Protein AF-A0A2N2IIW0-F1 (afdb_monomer)

Nearest PDB structures (foldseek):
  8rtc-assembly1_A  TM=4.513E-01  e=9.073E-01  Bacillus phage phi3T
  7t8n-assembly1_BBB-2  TM=3.272E-01  e=7.848E-01  Escherichia coli K-12
  3txn-assembly1_A  TM=3.832E-01  e=2.630E+00  Drosophila melanogaster

Sequence (415 aa):
MTRWTNDIGQTGRCDLARSVRMTRFRRRHAARTAALVLFAGVLAVVPATTAHSQSTTASATAAATPAVERPIDDTLADLFNPDGSLSMGGDDARGPTAARQSAPPPPPPSPEQLRALEQLQREADTYQADAKDYRDAITGIVRQHYEQQRRRVLSSLDNQITAERTALDKARAEAIQKLEAFIENYAGERADPEATPNAMFRLAALYDERARAKNMTDISTDDLKPAIALYKRIIREFPAYNELAAVYYYLGHALYDSERLEEAQQVWRALVCINHYPYPVATDPKDPDKDVVGNVPQDHDADYWVGWRHRFPSPESLAGDPKPRRGRPAPAPEDAEISYANPFPDTCTHLKQDLKEGEDPRYVAEVWWKIGD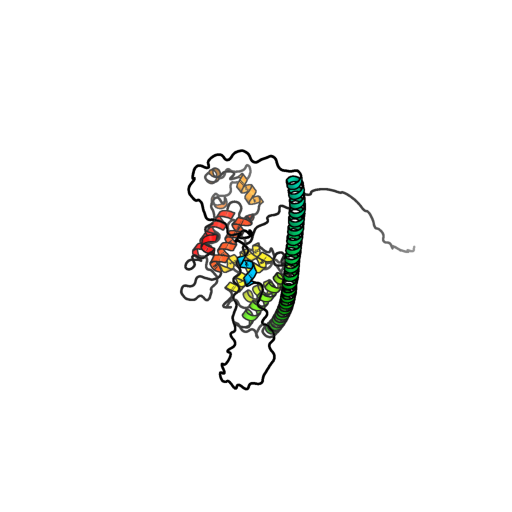WYFDEADPKAGPYAFNRAVTAYQKSMSAAQNEKGVLYGVSMY

Secondary structure (DSSP, 8-state):
--------------------------PPP----------------PPPPPP-------------PPP----GGGGTGGGB-TTS-B----------------PPPPPPPPHHHHHHHHHHHHHHHHHHHHHHHHHHHHHHHHHHHHHHHHHHHHHHHHHHHHHHHHHHHHHHHHHHHHHHHHHHHT-GGG--TTHHHHHHHHHHHHHHHHHHHH-SSS--TTTTHHHHHHHHHHHHH-TT-TTHHHHHHHHHHHHHHTT-HHHHHHHHHHHH-TTTS-SS-PEETTEEEEE-PPPPTT---HHHHHHHHHH--SGGGGSSPPPPBTTBPPPPGGGS--S---SS-TT--PPP----TTPPPTTHHHHHHHHHHHHHHS--TTTGGGHHHHHHHHHHHHHHH-SS--SHHHHHHH-

Mean predicted aligned error: 16.0 Å

Foldseek 3Di:
DDDDDDDDDDDDDDDDYDDDDDDDDDDDDDPDDDPDDDDDDDPDDDDDDDDDDDDDDDDDDDDDDDDDDDDPVVVPVVQADPVRDGDDDDDDDDDDDDPDDDDDDDDDDDPVRVVVVVVVVVVVVVVVVVVVVVVVVVVVVVVVVVVVVVVVVVVVVVVVVVVVLVVVVVVLVVLLVVLVVVLVVQDDPNPDLAPNLVSLQVNLVSLVVVQCSVPVPQRALVSNLSSLVSLLVCCVVRVPYQCNLVSLLVNLVSCVSSVVNLVSLLSLCCQFFVVLRPPDAQADPVDNSHHDHDDFPQFDDLVVLVVLCVQDVDLVSLVDDRDDDPPDGDDDNVVSCSDDDASQDPPGHGDDHDDDPLDFDPCNLVSLQVQLCCLVPVVPSRNRPCSNVNSLVSLVRSLVRCPSPPDPSNVVSVD

Solvent-accessible surface area (backbone atoms only — not comparable to full-atom values): 25741 Å² total; per-residue (Å²): 134,83,89,87,88,86,89,86,82,87,88,81,88,88,88,87,89,89,86,84,90,86,83,89,84,82,89,75,88,78,88,72,88,77,87,76,86,79,85,80,85,77,82,81,84,80,81,87,78,82,86,82,84,87,79,90,84,89,86,89,81,85,90,82,90,75,83,83,82,72,79,71,74,78,70,56,61,82,50,42,45,101,85,72,47,72,74,74,89,81,87,87,84,92,72,84,90,70,85,73,76,85,71,77,81,76,78,81,79,49,78,64,55,53,52,51,48,55,50,51,50,53,53,51,54,50,51,54,51,53,52,48,55,50,51,53,49,50,52,50,51,53,51,51,51,51,54,52,51,51,51,52,52,52,54,52,49,52,53,49,54,52,51,51,51,53,52,49,54,50,52,50,52,54,51,45,53,51,38,52,54,47,49,71,72,27,46,76,94,59,39,46,80,59,63,37,50,50,44,44,52,52,42,20,50,53,33,42,52,57,32,39,70,79,33,82,87,66,47,58,50,74,49,36,47,67,18,45,53,36,37,58,44,36,57,71,77,40,76,82,34,72,62,46,51,56,43,37,52,54,35,19,50,52,28,40,65,43,73,36,50,67,49,15,50,46,39,39,42,16,43,46,19,35,83,82,30,71,71,87,64,59,55,31,94,90,42,75,92,40,65,53,67,78,82,56,67,71,55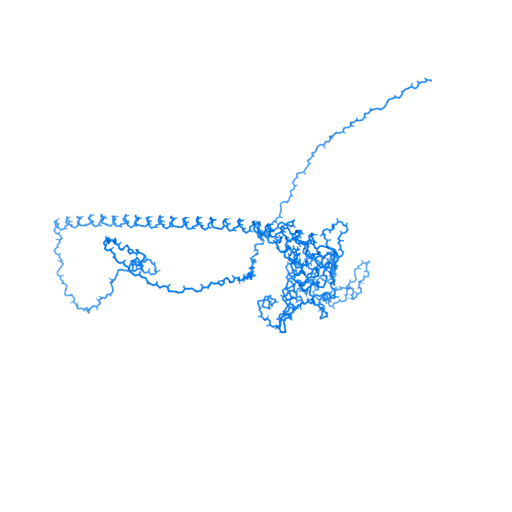,44,56,64,67,57,47,53,53,46,42,72,71,41,76,45,80,72,45,64,79,46,82,77,76,62,54,94,93,46,81,56,70,56,80,86,73,58,71,77,64,89,65,75,77,76,52,93,82,51,41,52,55,72,70,91,65,61,93,86,57,58,63,89,58,48,22,59,44,26,34,53,55,10,48,46,25,57,74,69,48,44,66,36,36,51,94,46,18,58,60,51,12,53,51,26,18,53,51,11,40,67,44,30,70,75,50,77,42,71,66,35,57,62,51,72,109

Radius of gyration: 40.04 Å; Cα contacts (8 Å, |Δi|>4): 311; chains: 1; bounding box: 146×100×104 Å

pLDDT: mean 77.32, std 24.12, range [27.91, 98.56]

Structure (mmCIF, N/CA/C/O backbone):
data_AF-A0A2N2IIW0-F1
#
_entry.id   AF-A0A2N2IIW0-F1
#
loop_
_atom_site.group_PDB
_atom_site.id
_atom_site.type_symbol
_atom_site.label_atom_id
_atom_site.label_alt_id
_atom_site.label_comp_id
_atom_site.label_asym_id
_atom_site.label_entity_id
_atom_site.label_seq_id
_atom_site.pdbx_PDB_ins_code
_atom_site.Cartn_x
_atom_site.Cartn_y
_atom_site.Cartn_z
_atom_site.occupancy
_atom_site.B_iso_or_equiv
_atom_site.auth_seq_id
_atom_site.auth_comp_id
_atom_site.auth_asym_id
_atom_site.auth_atom_id
_atom_site.pdbx_PDB_model_num
ATOM 1 N N . MET A 1 1 ? 54.699 65.769 -2.618 1.00 32.84 1 MET A N 1
ATOM 2 C CA . MET A 1 1 ? 55.306 65.028 -1.491 1.00 32.84 1 MET A CA 1
ATOM 3 C C . MET A 1 1 ? 54.208 64.718 -0.483 1.00 32.84 1 MET A C 1
ATOM 5 O O . MET A 1 1 ? 53.454 65.629 -0.178 1.00 32.84 1 MET A O 1
ATOM 9 N N . THR A 1 2 ? 54.129 63.445 -0.056 1.00 36.03 2 THR A N 1
ATOM 10 C CA . THR A 1 2 ? 53.293 62.855 1.030 1.00 36.03 2 THR A CA 1
ATOM 11 C C . THR A 1 2 ? 51.766 62.990 0.891 1.00 36.03 2 THR A C 1
ATOM 13 O O . THR A 1 2 ? 51.219 64.059 1.106 1.00 36.03 2 THR A O 1
ATOM 16 N N . ARG A 1 3 ? 51.059 61.982 0.338 1.00 35.84 3 ARG A N 1
ATOM 17 C CA . ARG A 1 3 ? 50.468 60.779 1.000 1.00 35.84 3 ARG A CA 1
ATOM 18 C C . ARG A 1 3 ? 49.670 61.120 2.261 1.00 35.84 3 ARG A C 1
ATOM 20 O O . ARG A 1 3 ? 50.243 61.713 3.157 1.00 35.84 3 ARG A O 1
ATOM 27 N N . TRP A 1 4 ? 48.418 60.666 2.332 1.00 34.91 4 TRP A N 1
ATOM 28 C CA . TRP A 1 4 ? 47.899 59.696 3.310 1.00 34.91 4 TRP A CA 1
ATOM 29 C C . TRP A 1 4 ? 46.465 59.303 2.895 1.00 34.91 4 TRP A C 1
ATOM 31 O O . TRP A 1 4 ? 45.649 60.147 2.539 1.00 34.91 4 TRP A O 1
ATOM 41 N N . THR A 1 5 ? 46.225 57.997 2.849 1.00 43.47 5 THR A N 1
ATOM 42 C CA . THR A 1 5 ? 45.000 57.287 2.454 1.00 43.47 5 THR A CA 1
ATOM 43 C C . THR A 1 5 ? 44.086 57.062 3.657 1.00 43.47 5 THR A C 1
ATOM 45 O O . THR A 1 5 ? 44.599 56.794 4.738 1.00 43.47 5 THR A O 1
ATOM 48 N N . ASN A 1 6 ? 42.768 57.067 3.449 1.00 39.97 6 ASN A N 1
ATOM 49 C CA . ASN A 1 6 ? 41.780 56.376 4.285 1.00 39.97 6 ASN A CA 1
ATOM 50 C C . ASN A 1 6 ? 40.530 56.114 3.439 1.00 39.97 6 ASN A C 1
ATOM 52 O O . ASN A 1 6 ? 40.004 57.050 2.844 1.00 39.97 6 ASN A O 1
ATOM 56 N N . ASP A 1 7 ? 40.072 54.864 3.405 1.00 35.38 7 ASP A N 1
ATOM 57 C CA . ASP A 1 7 ? 38.793 54.478 2.810 1.00 35.38 7 ASP A CA 1
ATOM 58 C C . ASP A 1 7 ? 38.101 53.480 3.756 1.00 35.38 7 ASP A C 1
ATOM 60 O O . ASP A 1 7 ? 38.660 52.432 4.089 1.00 35.38 7 ASP A O 1
ATOM 64 N N . ILE A 1 8 ? 36.929 53.871 4.266 1.00 38.44 8 ILE A N 1
ATOM 65 C CA . ILE A 1 8 ? 36.024 53.110 5.142 1.00 38.44 8 ILE A CA 1
ATOM 66 C C . ILE A 1 8 ? 34.588 53.501 4.760 1.00 38.44 8 ILE A C 1
ATOM 68 O O . ILE A 1 8 ? 34.280 54.689 4.703 1.00 38.44 8 ILE A O 1
ATOM 72 N N . GLY A 1 9 ? 33.694 52.509 4.660 1.00 31.12 9 GLY A N 1
ATOM 73 C CA . GLY A 1 9 ? 32.240 52.666 4.871 1.00 31.12 9 GLY A CA 1
ATOM 74 C C . GLY A 1 9 ? 31.401 52.149 3.698 1.00 31.12 9 GLY A C 1
ATOM 75 O O . GLY A 1 9 ? 31.480 52.690 2.608 1.00 31.12 9 GLY A O 1
ATOM 76 N N . GLN A 1 10 ? 30.718 51.000 3.784 1.00 39.91 10 GLN A N 1
ATOM 77 C CA . GLN A 1 10 ? 29.412 50.737 4.430 1.00 39.91 10 GLN A CA 1
ATOM 78 C C . GLN A 1 10 ? 28.234 51.645 4.018 1.00 39.91 10 GLN A C 1
ATOM 80 O O . GLN A 1 10 ? 28.376 52.858 3.924 1.00 39.91 10 GLN A O 1
ATOM 85 N N . THR A 1 11 ? 27.047 51.005 3.975 1.00 34.22 11 THR A N 1
ATOM 86 C CA . THR A 1 11 ? 25.641 51.498 3.878 1.00 34.22 11 THR A CA 1
ATOM 87 C C . THR A 1 11 ? 25.018 51.405 2.474 1.00 34.22 11 THR A C 1
ATOM 89 O O . THR A 1 11 ? 25.723 51.561 1.491 1.00 34.22 11 THR A O 1
ATOM 92 N N . GLY A 1 12 ? 23.734 51.080 2.251 1.00 32.12 12 GLY A N 1
ATOM 93 C CA . GLY A 1 12 ? 22.536 50.810 3.073 1.00 32.12 12 GLY A CA 1
ATOM 94 C C . GLY A 1 12 ? 21.473 50.108 2.182 1.00 32.12 12 GLY A C 1
ATOM 95 O O . GLY A 1 12 ? 21.598 50.127 0.964 1.00 32.12 12 GLY A O 1
ATOM 96 N N . ARG A 1 13 ? 20.629 49.195 2.685 1.00 33.72 13 ARG A N 1
ATOM 97 C CA . ARG A 1 13 ? 19.257 49.339 3.244 1.00 33.72 13 ARG A CA 1
ATOM 98 C C . ARG A 1 13 ? 18.177 50.041 2.382 1.00 33.72 13 ARG A C 1
ATOM 100 O O . ARG A 1 13 ? 18.342 51.193 2.014 1.00 33.72 13 ARG A O 1
ATOM 107 N N . CYS A 1 14 ? 17.030 49.336 2.314 1.00 33.12 14 CYS A N 1
ATOM 108 C CA . CYS A 1 14 ? 15.630 49.749 2.070 1.00 33.12 14 CYS A CA 1
ATOM 109 C C . CYS A 1 14 ? 15.173 49.987 0.615 1.00 33.12 14 CYS A C 1
ATOM 111 O O . CYS A 1 14 ? 15.657 50.895 -0.038 1.00 33.12 14 CYS A O 1
ATOM 113 N N . ASP A 1 15 ? 14.170 49.234 0.131 1.00 31.69 15 ASP A N 1
ATOM 114 C CA . ASP A 1 15 ? 12.779 49.709 0.208 1.00 31.69 15 ASP A CA 1
ATOM 115 C C . ASP A 1 15 ? 11.705 48.674 -0.180 1.00 31.69 15 ASP A C 1
ATOM 117 O O . ASP A 1 15 ? 11.928 47.696 -0.891 1.00 31.69 15 ASP A O 1
ATOM 121 N N . LEU A 1 16 ? 10.530 48.915 0.398 1.00 35.22 16 LEU A N 1
ATOM 122 C CA . LEU A 1 16 ? 9.309 48.117 0.453 1.00 35.22 16 LEU A CA 1
ATOM 123 C C . LEU A 1 16 ? 8.328 48.396 -0.709 1.00 35.22 16 LEU A C 1
ATOM 125 O O . LEU A 1 16 ? 8.174 49.531 -1.141 1.00 35.22 16 LEU A O 1
ATOM 129 N N . ALA A 1 17 ? 7.514 47.370 -1.002 1.00 33.69 17 ALA A N 1
ATOM 130 C CA . ALA A 1 17 ? 6.046 47.407 -1.176 1.00 33.69 17 ALA A CA 1
ATOM 131 C C . ALA A 1 17 ? 5.382 47.247 -2.572 1.00 33.69 17 ALA A C 1
ATOM 133 O O . ALA A 1 17 ? 5.510 48.073 -3.465 1.00 33.69 17 ALA A O 1
ATOM 134 N N . ARG A 1 18 ? 4.434 46.281 -2.555 1.00 34.06 18 ARG A N 1
ATOM 135 C CA . ARG A 1 18 ? 3.039 46.266 -3.079 1.00 34.06 18 ARG A CA 1
ATOM 136 C C . ARG A 1 18 ? 2.730 45.849 -4.529 1.00 34.06 18 ARG A C 1
ATOM 138 O O . ARG A 1 18 ? 2.936 46.614 -5.455 1.00 34.06 18 ARG A O 1
ATOM 145 N N . SER A 1 19 ? 1.987 44.733 -4.649 1.00 30.45 19 SER A N 1
ATOM 146 C CA . SER A 1 19 ? 0.667 44.578 -5.329 1.00 30.45 19 SER A CA 1
ATOM 147 C C . SER A 1 19 ? 0.220 43.097 -5.190 1.00 30.45 19 SER A C 1
ATOM 149 O O . SER A 1 19 ? 0.982 42.222 -5.571 1.00 30.45 19 SER A O 1
ATOM 151 N N . VAL A 1 20 ? -0.768 42.653 -4.392 1.00 35.59 20 VAL A N 1
ATOM 152 C CA . VAL A 1 20 ? -2.255 42.736 -4.391 1.00 35.59 20 VAL A CA 1
ATOM 153 C C . VAL A 1 20 ? -2.991 42.045 -5.568 1.00 35.59 20 VAL A C 1
ATOM 155 O O . VAL A 1 20 ? -3.125 42.634 -6.629 1.00 35.59 20 VAL A O 1
ATOM 158 N N . ARG A 1 21 ? -3.633 40.895 -5.232 1.00 34.06 21 ARG A N 1
ATOM 159 C CA . ARG A 1 21 ? -4.841 40.220 -5.813 1.00 34.06 21 ARG A CA 1
ATOM 160 C C . ARG A 1 21 ? -4.702 39.634 -7.234 1.00 34.06 21 ARG A C 1
ATOM 162 O O . ARG A 1 21 ? -4.043 40.213 -8.069 1.00 34.06 21 ARG A O 1
ATOM 169 N N . MET A 1 22 ? -5.330 38.526 -7.639 1.00 32.03 22 MET A N 1
ATOM 170 C CA . MET A 1 22 ? -6.406 37.658 -7.131 1.00 32.03 22 MET A CA 1
ATOM 171 C C . MET A 1 22 ? -6.437 36.432 -8.069 1.00 32.03 22 MET A C 1
ATOM 173 O O . MET A 1 22 ? -6.486 36.660 -9.270 1.00 32.03 22 MET A O 1
ATOM 177 N N . THR A 1 23 ? -6.562 35.197 -7.567 1.00 31.86 23 THR A N 1
ATOM 178 C CA . THR A 1 23 ? -7.373 34.149 -8.234 1.00 31.86 23 THR A CA 1
ATOM 179 C C . THR A 1 23 ? -7.635 32.980 -7.284 1.00 31.86 23 THR A C 1
ATOM 181 O O . THR A 1 23 ? -6.819 32.087 -7.088 1.00 31.86 23 THR A O 1
ATOM 184 N N . ARG A 1 24 ? -8.826 32.987 -6.679 1.00 40.56 24 ARG A N 1
ATOM 185 C CA . ARG A 1 24 ? -9.499 31.768 -6.220 1.00 40.56 24 ARG A CA 1
ATOM 186 C C . ARG A 1 24 ? -10.048 31.081 -7.468 1.00 40.56 24 ARG A C 1
ATOM 188 O O . ARG A 1 24 ? -10.767 31.759 -8.191 1.00 40.56 24 ARG A O 1
ATOM 195 N N . PHE A 1 25 ? -9.817 29.781 -7.669 1.00 32.53 25 PHE A N 1
ATOM 196 C CA . PHE A 1 25 ? -10.817 28.894 -8.279 1.00 32.53 25 PHE A CA 1
ATOM 197 C C . PHE A 1 25 ? -10.488 27.401 -8.080 1.00 32.53 25 PHE A C 1
ATOM 199 O O . PHE A 1 25 ? -9.433 26.927 -8.475 1.00 32.53 25 PHE A O 1
ATOM 206 N N . ARG A 1 26 ? -11.483 26.698 -7.516 1.00 36.12 26 ARG A N 1
ATOM 207 C CA . ARG A 1 26 ? -11.786 25.254 -7.582 1.00 36.12 26 ARG A CA 1
ATOM 208 C C . ARG A 1 26 ? -10.829 24.252 -6.917 1.00 36.12 26 ARG A C 1
ATOM 210 O O . ARG A 1 26 ? -10.103 23.529 -7.581 1.00 36.12 26 ARG A O 1
ATOM 217 N N . ARG A 1 27 ? -11.043 24.046 -5.611 1.00 38.62 27 ARG A N 1
ATOM 218 C CA . ARG A 1 27 ? -11.062 22.690 -5.032 1.00 38.62 27 ARG A CA 1
ATOM 219 C C . ARG A 1 27 ? -12.426 22.070 -5.338 1.00 38.62 27 ARG A C 1
ATOM 221 O O . ARG A 1 27 ? -13.446 22.609 -4.912 1.00 38.62 27 ARG A O 1
ATOM 228 N N . ARG A 1 28 ? -12.459 20.988 -6.114 1.00 40.09 28 ARG A N 1
ATOM 229 C CA . ARG A 1 28 ? -13.622 20.098 -6.193 1.00 40.09 28 ARG A CA 1
ATOM 230 C C . ARG A 1 28 ? -13.305 18.884 -5.335 1.00 40.09 28 ARG A C 1
ATOM 232 O O . ARG A 1 28 ? -12.294 18.232 -5.549 1.00 40.09 28 ARG A O 1
ATOM 239 N N . HIS A 1 29 ? -14.163 18.646 -4.351 1.00 34.94 29 HIS A N 1
ATOM 240 C CA . HIS A 1 29 ? -14.198 17.416 -3.581 1.00 34.94 29 HIS A CA 1
ATOM 241 C C . HIS A 1 29 ? -14.557 16.262 -4.519 1.00 34.94 29 HIS A C 1
ATOM 243 O O . HIS A 1 29 ? -15.636 16.275 -5.109 1.00 34.94 29 HIS A O 1
ATOM 249 N N . ALA A 1 30 ? -13.674 15.277 -4.633 1.00 34.03 30 ALA A N 1
ATOM 250 C CA . ALA A 1 30 ? -14.055 13.924 -4.995 1.00 34.03 30 ALA A CA 1
ATOM 251 C C . ALA A 1 30 ? -14.052 13.120 -3.692 1.00 34.03 30 ALA A C 1
ATOM 253 O O . ALA A 1 30 ? -13.010 12.698 -3.207 1.00 34.03 30 ALA A O 1
ATOM 254 N N . ALA A 1 31 ? -15.225 12.988 -3.075 1.00 39.16 31 ALA A N 1
ATOM 255 C CA . ALA A 1 31 ? -15.446 11.934 -2.103 1.00 39.16 31 ALA A CA 1
ATOM 256 C C . ALA A 1 31 ? -15.569 10.638 -2.910 1.00 39.16 31 ALA A C 1
ATOM 258 O O . ALA A 1 31 ? -16.578 10.431 -3.583 1.00 39.16 31 ALA A O 1
ATOM 259 N N . ARG A 1 32 ? -14.523 9.809 -2.908 1.00 36.09 32 ARG A N 1
ATOM 260 C CA . ARG A 1 32 ? -14.595 8.439 -3.416 1.00 36.09 32 ARG A CA 1
ATOM 261 C C . ARG A 1 32 ? -14.550 7.487 -2.229 1.00 36.09 32 ARG A C 1
ATOM 263 O O . ARG A 1 32 ? -13.619 7.480 -1.432 1.00 36.09 32 ARG A O 1
ATOM 270 N N . THR A 1 33 ? -15.633 6.734 -2.106 1.00 34.97 33 THR A N 1
ATOM 271 C CA . THR A 1 33 ? -15.814 5.579 -1.236 1.00 34.97 33 THR A CA 1
ATOM 272 C C . THR A 1 33 ? -14.823 4.489 -1.631 1.00 34.97 33 THR A C 1
ATOM 274 O O . THR A 1 33 ? -15.068 3.753 -2.583 1.00 34.97 33 THR A O 1
ATOM 277 N N . ALA A 1 34 ? -13.712 4.382 -0.906 1.00 33.25 34 ALA A N 1
ATOM 278 C CA . ALA A 1 34 ? -12.859 3.203 -0.943 1.00 33.25 34 ALA A CA 1
ATOM 279 C C . ALA A 1 34 ? -13.465 2.142 -0.011 1.00 33.25 34 ALA A C 1
ATOM 281 O O . ALA A 1 34 ? -13.397 2.257 1.213 1.00 33.25 34 ALA A O 1
ATOM 282 N N . ALA A 1 35 ? -14.104 1.125 -0.589 1.00 32.84 35 ALA A N 1
ATOM 283 C CA . ALA A 1 35 ? -14.434 -0.099 0.129 1.00 32.84 35 ALA A CA 1
ATOM 284 C C . ALA A 1 35 ? -13.150 -0.931 0.239 1.00 32.84 35 ALA A C 1
ATOM 286 O O . ALA A 1 35 ? -12.794 -1.669 -0.675 1.00 32.84 35 ALA A O 1
ATOM 287 N N . LEU A 1 36 ? -12.418 -0.749 1.338 1.00 31.50 36 LEU A N 1
ATOM 288 C CA . LEU A 1 36 ? -11.186 -1.478 1.618 1.00 31.50 36 LEU A CA 1
ATOM 289 C C . LEU A 1 36 ? -11.542 -2.741 2.412 1.00 31.50 36 LEU A C 1
ATOM 291 O O . LEU A 1 36 ? -11.943 -2.673 3.574 1.00 31.50 36 LEU A O 1
ATOM 295 N N . VAL A 1 37 ? -11.455 -3.895 1.749 1.00 35.88 37 VAL A N 1
ATOM 296 C CA . VAL A 1 37 ? -11.609 -5.216 2.367 1.00 35.88 37 VAL A CA 1
ATOM 297 C C . VAL A 1 37 ? -10.293 -5.560 3.062 1.00 35.88 37 VAL A C 1
ATOM 299 O O . VAL A 1 37 ? -9.289 -5.812 2.405 1.00 35.88 37 VAL A O 1
ATOM 302 N N . LEU A 1 38 ? -10.291 -5.558 4.396 1.00 37.88 38 LEU A N 1
ATOM 303 C CA . LEU A 1 38 ? -9.179 -6.045 5.214 1.00 37.88 38 LEU A CA 1
ATOM 304 C C . LEU A 1 38 ? -9.479 -7.472 5.686 1.00 37.88 38 LEU A C 1
ATOM 306 O O . LEU A 1 38 ? -10.386 -7.683 6.490 1.00 37.88 38 LEU A O 1
ATOM 310 N N . PHE A 1 39 ? -8.681 -8.440 5.234 1.00 31.91 39 PHE A N 1
ATOM 311 C CA . PHE A 1 39 ? -8.543 -9.731 5.906 1.00 31.91 39 PHE A CA 1
ATOM 312 C C . PHE A 1 39 ? -7.452 -9.613 6.975 1.00 31.91 39 PHE A C 1
ATOM 314 O O . PHE A 1 39 ? -6.262 -9.591 6.674 1.00 31.91 39 PHE A O 1
ATOM 321 N N . ALA A 1 40 ? -7.865 -9.537 8.239 1.00 36.84 40 ALA A N 1
ATOM 322 C CA . ALA A 1 40 ? -6.973 -9.714 9.377 1.00 36.84 40 ALA A CA 1
ATOM 323 C C . ALA A 1 40 ? -6.761 -11.219 9.612 1.00 36.84 40 ALA A C 1
ATOM 325 O O . ALA A 1 40 ? -7.659 -11.920 10.080 1.00 36.84 40 ALA A O 1
ATOM 326 N N . GLY A 1 41 ? -5.573 -11.723 9.278 1.00 29.41 41 GLY A N 1
ATOM 327 C CA . GLY A 1 41 ? -5.137 -13.063 9.662 1.00 29.41 41 GLY A CA 1
ATOM 328 C C . GLY A 1 41 ? -4.833 -13.118 11.158 1.00 29.41 41 GLY A C 1
ATOM 329 O O . GLY A 1 41 ? -3.746 -12.740 11.586 1.00 29.41 41 GLY A O 1
ATOM 330 N N . VAL A 1 42 ? -5.788 -13.586 11.963 1.00 34.41 42 VAL A N 1
ATOM 331 C CA . VAL A 1 42 ? -5.575 -13.883 13.386 1.00 34.41 42 VAL A CA 1
ATOM 332 C C . VAL A 1 42 ? -4.880 -15.240 13.511 1.00 34.41 42 VAL A C 1
ATOM 334 O O . VAL A 1 42 ? -5.490 -16.289 13.311 1.00 34.41 42 VAL A O 1
ATOM 337 N N . LEU A 1 43 ? -3.596 -15.229 13.869 1.00 34.47 43 LEU A N 1
ATOM 338 C CA . LEU A 1 43 ? -2.880 -16.404 14.367 1.00 34.47 43 LEU A CA 1
ATOM 339 C C . LEU A 1 43 ? -3.341 -16.680 15.807 1.00 34.47 43 LEU A C 1
ATOM 341 O O . LEU A 1 43 ? -2.910 -16.021 16.751 1.00 34.47 43 LEU A O 1
ATOM 345 N N . ALA A 1 44 ? -4.250 -17.642 15.973 1.00 32.22 44 ALA A N 1
ATOM 346 C CA . ALA A 1 44 ? -4.702 -18.099 17.282 1.00 32.22 44 ALA A CA 1
ATOM 347 C C . ALA A 1 44 ? -3.650 -19.021 17.922 1.00 32.22 44 ALA A C 1
ATOM 349 O O . ALA A 1 44 ? -3.431 -20.147 17.477 1.00 32.22 44 ALA A O 1
ATOM 350 N N . VAL A 1 45 ? -3.018 -18.551 18.998 1.00 34.62 45 VAL A N 1
ATOM 351 C CA . VAL A 1 45 ? -2.268 -19.395 19.937 1.00 34.62 45 VAL A CA 1
ATOM 352 C C . VAL A 1 45 ? -3.270 -19.962 20.943 1.00 34.62 45 VAL A C 1
ATOM 354 O O . VAL A 1 45 ? -3.850 -19.218 21.730 1.00 34.62 45 VAL A O 1
ATOM 357 N N . VAL A 1 46 ? -3.492 -21.276 20.911 1.00 32.91 46 VAL A N 1
ATOM 358 C CA . VAL A 1 46 ? -4.328 -21.998 21.883 1.00 32.91 46 VAL A CA 1
ATOM 359 C C . VAL A 1 46 ? -3.449 -22.430 23.062 1.00 32.91 46 VAL A C 1
ATOM 361 O O . VAL A 1 46 ? -2.537 -23.232 22.852 1.00 32.91 46 VAL A O 1
ATOM 364 N N . PRO A 1 47 ? -3.691 -21.975 24.305 1.00 37.47 47 PRO A N 1
ATOM 365 C CA . PRO A 1 47 ? -3.102 -22.616 25.468 1.00 37.47 47 PRO A CA 1
ATOM 366 C C . PRO A 1 47 ? -3.943 -23.837 25.861 1.00 37.47 47 PRO A C 1
ATOM 368 O O . PRO A 1 47 ? -5.158 -23.757 26.044 1.00 37.47 47 PRO A O 1
ATOM 371 N N . ALA A 1 48 ? -3.276 -24.981 25.994 1.00 33.69 48 ALA A N 1
ATOM 372 C CA . ALA A 1 48 ? -3.851 -26.209 26.522 1.00 33.69 48 ALA A CA 1
ATOM 373 C C . ALA A 1 48 ? -4.201 -26.036 28.009 1.00 33.69 48 ALA A C 1
ATOM 375 O O . ALA A 1 48 ? -3.320 -25.790 28.833 1.00 33.69 48 ALA A O 1
ATOM 376 N N . THR A 1 49 ? -5.475 -26.199 28.368 1.00 37.28 49 THR A N 1
ATOM 377 C CA . THR A 1 49 ? -5.906 -26.355 29.760 1.00 37.28 49 THR A CA 1
ATOM 378 C C . THR A 1 49 ? -6.144 -27.829 30.060 1.00 37.28 49 THR A C 1
ATOM 380 O O . THR A 1 49 ? -6.976 -28.509 29.463 1.00 37.28 49 THR A O 1
ATOM 383 N N . THR A 1 50 ? -5.358 -28.337 31.002 1.00 35.62 50 THR A N 1
ATOM 384 C CA . THR A 1 50 ? -5.506 -29.653 31.614 1.00 35.62 50 THR A CA 1
ATOM 385 C C . THR A 1 50 ? -6.803 -29.729 32.411 1.00 35.62 50 THR A C 1
ATOM 387 O O . THR A 1 50 ? -7.034 -28.929 33.318 1.00 35.62 50 THR A O 1
ATOM 390 N N . ALA A 1 51 ? -7.618 -30.733 32.101 1.00 33.00 51 ALA A N 1
ATOM 391 C CA . ALA A 1 51 ? -8.770 -31.135 32.890 1.00 33.00 51 ALA A CA 1
ATOM 392 C C . ALA A 1 51 ? -8.321 -31.747 34.228 1.00 33.00 51 ALA A C 1
ATOM 394 O O . ALA A 1 51 ? -7.434 -32.600 34.242 1.00 33.00 51 ALA A O 1
ATOM 395 N N . HIS A 1 52 ? -8.962 -31.361 35.332 1.00 32.66 52 HIS A N 1
ATOM 396 C CA . HIS A 1 52 ? -9.074 -32.179 36.541 1.00 32.66 52 HIS A CA 1
ATOM 397 C C . HIS A 1 52 ? -10.521 -32.118 37.035 1.00 32.66 52 HIS A C 1
ATOM 399 O O . HIS A 1 52 ? -11.057 -31.053 37.336 1.00 32.66 52 HIS A O 1
ATOM 405 N N . SER A 1 53 ? -11.153 -33.288 37.056 1.00 29.52 53 SER A N 1
ATOM 406 C CA . SER A 1 53 ? -12.468 -33.551 37.633 1.00 29.52 53 SER A CA 1
ATOM 407 C C . SER A 1 53 ? -12.341 -34.040 39.081 1.00 29.52 53 SER A C 1
ATOM 409 O O . SER A 1 53 ? -11.287 -34.541 39.463 1.00 29.52 53 SER A O 1
ATOM 411 N N . GLN A 1 54 ? -13.488 -34.025 39.779 1.00 32.47 54 GLN A N 1
ATOM 412 C CA . GLN A 1 54 ? -13.818 -34.653 41.076 1.00 32.47 54 GLN A CA 1
ATOM 413 C C . GLN A 1 54 ? -13.527 -33.807 42.327 1.00 32.47 54 GLN A C 1
ATOM 415 O O . GLN A 1 54 ? -12.497 -33.160 42.415 1.00 32.47 54 GLN A O 1
ATOM 420 N N . SER A 1 55 ? -14.354 -33.780 43.374 1.00 29.09 55 SER A N 1
ATOM 421 C CA . SER A 1 55 ? -15.700 -34.311 43.629 1.00 29.09 55 SER A CA 1
ATOM 422 C C . SER A 1 55 ? -16.244 -33.651 44.906 1.00 29.09 55 SER A C 1
ATOM 424 O O . SER A 1 55 ? -15.498 -33.162 45.747 1.00 29.09 55 SER A O 1
ATOM 426 N N . THR A 1 56 ? -17.566 -33.688 45.016 1.00 29.69 56 THR A N 1
ATOM 427 C CA . THR A 1 56 ? -18.472 -33.335 46.120 1.00 29.69 56 THR A CA 1
ATOM 428 C C . THR A 1 56 ? -18.022 -33.646 47.557 1.00 29.69 56 THR A C 1
ATOM 430 O O . THR A 1 56 ? -17.657 -34.783 47.848 1.00 29.69 56 THR A O 1
ATOM 433 N N . THR A 1 57 ? -18.313 -32.728 48.487 1.00 30.75 57 THR A N 1
ATOM 434 C CA . THR A 1 57 ? -18.811 -33.044 49.842 1.00 30.75 57 THR A CA 1
ATOM 435 C C . THR A 1 57 ? -19.813 -31.982 50.302 1.00 30.75 57 THR A C 1
ATOM 437 O O . THR A 1 57 ? -19.571 -30.781 50.214 1.00 30.75 57 THR A O 1
ATOM 440 N N . ALA A 1 58 ? -20.969 -32.450 50.774 1.00 30.28 58 ALA A N 1
ATOM 441 C CA . ALA A 1 58 ? -22.035 -31.653 51.362 1.00 30.28 58 ALA A CA 1
ATOM 442 C C . ALA A 1 58 ? -21.868 -31.573 52.886 1.00 30.28 58 ALA A C 1
ATOM 444 O O . ALA A 1 58 ? -21.496 -32.562 53.519 1.00 30.28 58 ALA A O 1
ATOM 445 N N . SER A 1 59 ? -22.225 -30.438 53.487 1.00 31.06 59 SER A N 1
ATOM 446 C CA . SER A 1 59 ? -22.731 -30.380 54.863 1.00 31.06 59 SER A CA 1
ATOM 447 C C . SER A 1 59 ? -23.553 -29.115 55.076 1.00 31.06 59 SER A C 1
ATOM 449 O O . SER A 1 59 ? -23.183 -28.021 54.660 1.00 31.06 59 SER A O 1
ATOM 451 N N . ALA A 1 60 ? -24.719 -29.336 55.671 1.00 28.64 60 ALA A N 1
ATOM 452 C CA . ALA A 1 60 ? -25.816 -28.408 55.838 1.00 28.64 60 ALA A CA 1
ATOM 453 C C . ALA A 1 60 ? -25.774 -27.744 57.216 1.00 28.64 60 ALA A C 1
ATOM 455 O O . ALA A 1 60 ? -25.583 -28.437 58.214 1.00 28.64 60 ALA A O 1
ATOM 456 N N . THR A 1 61 ? -26.110 -26.452 57.270 1.00 29.16 61 THR A N 1
ATOM 457 C CA . THR A 1 61 ? -26.756 -25.846 58.442 1.00 29.16 61 THR A CA 1
ATOM 458 C C . THR A 1 61 ? -27.592 -24.621 58.050 1.00 29.16 61 THR A C 1
ATOM 460 O O . THR A 1 61 ? -27.087 -23.625 57.551 1.00 29.16 61 THR A O 1
ATOM 463 N N . ALA A 1 62 ? -28.898 -24.790 58.259 1.00 27.91 62 ALA A N 1
ATOM 464 C CA . ALA A 1 62 ? -29.989 -23.858 58.548 1.00 27.91 62 ALA A CA 1
ATOM 465 C C . ALA A 1 62 ? -29.875 -22.330 58.300 1.00 27.91 62 ALA A C 1
ATOM 467 O O . ALA A 1 62 ? -29.095 -21.624 58.928 1.00 27.91 62 ALA A O 1
ATOM 468 N N . ALA A 1 63 ? -30.900 -21.862 57.570 1.00 28.00 63 ALA A N 1
ATOM 469 C CA . ALA A 1 63 ? -31.749 -20.693 57.843 1.00 28.00 63 ALA A CA 1
ATOM 470 C C . ALA A 1 63 ? -31.212 -19.272 57.576 1.00 28.00 63 ALA A C 1
ATOM 472 O O . ALA A 1 63 ? -30.713 -18.601 58.469 1.00 28.00 63 ALA A O 1
ATOM 473 N N . ALA A 1 64 ? -31.514 -18.764 56.376 1.00 29.14 64 ALA A N 1
ATOM 474 C CA . ALA A 1 64 ? -32.202 -17.485 56.159 1.00 29.14 64 ALA A CA 1
ATOM 475 C C . ALA A 1 64 ? -32.578 -17.381 54.670 1.00 29.14 64 ALA A C 1
ATOM 477 O O . ALA A 1 64 ? -31.711 -17.436 53.805 1.00 29.14 64 ALA A O 1
ATOM 478 N N . THR A 1 65 ? -33.865 -17.268 54.355 1.00 33.16 65 THR A N 1
ATOM 479 C CA . THR A 1 65 ? -34.369 -16.940 53.012 1.00 33.16 65 THR A CA 1
ATOM 480 C C . THR A 1 65 ? -34.186 -15.448 52.722 1.00 33.16 65 THR A C 1
ATOM 482 O O . THR A 1 65 ? -34.787 -14.648 53.441 1.00 33.16 65 THR A O 1
ATOM 485 N N . PRO A 1 66 ? -33.491 -15.047 51.642 1.00 34.91 66 PRO A N 1
ATOM 486 C CA . PRO A 1 66 ? -33.805 -13.823 50.928 1.00 34.91 66 PRO A CA 1
ATOM 487 C C . PRO A 1 66 ? -34.643 -14.155 49.687 1.00 34.91 66 PRO A C 1
ATOM 489 O O . PRO A 1 66 ? -34.414 -15.143 48.988 1.00 34.91 66 PRO A O 1
ATOM 492 N N . ALA A 1 67 ? -35.663 -13.333 49.459 1.00 31.19 67 ALA A N 1
ATOM 493 C CA . ALA A 1 67 ? -36.541 -13.404 48.306 1.00 31.19 67 ALA A CA 1
ATOM 494 C C . ALA A 1 67 ? -35.737 -13.300 47.000 1.00 31.19 67 ALA A C 1
ATOM 496 O O . ALA A 1 67 ? -34.881 -12.433 46.847 1.00 31.19 67 ALA A O 1
ATOM 497 N N . VAL A 1 68 ? -36.033 -14.201 46.067 1.00 35.38 68 VAL A N 1
ATOM 498 C CA . VAL A 1 68 ? -35.530 -14.173 44.694 1.00 35.38 68 VAL A CA 1
ATOM 499 C C . VAL A 1 68 ? -36.190 -12.994 43.977 1.00 35.38 68 VAL A C 1
ATOM 501 O O . VAL A 1 68 ? -37.375 -13.054 43.648 1.00 35.38 68 VAL A O 1
ATOM 504 N N . GLU A 1 69 ? -35.433 -11.923 43.742 1.00 36.78 69 GLU A N 1
ATOM 505 C CA . GLU A 1 69 ? -35.771 -10.912 42.739 1.00 36.78 69 GLU A CA 1
ATOM 506 C C . GLU A 1 69 ? -35.734 -11.576 41.358 1.00 36.78 69 GLU A C 1
ATOM 508 O O . GLU A 1 69 ? -34.700 -12.064 40.900 1.00 36.78 69 GLU A O 1
ATOM 513 N N . ARG A 1 70 ? -36.895 -11.640 40.704 1.00 38.91 70 ARG A N 1
ATOM 514 C CA . ARG A 1 70 ? -36.993 -12.006 39.291 1.00 38.91 70 ARG A CA 1
ATOM 515 C C . ARG A 1 70 ? -36.580 -10.803 38.428 1.00 38.91 70 ARG A C 1
ATOM 517 O O . ARG A 1 70 ? -36.969 -9.685 38.769 1.00 38.91 70 ARG A O 1
ATOM 524 N N . PRO A 1 71 ? -35.860 -11.002 37.309 1.00 39.97 71 PRO A N 1
ATOM 525 C CA . PRO A 1 71 ? -35.615 -9.940 36.337 1.00 39.97 71 PRO A CA 1
ATOM 526 C C . PRO A 1 71 ? -36.949 -9.435 35.769 1.00 39.97 71 PRO A C 1
ATOM 528 O O . PRO A 1 71 ? -37.794 -10.231 35.367 1.00 39.97 71 PRO A O 1
ATOM 531 N N . ILE A 1 72 ? -37.134 -8.115 35.754 1.00 47.94 72 ILE A N 1
ATOM 532 C CA . ILE A 1 72 ? -38.360 -7.430 35.298 1.00 47.94 72 ILE A CA 1
ATOM 533 C C . ILE A 1 72 ? -38.474 -7.439 33.753 1.00 47.94 72 ILE A C 1
ATOM 535 O O . ILE A 1 72 ? -39.536 -7.143 33.203 1.00 47.94 72 ILE A O 1
ATOM 539 N N . ASP A 1 73 ? -37.408 -7.837 33.050 1.00 48.62 73 ASP A N 1
ATOM 540 C CA . ASP A 1 73 ? -37.298 -7.734 31.589 1.00 48.62 73 ASP A CA 1
ATOM 541 C C . ASP A 1 73 ? -38.261 -8.649 30.810 1.00 48.62 73 ASP A C 1
ATOM 543 O O . ASP A 1 73 ? -38.740 -8.245 29.752 1.00 48.62 73 ASP A O 1
ATOM 547 N N . ASP A 1 74 ? -38.651 -9.814 31.341 1.00 43.38 74 ASP A N 1
ATOM 548 C CA . ASP A 1 74 ? -39.525 -10.747 30.602 1.00 43.38 74 ASP A CA 1
ATOM 549 C C . ASP A 1 74 ? -41.025 -10.408 30.691 1.00 43.38 74 ASP A C 1
ATOM 551 O O . ASP A 1 74 ? -41.828 -10.960 29.948 1.00 43.38 74 ASP A O 1
ATOM 555 N N . THR A 1 75 ? -41.438 -9.481 31.563 1.00 51.75 75 THR A N 1
ATOM 556 C CA . THR A 1 75 ? -42.869 -9.147 31.750 1.00 51.75 75 THR A CA 1
ATOM 557 C C . THR A 1 75 ? -43.359 -7.927 30.967 1.00 51.75 75 THR A C 1
ATOM 559 O O . THR A 1 75 ? -44.564 -7.697 30.895 1.00 51.75 75 THR A O 1
ATOM 562 N N . LEU A 1 76 ? -42.458 -7.137 30.372 1.00 53.75 76 LEU A N 1
ATOM 563 C CA . LEU A 1 76 ? -42.825 -5.931 29.613 1.00 53.75 76 LEU A CA 1
ATOM 564 C C . LEU A 1 76 ? -42.978 -6.182 28.108 1.00 53.75 76 LEU A C 1
ATOM 566 O O . LEU A 1 76 ? -43.726 -5.453 27.462 1.00 53.75 76 LEU A O 1
ATOM 570 N N . ALA A 1 77 ? -42.326 -7.211 27.558 1.00 56.16 77 ALA A N 1
ATOM 571 C CA . ALA A 1 77 ? -42.427 -7.554 26.137 1.00 56.16 77 ALA A CA 1
ATOM 572 C C . ALA A 1 77 ? -43.835 -8.038 25.736 1.00 56.16 77 ALA A C 1
ATOM 574 O O . ALA A 1 77 ? -44.267 -7.784 24.617 1.00 56.16 77 ALA A O 1
ATOM 575 N N . ASP A 1 78 ? -44.585 -8.638 26.664 1.00 53.09 78 ASP A N 1
ATOM 576 C CA . ASP A 1 78 ? -45.939 -9.154 26.409 1.00 53.09 78 ASP A CA 1
ATOM 577 C C . ASP A 1 78 ? -47.035 -8.068 26.372 1.00 53.09 78 ASP A C 1
ATOM 579 O O . ASP A 1 78 ? -48.177 -8.349 26.010 1.00 53.09 78 ASP A O 1
ATOM 583 N N . LEU A 1 79 ? -46.720 -6.816 26.731 1.00 54.50 79 LEU A N 1
ATOM 584 C CA . LEU A 1 79 ? -47.694 -5.713 26.748 1.00 54.50 79 LEU A CA 1
ATOM 585 C C . LEU A 1 79 ? -47.734 -4.899 25.445 1.00 54.50 79 LEU A C 1
ATOM 587 O O . LEU A 1 79 ? -48.668 -4.116 25.250 1.00 54.50 79 LEU A O 1
ATOM 591 N N . PHE A 1 80 ? -46.756 -5.081 24.554 1.00 54.88 80 PHE A N 1
ATOM 592 C CA . PHE A 1 80 ? -46.601 -4.268 23.350 1.00 54.88 80 PHE A CA 1
ATOM 593 C C . PHE A 1 80 ? -46.544 -5.136 22.093 1.00 54.88 80 PHE A C 1
ATOM 595 O O . PHE A 1 80 ? -45.745 -6.062 21.985 1.00 54.88 80 PHE A O 1
ATOM 602 N N . ASN A 1 81 ? -47.365 -4.794 21.103 1.00 59.03 81 ASN A N 1
ATOM 603 C CA . ASN A 1 81 ? -47.224 -5.321 19.751 1.00 59.03 81 ASN A CA 1
ATOM 604 C C . ASN A 1 81 ? -45.878 -4.860 19.140 1.00 59.03 81 ASN A C 1
ATOM 606 O O . ASN A 1 81 ? -45.329 -3.840 19.569 1.00 59.03 81 ASN A O 1
ATOM 610 N N . PRO A 1 82 ? -45.346 -5.536 18.102 1.00 58.78 82 PRO A N 1
ATOM 611 C CA . PRO A 1 82 ? -44.081 -5.161 17.447 1.00 58.78 82 PRO A CA 1
ATOM 612 C C . PRO A 1 82 ? -44.065 -3.754 16.813 1.00 58.78 82 PRO A C 1
ATOM 614 O O . PRO A 1 82 ? -43.011 -3.294 16.381 1.00 58.78 82 PRO A O 1
ATOM 617 N N . ASP A 1 83 ? -45.203 -3.057 16.770 1.00 55.03 83 ASP A N 1
ATOM 618 C CA . ASP A 1 83 ? -45.339 -1.659 16.349 1.00 55.03 83 ASP A CA 1
ATOM 619 C C . ASP A 1 83 ? -45.384 -0.644 17.516 1.00 55.03 83 ASP A C 1
ATOM 621 O O . ASP A 1 83 ? -45.508 0.559 17.285 1.00 55.03 83 ASP A O 1
ATOM 625 N N . GLY A 1 84 ? -45.261 -1.104 18.768 1.00 54.12 84 GLY A N 1
ATOM 626 C CA . GLY A 1 84 ? -45.277 -0.275 19.976 1.00 54.12 84 GLY A CA 1
ATOM 627 C C . GLY A 1 84 ? -46.672 0.067 20.518 1.00 54.12 84 GLY A C 1
ATOM 628 O O . GLY A 1 84 ? -46.773 0.859 21.457 1.00 54.12 84 GLY A O 1
ATOM 629 N N . SER A 1 85 ? -47.749 -0.503 19.965 1.00 57.44 85 SER A N 1
ATOM 630 C CA . SER A 1 85 ? -49.115 -0.321 20.479 1.00 57.44 85 SER A CA 1
ATOM 631 C C . SER A 1 85 ? -49.457 -1.290 21.625 1.00 57.44 85 SER A C 1
ATOM 633 O O . SER A 1 85 ? -48.975 -2.422 21.662 1.00 57.44 85 SER A O 1
ATOM 635 N N . LEU A 1 86 ? -50.293 -0.844 22.576 1.00 54.03 86 LEU A N 1
ATOM 636 C CA . LEU A 1 86 ? -50.779 -1.668 23.693 1.00 54.03 86 LEU A CA 1
ATOM 637 C C . LEU A 1 86 ? -51.846 -2.663 23.206 1.00 54.03 86 LEU A C 1
ATOM 639 O O . LEU A 1 86 ? -52.860 -2.253 22.637 1.00 54.03 86 LEU A O 1
ATOM 643 N N . SER A 1 87 ? -51.640 -3.957 23.467 1.00 48.75 87 SER A N 1
ATOM 644 C CA . SER A 1 87 ? -52.580 -5.026 23.104 1.00 48.75 87 SER A CA 1
ATOM 645 C C . SER A 1 87 ? -53.772 -5.063 24.070 1.00 48.75 87 SER A C 1
ATOM 647 O O . SER A 1 87 ? -53.732 -5.693 25.125 1.00 48.75 87 SER A O 1
ATOM 649 N N . MET A 1 88 ? -54.847 -4.349 23.731 1.00 46.69 88 MET A N 1
ATOM 650 C CA . MET A 1 88 ? -56.140 -4.465 24.411 1.00 46.69 88 MET A CA 1
ATOM 651 C C . MET A 1 88 ? -56.989 -5.478 23.639 1.00 46.69 88 MET A C 1
ATOM 653 O O . MET A 1 88 ? -57.614 -5.134 22.638 1.00 46.69 88 MET A O 1
ATOM 657 N N . GLY A 1 89 ? -56.965 -6.741 24.074 1.00 51.44 89 GLY A N 1
ATOM 658 C CA . GLY A 1 89 ? -57.751 -7.821 23.476 1.00 51.44 89 GLY A CA 1
ATOM 659 C C . GLY A 1 89 ? -59.242 -7.477 23.419 1.00 51.44 89 GLY A C 1
ATOM 660 O O . GLY A 1 89 ? -59.856 -7.176 24.443 1.00 51.44 89 GLY A O 1
ATOM 661 N N . GLY A 1 90 ? -59.820 -7.516 22.218 1.00 43.66 90 GLY A N 1
ATOM 662 C CA . GLY A 1 90 ? -61.210 -7.127 22.011 1.00 43.66 90 GLY A CA 1
ATOM 663 C C . GLY A 1 90 ? -61.726 -7.340 20.593 1.00 43.66 90 GLY A C 1
ATOM 664 O O . GLY A 1 90 ? -62.380 -6.449 20.067 1.00 43.66 90 GLY A O 1
ATOM 665 N N . ASP A 1 91 ? -61.470 -8.502 19.995 1.00 49.44 91 ASP A N 1
ATOM 666 C CA . ASP A 1 91 ? -62.209 -8.974 18.821 1.00 49.44 91 ASP A CA 1
ATOM 667 C C . ASP A 1 91 ? -62.881 -10.303 19.177 1.00 49.44 91 ASP A C 1
ATOM 669 O O . ASP A 1 91 ? -62.202 -11.314 19.304 1.00 49.44 91 ASP A O 1
ATOM 673 N N . ASP A 1 92 ? -64.195 -10.270 19.430 1.00 46.00 92 ASP A N 1
ATOM 674 C CA . ASP A 1 92 ? -65.165 -11.276 18.963 1.00 46.00 92 ASP A CA 1
ATOM 675 C C . ASP A 1 92 ? -66.559 -11.056 19.576 1.00 46.00 92 ASP A C 1
ATOM 677 O O . ASP A 1 92 ? -66.759 -11.204 20.779 1.00 46.00 92 ASP A O 1
ATOM 681 N N . ALA A 1 93 ? -67.534 -10.720 18.716 1.00 43.41 93 ALA A N 1
ATOM 682 C CA . ALA A 1 93 ? -68.894 -11.291 18.682 1.00 43.41 93 ALA A CA 1
ATOM 683 C C . ALA A 1 93 ? -69.832 -10.443 17.794 1.00 43.41 93 ALA A C 1
ATOM 685 O O . ALA A 1 93 ? -70.576 -9.580 18.264 1.00 43.41 93 ALA A O 1
ATOM 686 N N . ARG A 1 94 ? -69.870 -10.735 16.486 1.00 46.06 94 ARG A N 1
ATOM 687 C CA . ARG A 1 94 ? -71.006 -10.372 15.617 1.00 46.06 94 ARG A CA 1
ATOM 688 C C . ARG A 1 94 ? -72.071 -11.468 15.699 1.00 46.06 94 ARG A C 1
ATOM 690 O O . ARG A 1 94 ? -71.964 -12.489 15.028 1.00 46.06 94 ARG A O 1
ATOM 697 N N . GLY A 1 95 ? -73.097 -11.244 16.519 1.00 47.78 95 GLY A N 1
ATOM 698 C CA . GLY A 1 95 ? -74.352 -12.006 16.502 1.00 47.78 95 GLY A CA 1
ATOM 699 C C . GLY A 1 95 ? -75.376 -11.436 15.500 1.00 47.78 95 GLY A C 1
ATOM 700 O O . GLY A 1 95 ? -75.238 -10.287 15.072 1.00 47.78 95 GLY A O 1
ATOM 701 N N . PRO A 1 96 ? -76.400 -12.217 15.109 1.00 49.31 96 PRO A N 1
ATOM 702 C CA . PRO A 1 96 ? -77.314 -11.887 14.017 1.00 49.31 96 PRO A CA 1
ATOM 703 C C . PRO A 1 96 ? -78.258 -10.725 14.357 1.00 49.31 96 PRO A C 1
ATOM 705 O O . PRO A 1 96 ? -78.789 -10.610 15.462 1.00 49.31 96 PRO A O 1
ATOM 708 N N . THR A 1 97 ? -78.492 -9.874 13.360 1.00 51.88 97 THR A N 1
ATOM 709 C CA . THR A 1 97 ? -79.377 -8.706 13.378 1.00 51.88 97 THR A CA 1
ATOM 710 C C . THR A 1 97 ? -80.850 -9.112 13.488 1.00 51.88 97 THR A C 1
ATOM 712 O O . THR A 1 97 ? -81.561 -9.243 12.495 1.00 51.88 97 THR A O 1
ATOM 715 N N . ALA A 1 98 ? -81.337 -9.270 14.719 1.00 52.97 98 ALA A N 1
ATOM 716 C CA . ALA A 1 98 ? -82.766 -9.226 15.006 1.00 52.97 98 ALA A CA 1
ATOM 717 C C . ALA A 1 98 ? -83.255 -7.769 14.927 1.00 52.97 98 ALA A C 1
ATOM 719 O O . ALA A 1 98 ? -82.689 -6.873 15.559 1.00 52.97 98 ALA A O 1
ATOM 720 N N . ALA A 1 99 ? -84.302 -7.529 14.135 1.00 56.56 99 ALA A N 1
ATOM 721 C CA . ALA A 1 99 ? -84.946 -6.229 13.993 1.00 56.56 99 ALA A CA 1
ATOM 722 C C . ALA A 1 99 ? -85.400 -5.700 15.366 1.00 56.56 99 ALA A C 1
ATOM 724 O O . ALA A 1 99 ? -86.339 -6.221 15.970 1.00 56.56 99 ALA A O 1
ATOM 725 N N . ARG A 1 100 ? -84.720 -4.662 15.871 1.00 52.47 100 ARG A N 1
ATOM 726 C CA . ARG A 1 100 ? -85.145 -3.940 17.075 1.00 52.47 100 ARG A CA 1
ATOM 727 C C . ARG A 1 100 ? -86.452 -3.213 16.770 1.00 52.47 100 ARG A C 1
ATOM 729 O O . ARG A 1 100 ? -86.482 -2.306 15.944 1.00 52.47 100 ARG A O 1
ATOM 736 N N . GLN A 1 101 ? -87.514 -3.597 17.471 1.00 54.94 101 GLN A N 1
ATOM 737 C CA . GLN A 1 101 ? -88.707 -2.771 17.629 1.00 54.94 101 GLN A CA 1
ATOM 738 C C . GLN A 1 101 ? -88.267 -1.388 18.135 1.00 54.94 101 GLN A C 1
ATOM 740 O O . GLN A 1 101 ? -87.501 -1.295 19.096 1.00 54.94 101 GLN A O 1
ATOM 745 N N . SER A 1 102 ? -88.696 -0.319 17.460 1.00 51.97 102 SER A N 1
ATOM 746 C CA . SER A 1 102 ? -88.391 1.057 17.850 1.00 51.97 102 SER A CA 1
ATOM 747 C C . SER A 1 102 ? -89.055 1.357 19.193 1.00 51.97 102 SER A C 1
ATOM 749 O O . SER A 1 102 ? -90.260 1.607 19.253 1.00 51.97 102 SER A O 1
ATOM 751 N N . ALA A 1 103 ? -88.280 1.291 20.275 1.00 55.09 103 ALA A N 1
ATOM 752 C CA . ALA A 1 103 ? -88.722 1.763 21.578 1.00 55.09 103 ALA A CA 1
ATOM 753 C C . ALA A 1 103 ? -89.122 3.254 21.481 1.00 55.09 103 ALA A C 1
ATOM 755 O O . ALA A 1 103 ? -88.496 3.994 20.713 1.00 55.09 103 ALA A O 1
ATOM 756 N N . PRO A 1 104 ? -90.151 3.708 22.222 1.00 64.38 104 PRO A N 1
ATOM 757 C CA . PRO A 1 104 ? -90.504 5.124 22.283 1.00 64.38 104 PRO A CA 1
ATOM 758 C C . PRO A 1 104 ? -89.298 5.955 22.752 1.00 64.38 104 PRO A C 1
ATOM 760 O O . PRO A 1 104 ? -88.486 5.450 23.536 1.00 64.38 104 PRO A O 1
ATOM 763 N N . PRO A 1 105 ? -89.153 7.207 22.271 1.00 68.19 105 PRO A N 1
ATOM 764 C CA . PRO A 1 105 ? -88.024 8.047 22.640 1.00 68.19 105 PRO A CA 1
ATOM 765 C C . PRO A 1 105 ? -87.982 8.183 24.167 1.00 68.19 105 PRO A C 1
ATOM 767 O O . PRO A 1 105 ? -89.032 8.392 24.784 1.00 68.19 105 PRO A O 1
ATOM 770 N N . PRO A 1 106 ? -86.803 8.019 24.791 1.00 71.00 106 PRO A N 1
ATOM 771 C CA . PRO A 1 106 ? -86.690 8.109 26.236 1.00 71.00 106 PRO A CA 1
ATOM 772 C C . PRO A 1 106 ? -87.198 9.475 26.721 1.00 71.00 106 PRO A C 1
ATOM 774 O O . PRO A 1 106 ? -87.066 10.470 25.999 1.00 71.00 106 PRO A O 1
ATOM 777 N N . PRO A 1 107 ? -87.789 9.539 27.929 1.00 77.81 107 PRO A N 1
ATOM 778 C CA . PRO A 1 107 ? -88.197 10.809 28.512 1.00 77.81 107 PRO A CA 1
ATOM 779 C C . PRO A 1 107 ? -86.988 11.756 28.599 1.00 77.81 107 PRO A C 1
ATOM 781 O O . PRO A 1 107 ? -85.862 11.288 28.797 1.00 77.81 107 PRO A O 1
ATOM 784 N N . PRO A 1 108 ? -87.197 13.077 28.435 1.00 78.94 108 PRO A N 1
ATOM 785 C CA . PRO A 1 108 ? -86.113 14.045 28.506 1.00 78.94 108 PRO A CA 1
ATOM 786 C C . PRO A 1 108 ? -85.402 13.929 29.862 1.00 78.94 108 PRO A C 1
ATOM 788 O O . PRO A 1 108 ? -86.067 13.703 30.879 1.00 78.94 108 PRO A O 1
ATOM 791 N N . PRO A 1 109 ? -84.066 14.055 29.884 1.00 81.25 109 PRO A N 1
ATOM 792 C CA . PRO A 1 109 ? -83.284 13.815 31.085 1.00 81.25 109 PRO A CA 1
ATOM 793 C C . PRO A 1 109 ? -83.731 14.737 32.219 1.00 81.25 109 PRO A C 1
ATOM 795 O O . PRO A 1 109 ? -83.952 15.935 32.021 1.00 81.25 109 PRO A O 1
ATOM 798 N N . SER A 1 110 ? -83.863 14.171 33.418 1.00 88.81 110 SER A N 1
ATOM 799 C CA . SER A 1 110 ? -84.200 14.953 34.601 1.00 88.81 110 SER A CA 1
ATOM 800 C C . SER A 1 110 ? -83.044 15.903 34.957 1.00 88.81 110 SER A C 1
ATOM 802 O O . SER A 1 110 ? -81.878 15.612 34.669 1.00 88.81 110 SER A O 1
ATOM 804 N N . PRO A 1 111 ? -83.313 17.028 35.642 1.00 89.81 111 PRO A N 1
ATOM 805 C CA . PRO A 1 111 ? -82.259 17.929 36.114 1.00 89.81 111 PRO A CA 1
ATOM 806 C C . PRO A 1 111 ? -81.216 17.249 37.019 1.00 89.81 111 PRO A C 1
ATOM 808 O O . PRO A 1 111 ? -80.086 17.716 37.138 1.00 89.81 111 PRO A O 1
ATOM 811 N N . GLU A 1 112 ? -81.576 16.147 37.678 1.00 89.50 112 GLU A N 1
ATOM 812 C CA . GLU A 1 112 ? -80.642 15.330 38.460 1.00 89.50 112 GLU A CA 1
ATOM 813 C C . GLU A 1 112 ? -79.716 14.501 37.570 1.00 89.50 112 GLU A C 1
ATOM 815 O O . GLU A 1 112 ? -78.517 14.453 37.829 1.00 89.50 112 GLU A O 1
ATOM 820 N N . GLN A 1 113 ? -80.236 13.922 36.484 1.00 89.12 113 GLN A N 1
ATOM 821 C CA . GLN A 1 113 ? -79.435 13.165 35.519 1.00 89.12 113 GLN A CA 1
ATOM 822 C C . GLN A 1 113 ? -78.409 14.050 34.806 1.00 89.12 113 GLN A C 1
ATOM 824 O O . GLN A 1 113 ? -77.278 13.621 34.601 1.00 89.12 113 GLN A O 1
ATOM 829 N N . LEU A 1 114 ? -78.769 15.295 34.476 1.00 92.44 114 LEU A N 1
ATOM 830 C CA . LEU A 1 114 ? -77.835 16.249 33.869 1.00 92.44 114 LEU A CA 1
ATOM 831 C C . LEU A 1 114 ? -76.708 16.645 34.832 1.00 92.44 114 LEU A C 1
ATOM 833 O O . LEU A 1 114 ? -75.550 16.678 34.427 1.00 92.44 114 LEU A O 1
ATOM 837 N N . ARG A 1 115 ? -77.023 16.872 36.116 1.00 91.81 115 ARG A N 1
ATOM 838 C CA . ARG A 1 115 ? -76.007 17.153 37.147 1.00 91.81 115 ARG A CA 1
ATOM 839 C C . ARG A 1 115 ? -75.082 15.959 37.389 1.00 91.81 115 ARG A C 1
ATOM 841 O O . ARG A 1 115 ? -73.875 16.147 37.515 1.00 91.81 115 ARG A O 1
ATOM 848 N N . ALA A 1 116 ? -75.633 14.745 37.426 1.00 91.56 116 ALA A N 1
ATOM 849 C CA . ALA A 1 116 ? -74.849 13.520 37.565 1.00 91.56 116 ALA A CA 1
ATOM 850 C C . ALA A 1 116 ? -73.929 13.291 36.353 1.00 91.56 116 ALA A C 1
ATOM 852 O O . ALA A 1 116 ? -72.765 12.946 36.528 1.00 91.56 116 ALA A O 1
ATOM 853 N N . LEU A 1 117 ? -74.417 13.540 35.132 1.00 92.62 117 LEU A N 1
ATOM 854 C CA . LEU A 1 117 ? -73.604 13.464 33.917 1.00 92.62 117 LEU A CA 1
ATOM 855 C C . LEU A 1 117 ? -72.461 14.484 33.933 1.00 92.62 117 LEU A C 1
ATOM 857 O O . LEU A 1 117 ? -71.332 14.123 33.631 1.00 92.62 117 LEU A O 1
ATOM 861 N N . GLU A 1 118 ? -72.736 15.733 34.312 1.00 94.56 118 GLU A N 1
ATOM 862 C CA . GLU A 1 118 ? -71.714 16.782 34.400 1.00 94.56 118 GLU A CA 1
ATOM 863 C C . GLU A 1 118 ? -70.633 16.436 35.440 1.00 94.56 118 GLU A C 1
ATOM 865 O O . GLU A 1 118 ? -69.449 16.708 35.245 1.00 94.56 118 GLU A O 1
ATOM 870 N N . GLN A 1 119 ? -71.022 15.802 36.549 1.00 94.31 119 GLN A N 1
ATOM 871 C CA . GLN A 1 119 ? -70.074 15.291 37.534 1.00 94.31 119 GLN A CA 1
ATOM 872 C C . GLN A 1 119 ? -69.220 14.146 36.972 1.00 94.31 119 GLN A C 1
ATOM 874 O O . GLN A 1 119 ? -67.998 14.203 37.086 1.00 94.31 119 GLN A O 1
ATOM 879 N N . LEU A 1 120 ? -69.835 13.162 36.311 1.00 94.94 120 LEU A N 1
ATOM 880 C CA . LEU A 1 120 ? -69.108 12.059 35.673 1.00 94.94 120 LEU A CA 1
ATOM 881 C C . LEU A 1 120 ? -68.161 12.549 34.571 1.00 94.94 120 LEU A C 1
ATOM 883 O O . LEU A 1 120 ? -67.064 12.021 34.436 1.00 94.94 120 LEU A O 1
ATOM 887 N N . GLN A 1 121 ? -68.558 13.568 33.805 1.00 95.94 121 GLN A N 1
ATOM 888 C CA . GLN A 1 121 ? -67.701 14.194 32.796 1.00 95.94 121 GLN A CA 1
ATOM 889 C C . GLN A 1 121 ? -66.461 14.824 33.436 1.00 95.94 121 GLN A C 1
ATOM 891 O O . GLN A 1 121 ? -65.352 14.550 32.993 1.00 95.94 121 GLN A O 1
ATOM 896 N N . ARG A 1 122 ? -66.623 15.578 34.531 1.00 96.75 122 ARG A N 1
ATOM 897 C CA . ARG A 1 122 ? -65.486 16.149 35.276 1.00 96.75 122 ARG A CA 1
ATOM 898 C C . ARG A 1 122 ? -64.536 15.083 35.820 1.00 96.75 122 ARG A C 1
ATOM 900 O O . ARG A 1 122 ? -63.319 15.249 35.752 1.00 96.75 122 ARG A O 1
ATOM 907 N N . GLU A 1 123 ? -65.079 14.006 36.376 1.00 96.25 123 GLU A N 1
ATOM 908 C CA . GLU A 1 123 ? -64.280 12.888 36.886 1.00 96.25 123 GLU A CA 1
ATOM 909 C C . GLU A 1 123 ? -63.538 12.164 35.749 1.00 96.25 123 GLU A C 1
ATOM 911 O O . GLU A 1 123 ? -62.353 11.863 35.890 1.00 96.25 123 GLU A O 1
ATOM 916 N N . ALA A 1 124 ? -64.190 11.959 34.598 1.00 96.19 124 ALA A N 1
ATOM 917 C CA . ALA A 1 124 ? -63.570 11.364 33.415 1.00 96.19 124 ALA A CA 1
ATOM 918 C C . ALA A 1 124 ? -62.443 12.239 32.840 1.00 96.19 124 ALA A C 1
ATOM 920 O O . ALA A 1 124 ? -61.368 11.719 32.535 1.00 96.19 124 ALA A O 1
ATOM 921 N N . ASP A 1 125 ? -62.653 13.556 32.750 1.00 96.19 125 ASP A N 1
ATOM 922 C CA . ASP A 1 125 ? -61.639 14.509 32.284 1.00 96.19 125 ASP A CA 1
ATOM 923 C C . ASP A 1 125 ? -60.416 14.520 33.213 1.00 96.19 125 ASP A C 1
ATOM 925 O O . ASP A 1 125 ? -59.274 14.514 32.748 1.00 96.19 125 ASP A O 1
ATOM 929 N N . THR A 1 126 ? -60.652 14.473 34.530 1.00 96.62 126 THR A N 1
ATOM 930 C CA . THR A 1 126 ? -59.588 14.398 35.545 1.00 96.62 126 THR A CA 1
ATOM 931 C C . THR A 1 126 ? -58.796 13.101 35.395 1.00 96.62 126 THR A C 1
ATOM 933 O O . THR A 1 126 ? -57.575 13.135 35.290 1.00 96.62 126 THR A O 1
ATOM 936 N N . TYR A 1 127 ? -59.482 11.961 35.278 1.00 96.06 127 TYR A N 1
ATOM 937 C CA . TYR A 1 127 ? -58.828 10.670 35.072 1.00 96.06 127 TYR A CA 1
ATOM 938 C C . TYR A 1 127 ? -58.001 10.631 33.780 1.00 96.06 127 TYR A C 1
ATOM 940 O O . TYR A 1 127 ? -56.896 10.090 33.762 1.00 96.06 127 TYR A O 1
ATOM 948 N N . GLN A 1 128 ? -58.505 11.213 32.689 1.00 95.81 128 GLN A N 1
ATOM 949 C CA . GLN A 1 128 ? -57.776 11.273 31.424 1.00 95.81 128 GLN A CA 1
ATOM 950 C C . GLN A 1 128 ? -56.516 12.144 31.530 1.00 95.81 128 GLN A C 1
ATOM 952 O O . GLN A 1 128 ? -55.479 11.777 30.969 1.00 95.81 128 GLN A O 1
ATOM 957 N N . ALA A 1 129 ? -56.596 13.276 32.234 1.00 96.25 129 ALA A N 1
ATOM 958 C CA . ALA A 1 129 ? -55.443 14.128 32.502 1.00 96.25 129 ALA A CA 1
ATOM 959 C C . ALA A 1 129 ? -54.396 13.383 33.345 1.00 96.25 129 ALA A C 1
ATOM 961 O O . ALA A 1 129 ? -53.247 13.264 32.919 1.00 96.25 129 ALA A O 1
ATOM 962 N N . ASP A 1 130 ? -54.817 12.768 34.452 1.00 95.94 130 ASP A N 1
ATOM 963 C CA . ASP A 1 130 ? -53.941 12.004 35.344 1.00 95.94 130 ASP A CA 1
ATOM 964 C C . ASP A 1 130 ? -53.280 10.817 34.623 1.00 95.94 130 ASP A C 1
ATOM 966 O O . ASP A 1 130 ? -52.086 10.556 34.784 1.00 95.94 130 ASP A O 1
ATOM 970 N N . ALA A 1 131 ? -54.026 10.107 33.769 1.00 95.94 131 ALA A N 1
ATOM 971 C CA . ALA A 1 131 ? -53.499 8.999 32.976 1.00 95.94 131 ALA A CA 1
ATOM 972 C C . ALA A 1 131 ? -52.448 9.458 31.953 1.00 95.94 131 ALA A C 1
ATOM 974 O O . ALA A 1 131 ? -51.481 8.735 31.683 1.00 95.94 131 ALA A O 1
ATOM 975 N N . LYS A 1 132 ? -52.624 10.652 31.372 1.00 96.31 132 LYS A N 1
ATOM 976 C CA . LYS A 1 132 ? -51.640 11.250 30.466 1.00 96.31 132 LYS A CA 1
ATOM 977 C C . LYS A 1 132 ? -50.374 11.638 31.229 1.00 96.31 132 LYS A C 1
ATOM 979 O O . LYS A 1 132 ? -49.290 11.240 30.811 1.00 96.31 132 LYS A O 1
ATOM 984 N N . ASP A 1 133 ? -50.515 12.331 32.354 1.00 96.50 133 ASP A N 1
AT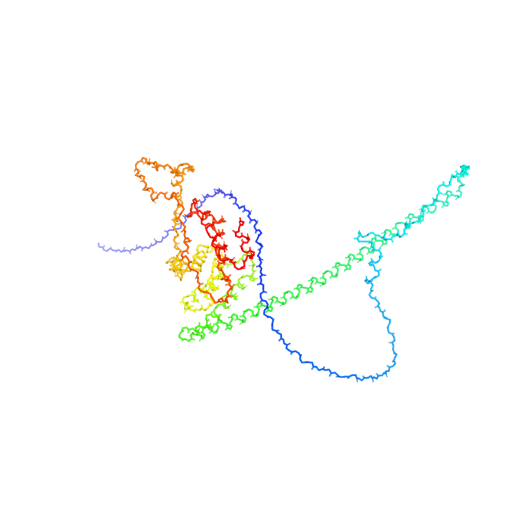OM 985 C CA . ASP A 1 133 ? -49.384 12.751 33.185 1.00 96.50 133 ASP A CA 1
ATOM 986 C C . ASP A 1 133 ? -48.591 11.540 33.696 1.00 96.50 133 ASP A C 1
ATOM 988 O O . ASP A 1 133 ? -47.358 11.530 33.654 1.00 96.50 133 ASP A O 1
ATOM 992 N N . TYR A 1 134 ? -49.284 10.464 34.082 1.00 95.38 134 TYR A N 1
ATOM 993 C CA . TYR A 1 134 ? -48.655 9.195 34.436 1.00 95.38 134 TYR A CA 1
ATOM 994 C C . TYR A 1 134 ? -47.860 8.593 33.268 1.00 95.38 134 TYR A C 1
ATOM 996 O O . TYR A 1 134 ? -46.706 8.197 33.443 1.00 95.38 134 TYR A O 1
ATOM 1004 N N . ARG A 1 135 ? -48.434 8.547 32.056 1.00 95.69 135 ARG A N 1
ATOM 1005 C CA . ARG A 1 135 ? -47.737 8.030 30.865 1.00 95.69 135 ARG A CA 1
ATOM 1006 C C . ARG A 1 135 ? -46.496 8.855 30.530 1.00 95.69 135 ARG A C 1
ATOM 1008 O O . ARG A 1 135 ? -45.451 8.278 30.216 1.00 95.69 135 ARG A O 1
ATOM 1015 N N . ASP A 1 136 ? -46.599 10.177 30.604 1.00 96.00 136 ASP A N 1
ATOM 1016 C CA . ASP A 1 136 ? -45.489 11.089 30.337 1.00 96.00 136 ASP A CA 1
ATOM 1017 C C . ASP A 1 136 ? -44.379 10.911 31.388 1.00 96.00 136 ASP A C 1
ATOM 1019 O O . ASP A 1 136 ? -43.199 10.833 31.032 1.00 96.00 136 ASP A O 1
ATOM 1023 N N . ALA A 1 137 ? -44.740 10.729 32.664 1.00 96.69 137 ALA A N 1
ATOM 1024 C CA . ALA A 1 137 ? -43.795 10.430 33.738 1.00 96.69 137 ALA A CA 1
ATOM 1025 C C . ALA A 1 137 ? -43.071 9.091 33.522 1.00 96.69 137 ALA A C 1
ATOM 1027 O O . ALA A 1 137 ? -41.840 9.043 33.584 1.00 96.69 137 ALA A O 1
ATOM 1028 N N . ILE A 1 138 ? -43.802 8.015 33.203 1.00 96.38 138 ILE A N 1
ATOM 1029 C CA . ILE A 1 138 ? -43.208 6.701 32.908 1.00 96.38 138 ILE A CA 1
ATOM 1030 C C . ILE A 1 138 ? -42.282 6.785 31.693 1.00 96.38 138 ILE A C 1
ATOM 1032 O O . ILE A 1 138 ? -41.151 6.301 31.743 1.00 96.38 138 ILE A O 1
ATOM 1036 N N . THR A 1 139 ? -42.708 7.460 30.625 1.00 95.38 139 THR A N 1
ATOM 1037 C CA . THR A 1 139 ? -41.883 7.656 29.423 1.00 95.38 139 THR A CA 1
ATOM 1038 C C . THR A 1 139 ? -40.608 8.437 29.750 1.00 95.38 139 THR A C 1
ATOM 1040 O O . THR A 1 139 ? -39.523 8.089 29.278 1.00 95.38 139 THR A O 1
ATOM 1043 N N . GLY A 1 140 ? -40.711 9.463 30.600 1.00 95.81 140 GLY A N 1
ATOM 1044 C CA . GLY A 1 140 ? -39.569 10.223 31.103 1.00 95.81 140 GLY A CA 1
ATOM 1045 C C . GLY A 1 140 ? -38.579 9.355 31.881 1.00 95.81 140 GLY A C 1
ATOM 1046 O O . GLY A 1 140 ? -37.376 9.413 31.615 1.00 95.81 140 GLY A O 1
ATOM 1047 N N . ILE A 1 141 ? -39.080 8.499 32.778 1.00 96.38 141 ILE A N 1
ATOM 1048 C CA . ILE A 1 141 ? -38.273 7.547 33.554 1.00 96.38 141 ILE A CA 1
ATOM 1049 C C . ILE A 1 141 ? -37.559 6.568 32.618 1.00 96.38 141 ILE A C 1
ATOM 1051 O O . ILE A 1 141 ? -36.337 6.439 32.690 1.00 96.38 141 ILE A O 1
ATOM 1055 N N . VAL A 1 142 ? -38.281 5.927 31.692 1.00 96.25 142 VAL A N 1
ATOM 1056 C CA . VAL A 1 142 ? -37.700 4.968 30.736 1.00 96.25 142 VAL A CA 1
ATOM 1057 C C . VAL A 1 142 ? -36.603 5.628 29.904 1.00 96.25 142 VAL A C 1
ATOM 1059 O O . VAL A 1 142 ? -35.496 5.098 29.798 1.00 96.25 142 VAL A O 1
ATOM 1062 N N . ARG A 1 143 ? -36.860 6.831 29.376 1.00 95.94 143 ARG A N 1
ATOM 1063 C CA . ARG A 1 143 ? -35.863 7.592 28.615 1.00 95.94 143 ARG A CA 1
ATOM 1064 C C . ARG A 1 143 ? -34.633 7.916 29.459 1.00 95.94 143 ARG A C 1
ATOM 1066 O O . ARG A 1 143 ? -33.509 7.784 28.979 1.00 95.94 143 ARG A O 1
ATOM 1073 N N . GLN A 1 144 ? -34.821 8.326 30.712 1.00 96.88 144 GLN A N 1
ATOM 1074 C CA . GLN A 1 144 ? -33.716 8.619 31.620 1.00 96.88 144 GLN A CA 1
ATOM 1075 C C . GLN A 1 144 ? -32.884 7.366 31.922 1.00 96.88 144 GLN A C 1
ATOM 1077 O O . GLN A 1 144 ? -31.654 7.446 31.890 1.00 96.88 144 GLN A O 1
ATOM 1082 N N . HIS A 1 145 ? -33.524 6.222 32.177 1.00 96.44 145 HIS A N 1
ATOM 1083 C CA . HIS A 1 145 ? -32.843 4.944 32.396 1.00 96.44 145 HIS A CA 1
ATOM 1084 C C . HIS A 1 145 ? -32.054 4.506 31.163 1.00 96.44 145 HIS A C 1
ATOM 1086 O O . HIS A 1 145 ? -30.874 4.172 31.287 1.00 96.44 145 HIS A O 1
ATOM 1092 N N . TYR A 1 146 ? -32.656 4.593 29.975 1.00 97.31 146 TYR A N 1
ATOM 1093 C CA . TYR A 1 146 ? -31.976 4.308 28.714 1.00 97.31 146 TYR A CA 1
ATOM 1094 C C . TYR A 1 146 ? -30.739 5.194 28.526 1.00 97.31 146 TYR A C 1
ATOM 1096 O O . TYR A 1 146 ? -29.644 4.696 28.280 1.00 97.31 146 TYR A O 1
ATOM 1104 N N . GLU A 1 147 ? -30.873 6.508 28.715 1.00 97.69 147 GLU A N 1
ATOM 1105 C CA . GLU A 1 147 ? -29.758 7.444 28.562 1.00 97.69 147 GLU A CA 1
ATOM 1106 C C . GLU A 1 147 ? -28.649 7.225 29.602 1.00 97.69 147 GLU A C 1
ATOM 1108 O O . GLU A 1 147 ? -27.463 7.372 29.297 1.00 97.69 147 GLU A O 1
ATOM 1113 N N . GLN A 1 148 ? -28.998 6.853 30.836 1.00 97.38 148 GLN A N 1
ATOM 1114 C CA . GLN A 1 148 ? -28.012 6.485 31.853 1.00 97.38 148 GLN A CA 1
ATOM 1115 C C . GLN A 1 148 ? -27.271 5.201 31.483 1.00 97.38 148 GLN A C 1
ATOM 1117 O O . GLN A 1 148 ? -26.041 5.174 31.562 1.00 97.38 148 GLN A O 1
ATOM 1122 N N . GLN A 1 149 ? -27.994 4.167 31.053 1.00 96.50 149 GLN A N 1
ATOM 1123 C CA . GLN A 1 149 ? -27.400 2.899 30.646 1.00 96.50 149 GLN A CA 1
ATOM 1124 C C . GLN A 1 149 ? -26.498 3.086 29.426 1.00 96.50 149 GLN A C 1
ATOM 1126 O O . GLN A 1 149 ? -25.345 2.656 29.442 1.00 96.50 149 GLN A O 1
ATOM 1131 N N . ARG A 1 150 ? -26.971 3.817 28.412 1.00 97.69 150 ARG A N 1
ATOM 1132 C CA . ARG A 1 150 ? -26.194 4.173 27.223 1.00 97.69 150 ARG A CA 1
ATOM 1133 C C . ARG A 1 150 ? -24.900 4.893 27.593 1.00 97.69 150 ARG A C 1
ATOM 1135 O O . ARG A 1 150 ? -23.839 4.499 27.121 1.00 97.69 150 ARG A O 1
ATOM 1142 N N . ARG A 1 151 ? -24.955 5.910 28.464 1.00 97.44 151 ARG A N 1
ATOM 1143 C CA . ARG A 1 151 ? -23.748 6.620 28.928 1.00 97.44 151 ARG A CA 1
ATOM 1144 C C . ARG A 1 151 ? -22.767 5.694 29.641 1.00 97.44 151 ARG A C 1
ATOM 1146 O O . ARG A 1 151 ? -21.576 5.768 29.361 1.00 97.44 151 ARG A O 1
ATOM 1153 N N . ARG A 1 152 ? -23.251 4.817 30.527 1.00 96.94 152 ARG A N 1
ATOM 1154 C CA . ARG A 1 152 ? -22.398 3.847 31.234 1.00 96.94 152 ARG A CA 1
ATOM 1155 C C . ARG A 1 152 ? -21.697 2.910 30.255 1.00 96.94 152 ARG A C 1
ATOM 1157 O O . ARG A 1 152 ? -20.475 2.808 30.308 1.00 96.94 152 ARG A O 1
ATOM 1164 N N . VAL A 1 153 ? -22.443 2.298 29.335 1.00 97.69 153 VAL A N 1
ATOM 1165 C CA . VAL A 1 153 ? -21.889 1.377 28.329 1.00 97.69 153 VAL A CA 1
ATOM 1166 C C . VAL A 1 153 ? -20.851 2.080 27.457 1.00 97.69 153 VAL A C 1
ATOM 1168 O O . VAL A 1 153 ? -19.731 1.591 27.351 1.00 97.69 153 VAL A O 1
ATOM 1171 N N . LEU A 1 154 ? -21.179 3.251 26.901 1.00 97.69 154 LEU A N 1
ATOM 1172 C CA . LEU A 1 154 ? -20.246 4.003 26.057 1.00 97.69 154 LEU A CA 1
ATOM 1173 C C . LEU A 1 154 ? -18.979 4.396 26.823 1.00 97.69 154 LEU A C 1
ATOM 1175 O O . LEU A 1 154 ? -17.885 4.136 26.343 1.00 97.69 154 LEU A O 1
ATOM 1179 N N . SER A 1 155 ? -19.110 4.908 28.051 1.00 97.31 155 SER A N 1
ATOM 1180 C CA . SER A 1 155 ? -17.943 5.262 28.871 1.00 97.31 155 SER A CA 1
ATOM 1181 C C . SER A 1 155 ? -17.047 4.058 29.196 1.00 97.31 155 SER A C 1
ATOM 1183 O O . SER A 1 155 ? -15.825 4.177 29.198 1.00 97.31 155 SER A O 1
ATOM 1185 N N . SER A 1 156 ? -17.637 2.880 29.431 1.00 97.38 156 SER A N 1
ATOM 1186 C CA . SER A 1 156 ? -16.881 1.642 29.646 1.00 97.38 156 SER A CA 1
ATOM 1187 C C . SER A 1 156 ? -16.125 1.217 28.388 1.00 97.38 156 SER A C 1
ATOM 1189 O O . SER A 1 156 ? -14.961 0.834 28.484 1.00 97.38 156 SER A O 1
ATOM 1191 N N . LEU A 1 157 ? -16.770 1.287 27.219 1.00 98.25 157 LEU A N 1
ATOM 1192 C CA . LEU A 1 157 ? -16.145 0.955 25.939 1.00 98.25 157 LEU A CA 1
ATOM 1193 C C . LEU A 1 157 ? -15.016 1.931 25.601 1.00 98.25 157 LEU A C 1
ATOM 1195 O O . LEU A 1 157 ? -13.931 1.486 25.244 1.00 98.25 157 LEU A O 1
ATOM 1199 N N . ASP A 1 158 ? -15.220 3.236 25.786 1.00 97.38 158 ASP A N 1
ATOM 1200 C CA . ASP A 1 158 ? -14.194 4.254 25.529 1.00 97.38 158 ASP A CA 1
ATOM 1201 C C . ASP A 1 158 ? -12.946 4.039 26.401 1.00 97.38 158 ASP A C 1
ATOM 1203 O O . ASP A 1 158 ? -11.814 4.137 25.915 1.00 97.38 158 ASP A O 1
ATOM 1207 N N . ASN A 1 159 ? -13.136 3.677 27.674 1.00 97.75 159 ASN A N 1
ATOM 1208 C CA . ASN A 1 159 ? -12.035 3.346 28.579 1.00 97.75 159 ASN A CA 1
ATOM 1209 C C . ASN A 1 159 ? -11.273 2.094 28.124 1.00 97.75 159 ASN A C 1
ATOM 1211 O O . ASN A 1 159 ? -10.042 2.099 28.120 1.00 97.75 159 ASN A O 1
ATOM 1215 N N . GLN A 1 160 ? -11.985 1.041 27.709 1.00 97.81 160 GLN A N 1
ATOM 1216 C CA . GLN A 1 160 ? -11.368 -0.181 27.181 1.00 97.81 160 GLN A CA 1
ATOM 1217 C C . GLN A 1 160 ? -10.604 0.102 25.884 1.00 97.81 160 GLN A C 1
ATOM 1219 O O . GLN A 1 160 ? -9.430 -0.235 25.788 1.00 97.81 160 GLN A O 1
ATOM 1224 N N . ILE A 1 161 ? -11.217 0.801 24.926 1.00 96.25 161 ILE A N 1
ATOM 1225 C CA . ILE A 1 161 ? -10.583 1.178 23.654 1.00 96.25 161 ILE A CA 1
ATOM 1226 C C . ILE A 1 161 ? -9.310 1.991 23.905 1.00 96.25 161 ILE A C 1
ATOM 1228 O O . ILE A 1 161 ? -8.291 1.760 23.258 1.00 96.25 161 ILE A O 1
ATOM 1232 N N . THR A 1 162 ? -9.344 2.929 24.852 1.00 96.38 162 THR A N 1
ATOM 1233 C CA . THR A 1 162 ? -8.173 3.744 25.201 1.00 96.38 162 THR A CA 1
ATOM 1234 C C . THR A 1 162 ? -7.061 2.899 25.827 1.00 96.38 162 THR A C 1
ATOM 1236 O O . THR A 1 162 ? -5.892 3.050 25.456 1.00 96.38 162 THR A O 1
ATOM 1239 N N . ALA A 1 163 ? -7.408 1.988 26.741 1.00 97.25 163 ALA A N 1
ATOM 1240 C CA . ALA A 1 163 ? -6.449 1.083 27.367 1.00 97.25 163 ALA A CA 1
ATOM 1241 C C . ALA A 1 163 ? -5.803 0.138 26.340 1.00 97.25 163 ALA A C 1
ATOM 1243 O O . ALA A 1 163 ? -4.577 0.039 26.297 1.00 97.25 163 ALA A O 1
ATOM 1244 N N . GLU A 1 164 ? -6.606 -0.477 25.469 1.00 96.81 164 GLU A N 1
ATOM 1245 C CA . GLU A 1 164 ? -6.134 -1.383 24.416 1.00 96.81 164 GLU A CA 1
ATOM 1246 C C . GLU A 1 164 ? -5.250 -0.661 23.394 1.00 96.81 164 GLU A C 1
ATOM 1248 O O . GLU A 1 164 ? -4.180 -1.154 23.048 1.00 96.81 164 GLU A O 1
ATOM 1253 N N . ARG A 1 165 ? -5.619 0.555 22.965 1.00 93.56 165 ARG A N 1
ATOM 1254 C CA . ARG A 1 165 ? -4.769 1.374 22.081 1.00 93.56 165 ARG A CA 1
ATOM 1255 C C . ARG A 1 165 ? -3.419 1.690 22.718 1.00 93.56 165 ARG A C 1
ATOM 1257 O O . ARG A 1 165 ? -2.386 1.517 22.081 1.00 93.56 165 ARG A O 1
ATOM 1264 N N . THR A 1 166 ? -3.419 2.090 23.988 1.00 95.69 166 THR A N 1
ATOM 1265 C CA . THR A 1 166 ? -2.180 2.394 24.723 1.00 95.69 166 THR A CA 1
ATOM 1266 C C . THR A 1 166 ? -1.293 1.154 24.864 1.00 95.69 166 THR A C 1
ATOM 1268 O O . THR A 1 166 ? -0.075 1.232 24.687 1.00 95.69 166 THR A O 1
ATOM 1271 N N . ALA A 1 167 ? -1.891 -0.002 25.169 1.00 96.75 167 ALA A N 1
ATOM 1272 C CA . ALA A 1 167 ? -1.174 -1.269 25.273 1.00 96.75 167 ALA A CA 1
ATOM 1273 C C . ALA A 1 167 ? -0.590 -1.702 23.919 1.00 96.75 167 ALA A C 1
ATOM 1275 O O . ALA A 1 167 ? 0.582 -2.081 23.858 1.00 96.75 167 ALA A O 1
ATOM 1276 N N . LEU A 1 168 ? -1.367 -1.578 22.838 1.00 95.00 168 LEU A N 1
ATOM 1277 C CA . LEU A 1 168 ? -0.935 -1.860 21.471 1.00 95.00 168 LEU A CA 1
ATOM 1278 C C . LEU A 1 168 ? 0.236 -0.966 21.050 1.00 95.00 168 LEU A C 1
ATOM 1280 O O . LEU A 1 168 ? 1.232 -1.469 20.534 1.00 95.00 168 LEU A O 1
ATOM 1284 N N . ASP A 1 169 ? 0.157 0.342 21.299 1.00 94.19 169 ASP A N 1
ATOM 1285 C CA . ASP A 1 169 ? 1.222 1.284 20.940 1.00 94.19 169 ASP A CA 1
ATOM 1286 C C . ASP A 1 169 ? 2.522 0.982 21.689 1.00 94.19 169 ASP A C 1
ATOM 1288 O O . ASP A 1 169 ? 3.604 0.996 21.094 1.00 94.19 169 ASP A O 1
ATOM 1292 N N . LYS A 1 170 ? 2.422 0.632 22.977 1.00 96.75 170 LYS A N 1
ATOM 1293 C CA . LYS A 1 170 ? 3.572 0.203 23.777 1.00 96.75 170 LYS A CA 1
ATOM 1294 C C . LYS A 1 170 ? 4.180 -1.095 23.241 1.00 96.75 170 LYS A C 1
ATOM 1296 O O . LYS A 1 170 ? 5.397 -1.167 23.077 1.00 96.75 170 LYS A O 1
ATOM 1301 N N . ALA A 1 171 ? 3.352 -2.100 22.952 1.00 97.19 171 ALA A N 1
ATOM 1302 C CA . ALA A 1 171 ? 3.808 -3.380 22.415 1.00 97.19 171 ALA A CA 1
ATOM 1303 C C . ALA A 1 171 ? 4.478 -3.211 21.041 1.00 97.19 171 ALA A C 1
ATOM 1305 O O . ALA A 1 171 ? 5.539 -3.787 20.799 1.00 97.19 171 ALA A O 1
ATOM 1306 N N . ARG A 1 172 ? 3.913 -2.364 20.169 1.00 97.31 172 ARG A N 1
ATOM 1307 C CA . ARG A 1 172 ? 4.503 -2.022 18.869 1.00 97.31 172 ARG A CA 1
ATOM 1308 C C . ARG A 1 172 ? 5.865 -1.353 19.037 1.00 97.31 172 ARG A C 1
ATOM 1310 O O . ARG A 1 172 ? 6.816 -1.751 18.372 1.00 97.31 172 ARG A O 1
ATOM 1317 N N . ALA A 1 173 ? 5.978 -0.366 19.927 1.00 96.81 173 ALA A N 1
ATOM 1318 C CA . ALA A 1 173 ? 7.239 0.328 20.182 1.00 96.81 173 ALA A CA 1
ATOM 1319 C C . ALA A 1 173 ? 8.331 -0.623 20.705 1.00 96.81 173 ALA A C 1
ATOM 1321 O O . ALA A 1 173 ? 9.469 -0.566 20.244 1.00 96.81 173 ALA A O 1
ATOM 1322 N N . GLU A 1 174 ? 7.978 -1.538 21.612 1.00 98.31 174 GLU A N 1
ATOM 1323 C CA . GLU A 1 174 ? 8.900 -2.560 22.119 1.00 98.31 174 GLU A CA 1
ATOM 1324 C C . GLU A 1 174 ? 9.333 -3.544 21.017 1.00 98.31 174 GLU A C 1
ATOM 1326 O O . GLU A 1 174 ? 10.511 -3.893 20.922 1.00 98.31 174 GLU A O 1
ATOM 1331 N N . ALA A 1 175 ? 8.405 -3.981 20.160 1.00 98.44 175 ALA A N 1
ATOM 1332 C CA . ALA A 1 175 ? 8.710 -4.869 19.040 1.00 98.44 175 ALA A CA 1
ATOM 1333 C C . ALA A 1 175 ? 9.633 -4.201 18.009 1.00 98.44 175 ALA A C 1
ATOM 1335 O O . ALA A 1 175 ? 10.606 -4.822 17.577 1.00 98.44 175 ALA A O 1
ATOM 1336 N N . ILE A 1 176 ? 9.369 -2.933 17.672 1.00 98.19 176 ILE A N 1
ATOM 1337 C CA . ILE A 1 176 ? 10.233 -2.112 16.813 1.00 98.19 176 ILE A CA 1
ATOM 1338 C C . ILE A 1 176 ? 11.649 -2.074 17.392 1.00 98.19 176 ILE A C 1
ATOM 1340 O O . ILE A 1 176 ? 12.587 -2.459 16.703 1.00 98.19 176 ILE A O 1
ATOM 1344 N N . GLN A 1 177 ? 11.795 -1.722 18.673 1.00 98.44 177 GLN A N 1
ATOM 1345 C CA . GLN A 1 177 ? 13.104 -1.632 19.324 1.00 98.44 177 GLN A CA 1
ATOM 1346 C C . GLN A 1 177 ? 13.875 -2.962 19.279 1.00 98.44 177 GLN A C 1
ATOM 1348 O O . GLN A 1 177 ? 15.077 -2.987 19.013 1.00 98.44 177 GLN A O 1
ATOM 1353 N N . LYS A 1 178 ? 13.197 -4.089 19.533 1.00 98.50 178 LYS A N 1
ATOM 1354 C CA . LYS A 1 178 ? 13.826 -5.419 19.491 1.00 98.50 178 LYS A CA 1
ATOM 1355 C C . LYS A 1 178 ? 14.280 -5.798 18.083 1.00 98.50 178 LYS A C 1
ATOM 1357 O O . LYS A 1 178 ? 15.357 -6.372 17.935 1.00 98.50 178 LYS A O 1
ATOM 1362 N N . LEU A 1 179 ? 13.481 -5.492 17.061 1.00 98.50 179 LEU A N 1
ATOM 1363 C CA . LEU A 1 179 ? 13.828 -5.776 15.668 1.00 98.50 179 LEU A CA 1
ATOM 1364 C C . LEU A 1 179 ? 14.941 -4.858 15.157 1.00 98.50 179 LEU A C 1
ATOM 1366 O O . LEU A 1 179 ? 15.842 -5.341 14.479 1.00 98.50 179 LEU A O 1
ATOM 1370 N N . GLU A 1 180 ? 14.928 -3.575 15.523 1.00 98.31 180 GLU A N 1
ATOM 1371 C CA . GLU A 1 180 ? 16.022 -2.637 15.239 1.00 98.31 180 GLU A CA 1
ATOM 1372 C C . GLU A 1 180 ? 17.345 -3.165 15.809 1.00 98.31 180 GLU A C 1
ATOM 1374 O O . GLU A 1 180 ? 18.316 -3.322 15.069 1.00 98.31 180 GLU A O 1
ATOM 1379 N N . ALA A 1 181 ? 17.353 -3.551 17.090 1.00 98.06 181 ALA A N 1
ATOM 1380 C CA . ALA A 1 181 ? 18.529 -4.130 17.733 1.00 98.06 181 ALA A CA 1
ATOM 1381 C C . ALA A 1 181 ? 18.960 -5.458 17.087 1.00 98.06 181 ALA A C 1
ATOM 1383 O O . ALA A 1 181 ? 20.153 -5.729 16.954 1.00 98.06 181 ALA A O 1
ATOM 1384 N N . PHE A 1 182 ? 18.016 -6.308 16.671 1.00 98.25 182 PHE A N 1
ATOM 1385 C CA . PHE A 1 182 ? 18.337 -7.537 15.945 1.00 98.25 182 PHE A CA 1
ATOM 1386 C C . PHE A 1 182 ? 19.030 -7.224 14.611 1.00 98.25 182 PHE A C 1
ATOM 1388 O O . PHE A 1 182 ? 20.096 -7.765 14.334 1.00 98.25 182 PHE A O 1
ATOM 1395 N N . ILE A 1 183 ? 18.475 -6.316 13.808 1.00 97.31 183 ILE A N 1
ATOM 1396 C CA . ILE A 1 183 ? 19.018 -5.967 12.488 1.00 97.31 183 ILE A CA 1
ATOM 1397 C C . ILE A 1 183 ? 20.391 -5.300 12.611 1.00 97.31 183 ILE A C 1
ATOM 1399 O O . ILE A 1 183 ? 21.272 -5.584 11.805 1.00 97.31 183 ILE A O 1
ATOM 1403 N N . GLU A 1 184 ? 20.607 -4.458 13.623 1.00 96.44 184 GLU A N 1
ATOM 1404 C CA . GLU A 1 184 ? 21.921 -3.868 13.907 1.00 96.44 184 GLU A CA 1
ATOM 1405 C C . GLU A 1 184 ? 22.970 -4.945 14.246 1.00 96.44 184 GLU A C 1
ATOM 1407 O O . GLU A 1 184 ? 24.108 -4.908 13.768 1.00 96.44 184 GLU A O 1
ATOM 1412 N N . ASN A 1 185 ? 22.573 -5.960 15.018 1.00 96.94 185 ASN A N 1
ATOM 1413 C CA . ASN A 1 185 ? 23.444 -7.069 15.407 1.00 96.94 185 ASN A CA 1
ATOM 1414 C C . ASN A 1 185 ? 23.672 -8.107 14.294 1.00 96.94 185 ASN A C 1
ATOM 1416 O O . ASN A 1 185 ? 24.694 -8.795 14.312 1.00 96.94 185 ASN A O 1
ATOM 1420 N N . TYR A 1 186 ? 22.772 -8.216 13.319 1.00 95.50 186 TYR A N 1
ATOM 1421 C CA . TYR A 1 186 ? 22.830 -9.211 12.241 1.00 95.50 186 TYR A CA 1
ATOM 1422 C C . TYR A 1 186 ? 22.812 -8.553 10.853 1.00 95.50 186 TYR A C 1
ATOM 1424 O O . TYR A 1 186 ? 22.037 -8.936 9.976 1.00 95.50 186 TYR A O 1
ATOM 1432 N N . ALA A 1 187 ? 23.679 -7.555 10.655 1.00 92.06 187 ALA A N 1
ATOM 1433 C CA . ALA A 1 187 ? 23.910 -6.883 9.374 1.00 92.06 187 ALA A CA 1
ATOM 1434 C C . ALA A 1 187 ? 25.242 -7.293 8.715 1.00 92.06 187 ALA A C 1
ATOM 1436 O O . ALA A 1 187 ? 26.183 -7.737 9.381 1.00 92.06 187 ALA A O 1
ATOM 1437 N N . GLY A 1 188 ? 25.342 -7.077 7.398 1.00 91.00 188 GLY A N 1
ATOM 1438 C CA . GLY A 1 188 ? 26.557 -7.330 6.618 1.00 91.00 188 GLY A CA 1
ATOM 1439 C C . GLY A 1 188 ? 26.929 -8.811 6.603 1.00 91.00 188 GLY A C 1
ATOM 1440 O O . GLY A 1 188 ? 26.082 -9.662 6.368 1.00 91.00 188 GLY A O 1
ATOM 1441 N N . GLU A 1 189 ? 28.187 -9.131 6.900 1.00 93.44 189 GLU A N 1
ATOM 1442 C CA . GLU A 1 189 ? 28.686 -10.517 6.929 1.00 93.44 189 GLU A CA 1
ATOM 1443 C C . GLU A 1 189 ? 28.009 -11.397 7.992 1.00 93.44 189 GLU A C 1
ATOM 1445 O O . GLU A 1 189 ? 28.032 -12.619 7.888 1.00 93.44 189 GLU A O 1
ATOM 1450 N N . ARG A 1 190 ? 27.402 -10.784 9.019 1.00 94.75 190 ARG A N 1
ATOM 1451 C CA . ARG A 1 190 ? 26.647 -11.483 10.071 1.00 94.75 190 ARG A CA 1
ATOM 1452 C C . ARG A 1 190 ? 25.175 -11.694 9.715 1.00 94.75 190 ARG A C 1
ATOM 1454 O O . ARG A 1 190 ? 24.438 -12.224 10.543 1.00 94.75 190 ARG A O 1
ATOM 1461 N N . ALA A 1 191 ? 24.731 -11.234 8.547 1.00 95.81 191 ALA A N 1
ATOM 1462 C CA . ALA A 1 191 ? 23.348 -11.388 8.135 1.00 95.81 191 ALA A CA 1
ATOM 1463 C C . ALA A 1 191 ? 23.050 -12.841 7.762 1.00 95.81 191 ALA A C 1
ATOM 1465 O O . ALA A 1 191 ? 23.730 -13.437 6.927 1.00 95.81 191 ALA A O 1
ATOM 1466 N N . ASP A 1 192 ? 21.999 -13.386 8.365 1.00 95.94 192 ASP A N 1
ATOM 1467 C CA . ASP A 1 192 ? 21.443 -14.665 7.951 1.00 95.94 192 ASP A CA 1
ATOM 1468 C C . ASP A 1 192 ? 20.537 -14.444 6.724 1.00 95.94 192 ASP A C 1
ATOM 1470 O O . ASP A 1 192 ? 19.729 -13.506 6.735 1.00 95.94 192 ASP A O 1
ATOM 1474 N N . PRO A 1 193 ? 20.651 -15.262 5.660 1.00 94.81 193 PRO A N 1
ATOM 1475 C CA . PRO A 1 193 ? 19.933 -15.043 4.404 1.00 94.81 193 PRO A CA 1
ATOM 1476 C C . PRO A 1 193 ? 18.407 -15.171 4.517 1.00 94.81 193 PRO A C 1
ATOM 1478 O O . PRO A 1 193 ? 17.707 -14.723 3.610 1.00 94.81 193 PRO A O 1
ATOM 1481 N N . GLU A 1 194 ? 17.882 -15.753 5.598 1.00 93.88 194 GLU A N 1
ATOM 1482 C CA . GLU A 1 194 ? 16.445 -15.909 5.828 1.00 93.88 194 GLU A CA 1
ATOM 1483 C C . GLU A 1 194 ? 15.968 -15.059 7.014 1.00 93.88 194 GLU A C 1
ATOM 1485 O O . GLU A 1 194 ? 15.017 -14.282 6.892 1.00 93.88 194 GLU A O 1
ATOM 1490 N N . ALA A 1 195 ? 16.642 -15.149 8.163 1.00 96.75 195 ALA A N 1
ATOM 1491 C CA . ALA A 1 195 ? 16.194 -14.501 9.392 1.00 96.75 195 ALA A CA 1
ATOM 1492 C C . ALA A 1 195 ? 16.362 -12.975 9.359 1.00 96.75 195 ALA A C 1
ATOM 1494 O O . ALA A 1 195 ? 15.474 -12.256 9.828 1.00 96.75 195 ALA A O 1
ATOM 1495 N N . THR A 1 196 ? 17.458 -12.461 8.786 1.00 97.62 196 THR A N 1
ATOM 1496 C CA . THR A 1 196 ? 17.687 -11.012 8.677 1.00 97.62 196 THR A CA 1
ATOM 1497 C C . THR A 1 196 ? 16.643 -10.325 7.787 1.00 97.62 196 THR A C 1
ATOM 1499 O O . THR A 1 196 ? 15.987 -9.403 8.284 1.00 97.62 196 THR A O 1
ATOM 1502 N N . PRO A 1 197 ? 16.398 -10.741 6.526 1.00 97.88 197 PRO A N 1
ATOM 1503 C CA . PRO A 1 197 ? 15.368 -10.108 5.703 1.00 97.88 197 PRO A CA 1
ATOM 1504 C C . PRO A 1 197 ? 13.954 -10.302 6.265 1.00 97.88 197 PRO A C 1
ATOM 1506 O O . PRO A 1 197 ? 13.140 -9.390 6.142 1.00 97.88 197 PRO A O 1
ATOM 1509 N N . ASN A 1 198 ? 13.662 -11.408 6.960 1.00 97.56 198 ASN A N 1
ATOM 1510 C CA . ASN A 1 198 ? 12.374 -11.594 7.638 1.00 97.56 198 ASN A CA 1
ATOM 1511 C C . ASN A 1 198 ? 12.185 -10.592 8.791 1.00 97.56 198 ASN A C 1
ATOM 1513 O O . ASN A 1 198 ? 11.136 -9.955 8.902 1.00 97.56 198 ASN A O 1
ATOM 1517 N N . ALA A 1 199 ? 13.220 -10.372 9.610 1.00 98.31 199 ALA A N 1
ATOM 1518 C CA . ALA A 1 199 ? 13.196 -9.341 10.648 1.00 98.31 199 ALA A CA 1
ATOM 1519 C C . ALA A 1 199 ? 13.028 -7.933 10.052 1.00 98.31 199 ALA A C 1
ATOM 1521 O O . ALA A 1 199 ? 12.224 -7.147 10.555 1.00 98.31 199 ALA A O 1
ATOM 1522 N N . MET A 1 200 ? 13.727 -7.629 8.954 1.00 98.44 200 MET A N 1
ATOM 1523 C CA . MET A 1 200 ? 13.587 -6.357 8.235 1.00 98.44 200 MET A CA 1
ATOM 1524 C C . MET A 1 200 ? 12.183 -6.174 7.655 1.00 98.44 200 MET A C 1
ATOM 1526 O O . MET A 1 200 ? 11.618 -5.089 7.766 1.00 98.44 200 MET A O 1
ATOM 1530 N N . PHE A 1 201 ? 11.608 -7.225 7.068 1.00 98.25 201 PHE A N 1
ATOM 1531 C CA . PHE A 1 201 ? 10.271 -7.198 6.482 1.00 98.25 201 PHE A CA 1
ATOM 1532 C C . PHE A 1 201 ? 9.204 -6.938 7.551 1.00 98.25 201 PHE A C 1
ATOM 1534 O O . PHE A 1 201 ? 8.359 -6.060 7.389 1.00 98.25 201 PHE A O 1
ATOM 1541 N N . ARG A 1 202 ? 9.303 -7.623 8.697 1.00 98.19 202 ARG A N 1
ATOM 1542 C CA . ARG A 1 202 ? 8.430 -7.384 9.857 1.00 98.19 202 ARG A CA 1
ATOM 1543 C C . ARG A 1 202 ? 8.601 -5.980 10.427 1.00 98.19 202 ARG A C 1
ATOM 1545 O O . ARG A 1 202 ? 7.608 -5.340 10.753 1.00 98.19 202 ARG A O 1
ATOM 1552 N N . LEU A 1 203 ? 9.835 -5.484 10.536 1.00 98.56 203 LEU A N 1
ATOM 1553 C CA . LEU A 1 203 ? 10.086 -4.124 11.017 1.00 98.56 203 LEU A CA 1
ATOM 1554 C C . LEU A 1 203 ? 9.465 -3.077 10.081 1.00 98.56 203 LEU A C 1
ATOM 1556 O O . LEU A 1 203 ? 8.853 -2.122 10.554 1.00 98.56 203 LEU A O 1
ATOM 1560 N N . ALA A 1 204 ? 9.566 -3.278 8.765 1.00 98.12 204 ALA A N 1
ATOM 1561 C CA . ALA A 1 204 ? 8.939 -2.405 7.781 1.00 98.12 204 ALA A CA 1
ATOM 1562 C C . ALA A 1 204 ? 7.408 -2.385 7.925 1.00 98.12 204 ALA A C 1
ATOM 1564 O O . ALA A 1 204 ? 6.818 -1.305 7.940 1.00 98.12 204 ALA A O 1
ATOM 1565 N N . ALA A 1 205 ? 6.780 -3.548 8.129 1.00 96.50 205 ALA A N 1
ATOM 1566 C CA . ALA A 1 205 ? 5.347 -3.640 8.407 1.00 96.50 205 ALA A CA 1
ATOM 1567 C C . ALA A 1 205 ? 4.955 -2.894 9.698 1.00 96.50 205 ALA A C 1
ATOM 1569 O O . ALA A 1 205 ? 3.990 -2.136 9.698 1.00 96.50 205 ALA A O 1
ATOM 1570 N N . LEU A 1 206 ? 5.739 -3.008 10.779 1.00 97.38 206 LEU A N 1
ATOM 1571 C CA . LEU A 1 206 ? 5.474 -2.257 12.017 1.00 97.38 206 LEU A CA 1
ATOM 1572 C C . LEU A 1 206 ? 5.621 -0.738 11.838 1.00 97.38 206 LEU A C 1
ATOM 1574 O O . LEU A 1 206 ? 4.904 0.027 12.487 1.00 97.38 206 LEU A O 1
ATOM 1578 N N . TYR A 1 207 ? 6.537 -0.279 10.981 1.00 96.88 207 TYR A N 1
ATOM 1579 C CA . TYR A 1 207 ? 6.629 1.141 10.638 1.00 96.88 207 TYR A CA 1
ATOM 1580 C C . TYR A 1 207 ? 5.428 1.621 9.820 1.00 96.88 207 TYR A C 1
ATOM 1582 O O . TYR A 1 207 ? 4.920 2.703 10.111 1.00 96.88 207 TYR A O 1
ATOM 1590 N N . ASP A 1 208 ? 4.944 0.822 8.867 1.00 93.50 208 ASP A N 1
ATOM 1591 C CA . ASP A 1 208 ? 3.720 1.114 8.111 1.00 93.50 208 ASP A CA 1
ATOM 1592 C C . ASP A 1 208 ? 2.491 1.173 9.037 1.00 93.50 208 ASP A C 1
ATOM 1594 O O . ASP A 1 208 ? 1.760 2.164 9.057 1.00 93.50 208 ASP A O 1
ATOM 1598 N N . GLU A 1 209 ? 2.319 0.185 9.920 1.00 93.19 209 GLU A N 1
ATOM 1599 C CA . GLU A 1 209 ? 1.260 0.194 10.937 1.00 93.19 209 GLU A CA 1
ATOM 1600 C C . GLU A 1 209 ? 1.337 1.425 11.846 1.00 93.19 209 GLU A C 1
ATOM 1602 O O . GLU A 1 209 ? 0.314 2.031 12.169 1.00 93.19 209 GLU A O 1
ATOM 1607 N N . ARG A 1 210 ? 2.547 1.819 12.264 1.00 93.00 210 ARG A N 1
ATOM 1608 C CA . ARG A 1 210 ? 2.757 3.015 13.090 1.00 93.00 210 ARG A CA 1
ATOM 1609 C C . ARG A 1 210 ? 2.369 4.292 12.345 1.00 93.00 210 ARG A C 1
ATOM 1611 O O . ARG A 1 210 ? 1.808 5.191 12.969 1.00 93.00 210 ARG A O 1
ATOM 1618 N N . ALA A 1 211 ? 2.665 4.380 11.050 1.00 91.88 211 ALA A N 1
ATOM 1619 C CA . ALA A 1 211 ? 2.262 5.510 10.219 1.00 91.88 211 ALA A CA 1
ATOM 1620 C C . ALA A 1 211 ? 0.727 5.603 10.136 1.00 91.88 211 ALA A C 1
ATOM 1622 O O . ALA A 1 211 ? 0.149 6.659 10.397 1.00 91.88 211 ALA A O 1
ATOM 1623 N N . ARG A 1 212 ? 0.057 4.470 9.896 1.00 88.50 212 ARG A N 1
ATOM 1624 C CA . ARG A 1 212 ? -1.411 4.378 9.776 1.00 88.50 212 ARG A CA 1
ATOM 1625 C C . ARG A 1 212 ? -2.158 4.559 11.098 1.00 88.50 212 ARG A C 1
ATOM 1627 O O . ARG A 1 212 ? -3.304 5.006 11.094 1.00 88.50 212 ARG A O 1
ATOM 1634 N N . ALA A 1 213 ? -1.531 4.242 12.232 1.00 86.38 213 ALA A N 1
ATOM 1635 C CA . ALA A 1 213 ? -2.147 4.365 13.554 1.00 86.38 213 ALA A CA 1
ATOM 1636 C C . ALA A 1 213 ? -2.492 5.818 13.931 1.00 86.38 213 ALA A C 1
ATOM 1638 O O . ALA A 1 213 ? -3.434 6.043 14.690 1.00 86.38 213 ALA A O 1
ATOM 1639 N N . LYS A 1 214 ? -1.755 6.807 13.402 1.00 77.62 214 LYS A N 1
ATOM 1640 C CA . LYS A 1 214 ? -2.016 8.230 13.674 1.00 77.62 214 LYS A CA 1
ATOM 1641 C C . LYS A 1 214 ? -3.265 8.727 12.948 1.00 77.62 214 LYS A C 1
ATOM 1643 O O . LYS A 1 214 ? -4.092 9.417 13.538 1.00 77.62 214 LYS A O 1
ATOM 1648 N N . ASN A 1 215 ? -3.378 8.392 11.665 1.00 74.81 215 ASN A N 1
ATOM 1649 C CA . ASN A 1 215 ? -4.511 8.727 10.817 1.00 74.81 215 ASN A CA 1
ATOM 1650 C C . ASN A 1 215 ? -4.556 7.745 9.638 1.00 74.81 215 ASN A C 1
ATOM 1652 O O . ASN A 1 215 ? -3.597 7.636 8.882 1.00 74.81 215 ASN A O 1
ATOM 1656 N N . MET A 1 216 ? -5.681 7.048 9.468 1.00 69.88 216 MET A N 1
ATOM 1657 C CA . MET A 1 216 ? -5.850 6.077 8.380 1.00 69.88 216 MET A CA 1
ATOM 1658 C C . MET A 1 216 ? -6.061 6.730 7.006 1.00 69.88 216 MET A C 1
ATOM 1660 O O . MET A 1 216 ? -5.902 6.062 5.993 1.00 69.88 216 MET A O 1
ATOM 1664 N N . THR A 1 217 ? -6.471 8.000 6.970 1.00 73.19 217 THR A N 1
ATOM 1665 C CA . THR A 1 217 ? -6.874 8.709 5.738 1.00 73.19 217 THR A CA 1
ATOM 1666 C C . THR A 1 217 ? -5.871 9.749 5.257 1.00 73.19 217 THR A C 1
ATOM 1668 O O . THR A 1 217 ? -5.913 10.130 4.095 1.00 73.19 217 THR A O 1
ATOM 1671 N N . ASP A 1 218 ? -4.995 10.213 6.143 1.00 76.75 218 ASP A N 1
ATOM 1672 C CA . ASP A 1 218 ? -3.981 11.230 5.861 1.00 76.75 218 ASP A CA 1
ATOM 1673 C C . ASP A 1 218 ? -2.670 10.747 6.476 1.00 76.75 218 ASP A C 1
ATOM 1675 O O . ASP A 1 218 ? -2.303 11.105 7.600 1.00 76.75 218 ASP A O 1
ATOM 1679 N N . ILE A 1 219 ? -2.048 9.793 5.783 1.00 82.62 219 ILE A N 1
ATOM 1680 C CA . ILE A 1 219 ? -0.765 9.230 6.186 1.00 82.62 219 ILE A CA 1
ATOM 1681 C C . ILE A 1 219 ? 0.300 10.241 5.777 1.00 82.62 219 ILE A C 1
ATOM 1683 O O . ILE A 1 219 ? 0.454 10.550 4.599 1.00 82.62 219 ILE A O 1
ATOM 1687 N N . SER A 1 220 ? 1.051 10.756 6.751 1.00 82.06 220 SER A N 1
ATOM 1688 C CA . SER A 1 220 ? 2.170 11.645 6.450 1.00 82.06 220 SER A CA 1
ATOM 1689 C C . SER A 1 220 ? 3.191 10.909 5.584 1.00 82.06 220 SER A C 1
ATOM 1691 O O . SER A 1 220 ? 3.684 9.846 5.970 1.00 82.06 220 SER A O 1
ATOM 1693 N N . THR A 1 221 ? 3.559 11.500 4.449 1.00 81.56 221 THR A N 1
ATOM 1694 C CA . THR A 1 221 ? 4.559 10.941 3.524 1.00 81.56 221 THR A CA 1
ATOM 1695 C C . THR A 1 221 ? 5.905 10.681 4.212 1.00 81.56 221 THR A C 1
ATOM 169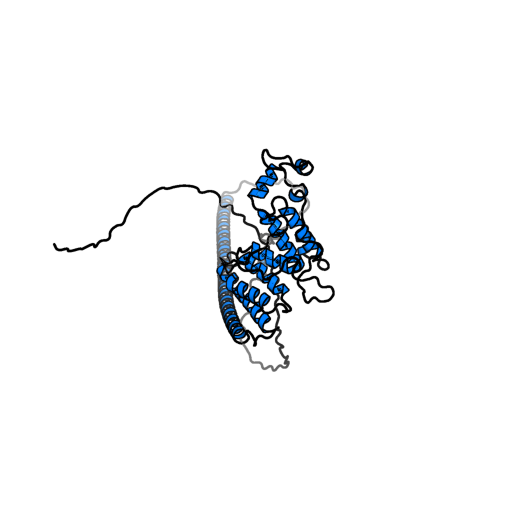7 O O . THR A 1 221 ? 6.618 9.739 3.868 1.00 81.56 221 THR A O 1
ATOM 1700 N N . ASP A 1 222 ? 6.236 11.464 5.243 1.00 88.00 222 ASP A N 1
ATOM 1701 C CA . ASP A 1 222 ? 7.445 11.283 6.045 1.00 88.00 222 ASP A CA 1
ATOM 1702 C C . ASP A 1 222 ? 7.378 10.067 6.984 1.00 88.00 222 ASP A C 1
ATOM 1704 O O . ASP A 1 222 ? 8.414 9.469 7.281 1.00 88.00 222 ASP A O 1
ATOM 1708 N N . ASP A 1 223 ? 6.184 9.664 7.432 1.00 90.62 223 ASP A N 1
ATOM 1709 C CA . ASP A 1 223 ? 6.024 8.552 8.378 1.00 90.62 223 ASP A CA 1
ATOM 1710 C C . ASP A 1 223 ? 6.286 7.182 7.721 1.00 90.62 223 ASP A C 1
ATOM 1712 O O . ASP A 1 223 ? 6.687 6.243 8.412 1.00 90.62 223 ASP A O 1
ATOM 1716 N N . LEU A 1 224 ? 6.125 7.074 6.395 1.00 93.75 224 LEU A N 1
ATOM 1717 C CA . LEU A 1 224 ? 6.363 5.847 5.620 1.00 93.75 224 LEU A CA 1
ATOM 1718 C C . LEU A 1 224 ? 7.818 5.673 5.159 1.00 93.75 224 LEU A C 1
ATOM 1720 O O . LEU A 1 224 ? 8.218 4.563 4.793 1.00 93.75 224 LEU A O 1
ATOM 1724 N N . LYS A 1 225 ? 8.645 6.727 5.218 1.00 94.50 225 LYS A N 1
ATOM 1725 C CA . LYS A 1 225 ? 10.059 6.678 4.798 1.00 94.50 225 LYS A CA 1
ATOM 1726 C C . LYS A 1 225 ? 10.851 5.519 5.424 1.00 94.50 225 LYS A C 1
ATOM 1728 O O . LYS A 1 225 ? 11.561 4.843 4.675 1.00 94.50 225 LYS A O 1
ATOM 1733 N N . PRO A 1 226 ? 10.735 5.219 6.735 1.00 95.94 226 PRO A N 1
ATOM 1734 C CA . PRO A 1 226 ? 11.458 4.099 7.338 1.00 95.94 226 PRO A CA 1
ATOM 1735 C C . PRO A 1 226 ? 11.055 2.734 6.760 1.00 95.94 226 PRO A C 1
ATOM 1737 O O . PRO A 1 226 ? 11.918 1.889 6.525 1.00 95.94 226 PRO A O 1
ATOM 1740 N N . ALA A 1 227 ? 9.761 2.525 6.485 1.00 96.94 227 ALA A N 1
ATOM 1741 C CA . ALA A 1 227 ? 9.264 1.290 5.879 1.00 96.94 227 ALA A CA 1
ATOM 1742 C C . ALA A 1 227 ? 9.777 1.139 4.438 1.00 96.94 227 ALA A C 1
ATOM 1744 O O . ALA A 1 227 ? 10.346 0.105 4.087 1.00 96.94 227 ALA A O 1
ATOM 1745 N N . ILE A 1 228 ? 9.664 2.202 3.631 1.00 97.12 228 ILE A N 1
ATOM 1746 C CA . ILE A 1 228 ? 10.159 2.243 2.245 1.00 97.12 228 ILE A CA 1
ATOM 1747 C C . ILE A 1 228 ? 11.658 1.931 2.195 1.00 97.12 228 ILE A C 1
ATOM 1749 O O . ILE A 1 228 ? 12.092 1.105 1.391 1.00 97.12 228 ILE A O 1
ATOM 1753 N N . ALA A 1 229 ? 12.453 2.552 3.072 1.00 96.56 229 ALA A N 1
ATOM 1754 C CA . ALA A 1 229 ? 13.893 2.327 3.133 1.00 96.56 229 ALA A CA 1
ATOM 1755 C C . ALA A 1 229 ? 14.233 0.858 3.427 1.00 96.56 229 ALA A C 1
ATOM 1757 O O . ALA A 1 229 ? 15.121 0.299 2.781 1.00 96.56 229 ALA A O 1
ATOM 1758 N N . LEU A 1 230 ? 13.511 0.214 4.352 1.00 97.88 230 LEU A N 1
ATOM 1759 C CA . LEU A 1 230 ? 13.702 -1.202 4.664 1.00 97.88 230 LEU A CA 1
ATOM 1760 C C . LEU A 1 230 ? 13.312 -2.112 3.502 1.00 97.88 230 LEU A C 1
ATOM 1762 O O . LEU A 1 230 ? 14.109 -2.976 3.146 1.00 97.88 230 LEU A O 1
ATOM 1766 N N . TYR A 1 231 ? 12.161 -1.902 2.860 1.00 98.25 231 TYR A N 1
ATOM 1767 C CA . TYR A 1 231 ? 11.776 -2.710 1.700 1.00 98.25 231 TYR A CA 1
ATOM 1768 C C . TYR A 1 231 ? 12.799 -2.592 0.558 1.00 98.25 231 TYR A C 1
ATOM 1770 O O . TYR A 1 231 ? 13.277 -3.609 0.051 1.00 98.25 231 TYR A O 1
ATOM 1778 N N . LYS A 1 232 ? 13.235 -1.368 0.217 1.00 97.56 232 LYS A N 1
ATOM 1779 C CA . LYS A 1 232 ? 14.304 -1.142 -0.776 1.00 97.56 232 LYS A CA 1
ATOM 1780 C C . LYS A 1 232 ? 15.626 -1.800 -0.366 1.00 97.56 232 LYS A C 1
ATOM 1782 O O . LYS A 1 232 ? 16.395 -2.247 -1.217 1.00 97.56 232 LYS A O 1
ATOM 1787 N N . ARG A 1 233 ? 15.930 -1.845 0.933 1.00 96.81 233 ARG A N 1
ATOM 1788 C CA . ARG A 1 233 ? 17.134 -2.495 1.461 1.00 96.81 233 ARG A CA 1
ATOM 1789 C C . ARG A 1 233 ? 17.060 -4.017 1.329 1.00 96.81 233 ARG A C 1
ATOM 1791 O O . ARG A 1 233 ? 18.028 -4.599 0.855 1.00 96.81 233 ARG A O 1
ATOM 1798 N N . ILE A 1 234 ? 15.919 -4.636 1.645 1.00 97.88 234 ILE A N 1
ATOM 1799 C CA . ILE A 1 234 ? 15.712 -6.086 1.477 1.00 97.88 234 ILE A CA 1
ATOM 1800 C C . ILE A 1 234 ? 15.919 -6.489 0.017 1.00 97.88 234 ILE A C 1
ATOM 1802 O O . ILE A 1 234 ? 16.670 -7.417 -0.254 1.00 97.88 234 ILE A O 1
ATOM 1806 N N . ILE A 1 235 ? 15.323 -5.749 -0.924 1.00 97.19 235 ILE A N 1
ATOM 1807 C CA . ILE A 1 235 ? 15.441 -6.044 -2.360 1.00 97.19 235 ILE A CA 1
ATOM 1808 C C . ILE A 1 235 ? 16.902 -6.001 -2.834 1.00 97.19 235 ILE A C 1
ATOM 1810 O O . ILE A 1 235 ? 17.308 -6.821 -3.654 1.00 97.19 235 ILE A O 1
ATOM 1814 N N . ARG A 1 236 ? 17.698 -5.052 -2.323 1.00 96.19 236 ARG A N 1
ATOM 1815 C CA . ARG A 1 236 ? 19.112 -4.894 -2.697 1.00 96.19 236 ARG A CA 1
ATOM 1816 C C . ARG A 1 236 ? 20.028 -5.925 -2.044 1.00 96.19 236 ARG A C 1
ATOM 1818 O O . ARG A 1 236 ? 20.917 -6.442 -2.709 1.00 96.19 236 ARG A O 1
ATOM 1825 N N . GLU A 1 237 ? 19.850 -6.172 -0.750 1.00 96.19 237 GLU A N 1
ATOM 1826 C CA . GLU A 1 237 ? 20.759 -7.009 0.043 1.00 96.19 237 GLU A CA 1
ATOM 1827 C C . GLU A 1 237 ? 20.399 -8.501 -0.032 1.00 96.19 237 GLU A C 1
ATOM 1829 O O . GLU A 1 237 ? 21.287 -9.344 0.057 1.00 96.19 237 GLU A O 1
ATOM 1834 N N . PHE A 1 238 ? 19.123 -8.837 -0.253 1.00 97.00 238 PHE A N 1
ATOM 1835 C CA . PHE A 1 238 ? 18.606 -10.209 -0.213 1.00 97.00 238 PHE A CA 1
ATOM 1836 C C . PHE A 1 238 ? 17.741 -10.544 -1.448 1.00 97.00 238 PHE A C 1
ATOM 1838 O O . PHE A 1 238 ? 16.565 -10.887 -1.312 1.00 97.00 238 PHE A O 1
ATOM 1845 N N . PRO A 1 239 ? 18.296 -10.507 -2.676 1.00 95.56 239 PRO A N 1
ATOM 1846 C CA . PRO A 1 239 ? 17.539 -10.783 -3.905 1.00 95.56 239 PRO A CA 1
ATOM 1847 C C . PRO A 1 239 ? 17.053 -12.240 -4.031 1.00 95.56 239 PRO A C 1
ATOM 1849 O O . PRO A 1 239 ? 16.243 -12.543 -4.901 1.00 95.56 239 PRO A O 1
ATOM 1852 N N . ALA A 1 240 ? 17.550 -13.146 -3.185 1.00 94.50 240 ALA A N 1
ATOM 1853 C CA . ALA A 1 240 ? 17.121 -14.543 -3.113 1.00 94.50 240 ALA A CA 1
ATOM 1854 C C . ALA A 1 240 ? 16.119 -14.817 -1.973 1.00 94.50 240 ALA A C 1
ATOM 1856 O O . ALA A 1 240 ? 15.814 -15.976 -1.703 1.00 94.50 240 ALA A O 1
ATOM 1857 N N . TYR A 1 241 ? 15.633 -13.776 -1.284 1.00 95.62 241 TYR A N 1
ATOM 1858 C CA . TYR A 1 241 ? 14.658 -13.917 -0.205 1.00 95.62 241 TYR A CA 1
ATOM 1859 C C . TYR A 1 241 ? 13.350 -14.539 -0.723 1.00 95.62 241 TYR A C 1
ATOM 1861 O O . TYR A 1 241 ? 12.837 -14.146 -1.769 1.00 95.62 241 TYR A O 1
ATOM 1869 N N . ASN A 1 242 ? 12.803 -15.512 0.004 1.00 93.25 242 ASN A N 1
ATOM 1870 C CA . ASN A 1 242 ? 11.616 -16.268 -0.412 1.00 93.25 242 ASN A CA 1
ATOM 1871 C C . ASN A 1 242 ? 10.358 -15.392 -0.538 1.00 93.25 242 ASN A C 1
ATOM 1873 O O . ASN A 1 242 ? 9.603 -15.518 -1.498 1.00 93.25 242 ASN A O 1
ATOM 1877 N N . GLU A 1 243 ? 10.174 -14.439 0.375 1.00 94.62 243 GLU A N 1
ATOM 1878 C CA . GLU A 1 243 ? 9.026 -13.523 0.381 1.00 94.62 243 GLU A CA 1
ATOM 1879 C C . GLU A 1 243 ? 9.297 -12.228 -0.409 1.00 94.62 243 GLU A C 1
ATOM 1881 O O . GLU A 1 243 ? 8.698 -11.181 -0.151 1.00 94.62 243 GLU A O 1
ATOM 1886 N N . LEU A 1 244 ? 10.205 -12.255 -1.393 1.00 96.12 244 LEU A N 1
ATOM 1887 C CA . LEU A 1 244 ? 10.565 -11.058 -2.160 1.00 96.12 244 LEU A CA 1
ATOM 1888 C C . LEU A 1 244 ? 9.362 -10.459 -2.910 1.00 96.12 244 LEU A C 1
ATOM 1890 O O . LEU A 1 244 ? 9.238 -9.240 -2.987 1.00 96.12 244 LEU A O 1
ATOM 1894 N N . ALA A 1 245 ? 8.430 -11.284 -3.396 1.00 96.44 245 ALA A N 1
ATOM 1895 C CA . ALA A 1 245 ? 7.192 -10.791 -4.005 1.00 96.44 245 ALA A CA 1
ATOM 1896 C C . ALA A 1 245 ? 6.327 -9.986 -3.028 1.00 96.44 245 ALA A C 1
ATOM 1898 O O . ALA A 1 245 ? 5.795 -8.944 -3.413 1.00 96.44 245 ALA A O 1
ATOM 1899 N N . ALA A 1 246 ? 6.251 -10.405 -1.761 1.00 96.31 246 ALA A N 1
ATOM 1900 C CA . ALA A 1 246 ? 5.565 -9.641 -0.727 1.00 96.31 246 ALA A CA 1
ATOM 1901 C C . ALA A 1 246 ? 6.274 -8.299 -0.479 1.00 96.31 246 ALA A C 1
ATOM 1903 O O . ALA A 1 246 ? 5.625 -7.260 -0.399 1.00 96.31 246 ALA A O 1
ATOM 1904 N N . VAL A 1 247 ? 7.611 -8.287 -0.437 1.00 98.06 247 VAL A N 1
ATOM 1905 C CA . VAL A 1 247 ? 8.401 -7.053 -0.271 1.00 98.06 247 VAL A CA 1
ATOM 1906 C C . VAL A 1 247 ? 8.115 -6.047 -1.391 1.00 98.06 247 VAL A C 1
ATOM 1908 O O . VAL A 1 247 ? 7.883 -4.874 -1.107 1.00 98.06 247 VAL A O 1
ATOM 1911 N N . TYR A 1 248 ? 8.084 -6.490 -2.651 1.00 98.38 248 TYR A N 1
ATOM 1912 C CA . TYR A 1 248 ? 7.722 -5.635 -3.788 1.00 98.38 248 TYR A CA 1
ATOM 1913 C C . TYR A 1 248 ? 6.280 -5.127 -3.690 1.00 98.38 248 TYR A C 1
ATOM 1915 O O . TYR A 1 248 ? 6.023 -3.946 -3.922 1.00 98.38 248 TYR A O 1
ATOM 1923 N N . TYR A 1 249 ? 5.347 -6.007 -3.323 1.00 97.94 249 TYR A N 1
ATOM 1924 C CA . TYR A 1 249 ? 3.941 -5.662 -3.152 1.00 97.94 249 TYR A CA 1
ATOM 1925 C C . TYR A 1 249 ? 3.768 -4.533 -2.124 1.00 97.94 249 TYR A C 1
ATOM 1927 O O . TYR A 1 249 ? 3.242 -3.467 -2.457 1.00 97.94 249 TYR A O 1
ATOM 1935 N N . TYR A 1 250 ? 4.298 -4.713 -0.910 1.00 97.75 250 TYR A N 1
ATOM 1936 C CA . TYR A 1 250 ? 4.197 -3.714 0.156 1.00 97.75 250 TYR A CA 1
ATOM 1937 C C . TYR A 1 250 ? 5.002 -2.441 -0.131 1.00 97.75 250 TYR A C 1
ATOM 1939 O O . TYR A 1 250 ? 4.555 -1.355 0.236 1.00 97.75 250 TYR A O 1
ATOM 1947 N N . LEU A 1 251 ? 6.142 -2.529 -0.828 1.00 98.12 251 LEU A N 1
ATOM 1948 C CA . LEU A 1 251 ? 6.878 -1.344 -1.276 1.00 98.12 251 LEU A CA 1
ATOM 1949 C C . LEU A 1 251 ? 6.041 -0.492 -2.235 1.00 98.12 251 LEU A C 1
ATOM 1951 O O . LEU A 1 251 ? 5.982 0.724 -2.065 1.00 98.12 251 LEU A O 1
ATOM 1955 N N . GLY A 1 252 ? 5.383 -1.115 -3.216 1.00 97.44 252 GLY A N 1
ATOM 1956 C CA . GLY A 1 252 ? 4.516 -0.398 -4.148 1.00 97.44 252 GLY A CA 1
ATOM 1957 C C . GLY A 1 252 ? 3.366 0.315 -3.431 1.00 97.44 252 GLY A C 1
ATOM 1958 O O . GLY A 1 252 ? 3.134 1.494 -3.682 1.00 97.44 252 GLY A O 1
ATOM 1959 N N . HIS A 1 253 ? 2.725 -0.340 -2.456 1.00 96.06 253 HIS A N 1
ATOM 1960 C CA . HIS A 1 253 ? 1.698 0.294 -1.620 1.00 96.06 253 HIS A CA 1
ATOM 1961 C C . HIS A 1 253 ? 2.235 1.446 -0.765 1.00 96.06 253 HIS A C 1
ATOM 1963 O O . HIS A 1 253 ? 1.632 2.514 -0.736 1.00 96.06 253 HIS A O 1
ATOM 1969 N N . ALA A 1 254 ? 3.383 1.272 -0.108 1.00 95.62 254 ALA A N 1
ATOM 1970 C CA . ALA A 1 254 ? 3.983 2.329 0.704 1.00 95.62 254 ALA A CA 1
ATOM 1971 C C . ALA A 1 254 ? 4.379 3.555 -0.141 1.00 95.62 254 ALA A C 1
ATOM 1973 O O . ALA A 1 254 ? 4.218 4.692 0.302 1.00 95.62 254 ALA A O 1
ATOM 1974 N N . LEU A 1 255 ? 4.869 3.342 -1.369 1.00 95.81 255 LEU A N 1
ATOM 1975 C CA . LEU A 1 255 ? 5.158 4.416 -2.323 1.00 95.81 255 LEU A CA 1
ATOM 1976 C C . LEU A 1 255 ? 3.877 5.101 -2.811 1.00 95.81 255 LEU A C 1
ATOM 1978 O O . LEU A 1 255 ? 3.840 6.329 -2.872 1.00 95.81 255 LEU A O 1
ATOM 1982 N N . TYR A 1 256 ? 2.833 4.327 -3.115 1.00 93.94 256 TYR A N 1
ATOM 1983 C CA . TYR A 1 256 ? 1.534 4.853 -3.529 1.00 93.94 256 TYR A CA 1
ATOM 1984 C C . TYR A 1 256 ? 0.927 5.756 -2.447 1.00 93.94 256 TYR A C 1
ATOM 1986 O O . TYR A 1 256 ? 0.597 6.907 -2.721 1.00 93.94 256 TYR A O 1
ATOM 1994 N N . ASP A 1 257 ? 0.892 5.279 -1.201 1.00 92.00 257 ASP A N 1
ATOM 1995 C CA . ASP A 1 257 ? 0.363 6.029 -0.055 1.00 92.00 257 ASP A CA 1
ATOM 1996 C C . ASP A 1 257 ? 1.232 7.241 0.317 1.00 92.00 257 ASP A C 1
ATOM 1998 O O . ASP A 1 257 ? 0.761 8.167 0.969 1.00 92.00 257 ASP A O 1
ATOM 2002 N N . SER A 1 258 ? 2.493 7.267 -0.128 1.00 91.88 258 SER A N 1
ATOM 2003 C CA . SER A 1 258 ? 3.391 8.421 0.009 1.00 91.88 258 SER A CA 1
ATOM 2004 C C . SER A 1 258 ? 3.308 9.405 -1.168 1.00 91.88 258 SER A C 1
ATOM 2006 O O . SER A 1 258 ? 4.201 10.241 -1.314 1.00 91.88 258 SER A O 1
ATOM 2008 N N . GLU A 1 259 ? 2.297 9.283 -2.035 1.00 91.44 259 GLU A N 1
ATOM 2009 C CA . GLU A 1 259 ? 2.099 10.093 -3.250 1.00 91.44 259 GLU A CA 1
ATOM 2010 C C . GLU A 1 259 ? 3.247 9.974 -4.278 1.00 91.44 259 GLU A C 1
ATOM 2012 O O . GLU A 1 259 ? 3.440 10.826 -5.147 1.00 91.44 259 GLU A O 1
ATOM 2017 N N . ARG A 1 260 ? 4.023 8.885 -4.222 1.00 92.81 260 ARG A N 1
ATOM 2018 C CA . ARG A 1 260 ? 5.144 8.591 -5.133 1.00 92.81 260 ARG A CA 1
ATOM 2019 C C . ARG A 1 260 ? 4.698 7.624 -6.229 1.00 92.81 260 ARG A C 1
ATOM 2021 O O . ARG A 1 260 ? 5.269 6.550 -6.417 1.00 92.81 260 ARG A O 1
ATOM 2028 N N . LEU A 1 261 ? 3.643 8.019 -6.942 1.00 92.56 261 LEU A N 1
ATOM 2029 C CA . LEU A 1 261 ? 2.869 7.147 -7.833 1.00 92.56 261 LEU A CA 1
ATOM 2030 C C . LEU A 1 261 ? 3.706 6.512 -8.951 1.00 92.56 261 LEU A C 1
ATOM 2032 O O . LEU A 1 261 ? 3.600 5.312 -9.184 1.00 92.56 261 LEU A O 1
ATOM 2036 N N . GLU A 1 262 ? 4.571 7.281 -9.618 1.00 92.31 262 GLU A N 1
ATOM 2037 C CA . GLU A 1 262 ? 5.396 6.744 -10.713 1.00 92.31 262 GLU A CA 1
ATOM 2038 C C . GLU A 1 262 ? 6.358 5.645 -10.224 1.00 92.31 262 GLU A C 1
ATOM 2040 O O . GLU A 1 262 ? 6.591 4.651 -10.916 1.00 92.31 262 GLU A O 1
ATOM 2045 N N . GLU A 1 263 ? 6.891 5.792 -9.008 1.00 95.88 263 GLU A N 1
ATOM 2046 C CA . GLU A 1 263 ? 7.783 4.804 -8.398 1.00 95.88 263 GLU A CA 1
ATOM 2047 C C . GLU A 1 263 ? 7.015 3.551 -7.982 1.00 95.88 263 GLU A C 1
ATOM 2049 O O . GLU A 1 263 ? 7.478 2.439 -8.241 1.00 95.88 263 GLU A O 1
ATOM 2054 N N . ALA A 1 264 ? 5.814 3.716 -7.415 1.00 96.62 264 ALA A N 1
ATOM 2055 C CA . ALA A 1 264 ? 4.913 2.601 -7.135 1.00 96.62 264 ALA A CA 1
ATOM 2056 C C . ALA A 1 264 ? 4.634 1.791 -8.412 1.00 96.62 264 ALA A C 1
ATOM 2058 O O . ALA A 1 264 ? 4.786 0.570 -8.415 1.00 96.62 264 ALA A O 1
ATOM 2059 N N . GLN A 1 265 ? 4.345 2.472 -9.528 1.00 95.62 265 GLN A N 1
ATOM 2060 C CA . GLN A 1 265 ? 4.159 1.829 -10.829 1.00 95.62 265 GLN A CA 1
ATOM 2061 C C . GLN A 1 265 ? 5.415 1.108 -11.321 1.00 95.62 265 GLN A C 1
ATOM 2063 O O . GLN A 1 265 ? 5.303 0.040 -11.916 1.00 95.62 265 GLN A O 1
ATOM 2068 N N . GLN A 1 266 ? 6.619 1.650 -11.115 1.00 96.75 266 GLN A N 1
ATOM 2069 C CA . GLN A 1 266 ? 7.856 0.941 -11.471 1.00 96.75 266 GLN A CA 1
ATOM 2070 C C . GLN A 1 266 ? 8.015 -0.355 -10.667 1.00 96.75 266 GLN A C 1
ATOM 2072 O O . GLN A 1 266 ? 8.311 -1.398 -11.247 1.00 96.75 266 GLN A O 1
ATOM 2077 N N . VAL A 1 267 ? 7.791 -0.304 -9.351 1.00 98.12 267 VAL A N 1
ATOM 2078 C CA . VAL A 1 267 ? 7.906 -1.473 -8.465 1.00 98.12 267 VAL A CA 1
ATOM 2079 C C . VAL A 1 267 ? 6.860 -2.531 -8.815 1.00 98.12 267 VAL A C 1
ATOM 2081 O O . VAL A 1 267 ? 7.184 -3.712 -8.929 1.00 98.12 267 VAL A O 1
ATOM 2084 N N . TRP A 1 268 ? 5.617 -2.122 -9.051 1.00 98.12 268 TRP A N 1
ATOM 2085 C CA . TRP A 1 268 ? 4.547 -3.026 -9.459 1.00 98.12 268 TRP A CA 1
ATOM 2086 C C . TRP A 1 268 ? 4.797 -3.654 -10.829 1.00 98.12 268 TRP A C 1
ATOM 2088 O O . TRP A 1 268 ? 4.681 -4.872 -10.954 1.00 98.12 268 TRP A O 1
ATOM 2098 N N . ARG A 1 269 ? 5.232 -2.874 -11.829 1.00 97.50 269 ARG A N 1
ATOM 2099 C CA . ARG A 1 269 ? 5.648 -3.406 -13.140 1.00 97.50 269 ARG A CA 1
ATOM 2100 C C . ARG A 1 269 ? 6.772 -4.427 -13.004 1.00 97.50 269 ARG A C 1
ATOM 2102 O O . ARG A 1 269 ? 6.720 -5.469 -13.652 1.00 97.50 269 ARG A O 1
ATOM 2109 N N . ALA A 1 270 ? 7.747 -4.162 -12.139 1.00 97.56 270 ALA A N 1
ATOM 2110 C CA . ALA A 1 270 ? 8.823 -5.102 -11.858 1.00 97.56 270 ALA A CA 1
ATOM 2111 C C . ALA A 1 270 ? 8.315 -6.389 -11.188 1.00 97.56 270 ALA A C 1
ATOM 2113 O O . ALA A 1 270 ? 8.759 -7.473 -11.551 1.00 97.56 270 ALA A O 1
ATOM 2114 N N . LEU A 1 271 ? 7.334 -6.314 -10.281 1.00 98.00 271 LEU A N 1
ATOM 2115 C CA . LEU A 1 271 ? 6.734 -7.506 -9.669 1.00 98.00 271 LEU A CA 1
ATOM 2116 C C . LEU A 1 271 ? 6.081 -8.416 -10.715 1.00 98.00 271 LEU A C 1
ATOM 2118 O O . LEU A 1 271 ? 6.249 -9.632 -10.648 1.00 98.00 271 LEU A O 1
ATOM 2122 N N . VAL A 1 272 ? 5.339 -7.860 -11.675 1.00 97.56 272 VAL A N 1
ATOM 2123 C CA . VAL A 1 272 ? 4.537 -8.657 -12.625 1.00 97.56 272 VAL A CA 1
ATOM 2124 C C . VAL A 1 272 ? 5.214 -8.923 -13.971 1.00 97.56 272 VAL A C 1
ATOM 2126 O O . VAL A 1 272 ? 4.774 -9.798 -14.716 1.00 97.56 272 VAL A O 1
ATOM 2129 N N . CYS A 1 273 ? 6.274 -8.186 -14.295 1.00 97.31 273 CYS A N 1
ATOM 2130 C CA . CYS A 1 273 ? 6.971 -8.255 -15.576 1.00 97.31 273 CYS A CA 1
ATOM 2131 C C . CYS A 1 273 ? 8.472 -7.930 -15.406 1.00 97.31 273 CYS A C 1
ATOM 2133 O O . CYS A 1 273 ? 9.033 -7.057 -16.074 1.00 97.31 273 CYS A O 1
ATOM 2135 N N . ILE A 1 274 ? 9.134 -8.649 -14.489 1.00 96.25 274 ILE A N 1
ATOM 2136 C CA . ILE A 1 274 ? 10.520 -8.399 -14.043 1.00 96.25 274 ILE A CA 1
ATOM 2137 C C . ILE A 1 274 ? 11.546 -8.460 -15.183 1.00 96.25 274 ILE A C 1
ATOM 2139 O O . ILE A 1 274 ? 12.586 -7.809 -15.136 1.00 96.25 274 ILE A O 1
ATOM 2143 N N . ASN A 1 275 ? 11.256 -9.238 -16.228 1.00 96.38 275 ASN A N 1
ATOM 2144 C CA . ASN A 1 275 ? 12.127 -9.413 -17.386 1.00 96.38 275 ASN A CA 1
ATOM 2145 C C . ASN A 1 275 ? 12.142 -8.209 -18.339 1.00 96.38 275 ASN A C 1
ATOM 2147 O O . ASN A 1 275 ? 13.077 -8.087 -19.126 1.00 96.38 275 ASN A O 1
ATOM 2151 N N . HIS A 1 276 ? 11.139 -7.330 -18.265 1.00 96.12 276 HIS A N 1
ATOM 2152 C CA . HIS A 1 276 ? 11.089 -6.082 -19.039 1.00 96.12 276 HIS A CA 1
ATOM 2153 C C . HIS A 1 276 ? 11.295 -4.846 -18.161 1.00 96.12 276 HIS A C 1
ATOM 2155 O O . HIS A 1 276 ? 11.836 -3.846 -18.627 1.00 96.12 276 HIS A O 1
ATOM 2161 N N . TYR A 1 277 ? 10.908 -4.922 -16.886 1.00 96.38 277 TYR A N 1
ATOM 2162 C CA . TYR A 1 277 ? 10.995 -3.819 -15.935 1.00 96.38 277 TYR A CA 1
ATOM 2163 C C . TYR A 1 277 ? 11.878 -4.207 -14.747 1.00 96.38 277 TYR A C 1
ATOM 2165 O O . TYR A 1 277 ? 11.381 -4.764 -13.770 1.00 96.38 277 TYR A O 1
ATOM 2173 N N . PRO A 1 278 ? 13.191 -3.927 -14.800 1.00 94.56 278 PRO A N 1
ATOM 2174 C CA . PRO A 1 278 ? 14.076 -4.249 -13.695 1.00 94.56 278 PRO A CA 1
ATOM 2175 C C . PRO A 1 278 ? 13.825 -3.324 -12.498 1.00 94.56 278 PRO A C 1
ATOM 2177 O O . PRO A 1 278 ? 13.482 -2.147 -12.637 1.00 94.56 278 PRO A O 1
ATOM 2180 N N . TYR A 1 279 ? 14.055 -3.864 -11.308 1.00 96.00 279 TYR A N 1
ATOM 2181 C CA . TYR A 1 279 ? 14.158 -3.119 -10.062 1.00 96.00 279 TYR A CA 1
ATOM 2182 C C . TYR A 1 279 ? 15.194 -3.829 -9.172 1.00 96.00 279 TYR A C 1
ATOM 2184 O O . TYR A 1 279 ? 15.285 -5.059 -9.231 1.00 96.00 279 TYR A O 1
ATOM 2192 N N . PRO A 1 280 ? 16.012 -3.115 -8.378 1.00 96.00 280 PRO A N 1
ATOM 2193 C CA . PRO A 1 280 ? 16.048 -1.664 -8.159 1.00 96.00 280 PRO A CA 1
ATOM 2194 C C . PRO A 1 280 ? 16.495 -0.869 -9.394 1.00 96.00 280 PRO A C 1
ATOM 2196 O O . PRO A 1 280 ? 17.211 -1.381 -10.252 1.00 96.00 280 PRO A O 1
ATOM 2199 N N . VAL A 1 281 ? 16.085 0.397 -9.466 1.00 94.88 281 VAL A N 1
ATOM 2200 C CA . VAL A 1 281 ? 16.540 1.363 -10.481 1.00 94.88 281 VAL A CA 1
ATOM 2201 C C . VAL A 1 281 ? 17.484 2.397 -9.852 1.00 94.88 281 VAL A C 1
ATOM 2203 O O . VAL A 1 281 ? 17.662 2.427 -8.633 1.00 94.88 281 VAL A O 1
ATOM 2206 N N . ALA A 1 282 ? 18.129 3.226 -10.676 1.00 93.94 282 ALA A N 1
ATOM 2207 C CA . ALA A 1 282 ? 18.971 4.315 -10.182 1.00 93.94 282 ALA A CA 1
ATOM 2208 C C . ALA A 1 282 ? 18.136 5.346 -9.407 1.00 93.94 282 ALA A C 1
ATOM 2210 O O . ALA A 1 282 ? 16.983 5.583 -9.755 1.00 93.94 282 ALA A O 1
ATOM 2211 N N . THR A 1 283 ? 18.717 5.982 -8.391 1.00 93.75 283 THR A N 1
ATOM 2212 C CA . THR A 1 283 ? 18.083 7.100 -7.679 1.00 93.75 283 THR A CA 1
ATOM 2213 C C . THR A 1 283 ? 18.325 8.426 -8.398 1.00 93.75 283 THR A C 1
ATOM 2215 O O . THR A 1 283 ? 19.296 8.565 -9.149 1.00 93.75 283 THR A O 1
ATOM 2218 N N . ASP A 1 284 ? 17.440 9.406 -8.200 1.00 91.44 284 ASP A N 1
ATOM 2219 C CA . ASP A 1 284 ? 17.583 10.736 -8.793 1.00 91.44 284 ASP A CA 1
ATOM 2220 C C . ASP A 1 284 ? 18.827 11.429 -8.197 1.00 91.44 284 ASP A C 1
ATOM 2222 O O . ASP A 1 284 ? 18.924 11.581 -6.976 1.00 91.44 284 ASP A O 1
ATOM 2226 N N . PRO A 1 285 ? 19.788 11.893 -9.021 1.00 92.25 285 PRO A N 1
ATOM 2227 C CA . PRO A 1 285 ? 20.956 12.626 -8.534 1.00 92.25 285 PRO A CA 1
ATOM 2228 C C . PRO A 1 285 ? 20.621 13.888 -7.723 1.00 92.25 285 PRO A C 1
ATOM 2230 O O . PRO A 1 285 ? 21.462 14.364 -6.961 1.00 92.25 285 PRO A O 1
ATOM 2233 N N . LYS A 1 286 ? 19.430 14.466 -7.920 1.00 93.50 286 LYS A N 1
ATOM 2234 C CA . LYS A 1 286 ? 18.949 15.662 -7.213 1.00 93.50 286 LYS A CA 1
ATOM 2235 C C . LYS A 1 286 ? 18.155 15.329 -5.953 1.00 93.50 286 LYS A C 1
ATOM 2237 O O . LYS A 1 286 ? 18.089 16.172 -5.062 1.00 93.50 286 LYS A O 1
ATOM 2242 N N . ASP A 1 287 ? 17.561 14.142 -5.893 1.00 90.38 287 ASP A N 1
ATOM 2243 C CA . ASP A 1 287 ? 16.752 13.669 -4.772 1.00 90.38 287 ASP A CA 1
ATOM 2244 C C . ASP A 1 287 ? 17.024 12.172 -4.537 1.00 90.38 287 ASP A C 1
ATOM 2246 O O . ASP A 1 287 ? 16.330 11.318 -5.093 1.00 90.38 287 ASP A O 1
ATOM 2250 N N . PRO A 1 288 ? 18.041 11.830 -3.721 1.00 88.62 288 PRO A N 1
ATOM 2251 C CA . PRO A 1 288 ? 18.434 10.442 -3.477 1.00 88.62 288 PRO A CA 1
ATOM 2252 C C . PRO A 1 288 ? 17.337 9.578 -2.853 1.00 88.62 288 PRO A C 1
ATOM 2254 O O . PRO A 1 288 ? 17.451 8.352 -2.876 1.00 88.62 288 PRO A O 1
ATOM 2257 N N . ASP A 1 289 ? 16.293 10.195 -2.293 1.00 87.44 289 ASP A N 1
ATOM 2258 C CA . ASP A 1 289 ? 15.160 9.464 -1.743 1.00 87.44 289 ASP A CA 1
ATOM 2259 C C . ASP A 1 289 ? 14.265 8.896 -2.847 1.00 87.44 289 ASP A C 1
ATOM 2261 O O . ASP A 1 289 ? 13.528 7.948 -2.563 1.00 87.44 289 ASP A O 1
ATOM 2265 N N . LYS A 1 290 ? 14.329 9.423 -4.081 1.00 91.62 290 LYS A N 1
ATOM 2266 C CA . LYS A 1 290 ? 13.486 9.051 -5.227 1.00 91.62 290 LYS A CA 1
ATOM 2267 C C . LYS A 1 290 ? 14.208 8.186 -6.248 1.00 91.62 290 LYS A C 1
ATOM 2269 O O . LYS A 1 290 ? 15.376 8.393 -6.560 1.00 91.62 290 LYS A O 1
ATOM 2274 N N . ASP A 1 291 ? 13.469 7.238 -6.805 1.00 94.25 291 ASP A N 1
ATOM 2275 C CA . ASP A 1 291 ? 13.900 6.382 -7.899 1.00 94.25 291 ASP A CA 1
ATOM 2276 C C . ASP A 1 291 ? 13.657 7.070 -9.254 1.00 94.25 291 ASP A C 1
ATOM 2278 O O . ASP A 1 291 ? 12.641 7.733 -9.468 1.00 94.25 291 ASP A O 1
ATOM 2282 N N . VAL A 1 292 ? 14.582 6.889 -10.198 1.00 93.25 292 VAL A N 1
ATOM 2283 C CA . VAL A 1 292 ? 14.425 7.325 -11.589 1.00 93.25 292 VAL A CA 1
ATOM 2284 C C . VAL A 1 292 ? 13.565 6.303 -12.319 1.00 93.25 292 VAL A C 1
ATOM 2286 O O . VAL A 1 292 ? 14.006 5.195 -12.632 1.00 93.25 292 VAL A O 1
ATOM 2289 N N . VAL A 1 293 ? 12.325 6.688 -12.601 1.00 92.50 293 VAL A N 1
ATOM 2290 C CA . VAL A 1 293 ? 11.353 5.837 -13.287 1.00 92.50 293 VAL A CA 1
ATOM 2291 C C . VAL A 1 293 ? 11.584 5.881 -14.795 1.00 92.50 293 VAL A C 1
ATOM 2293 O O . VAL A 1 293 ? 11.646 6.949 -15.401 1.00 92.50 293 VAL A O 1
ATOM 2296 N N . GLY A 1 294 ? 11.716 4.701 -15.405 1.00 87.81 294 GLY A N 1
ATOM 2297 C CA . GLY A 1 294 ? 11.861 4.563 -16.851 1.00 87.81 294 GLY A CA 1
ATOM 2298 C C . GLY A 1 294 ? 10.537 4.758 -17.593 1.00 87.81 294 GLY A C 1
ATOM 2299 O O . GLY A 1 294 ? 9.476 4.335 -17.118 1.00 87.81 294 GLY A O 1
ATOM 2300 N N . ASN A 1 295 ? 10.630 5.349 -18.784 1.00 91.25 295 ASN A N 1
ATOM 2301 C CA . ASN A 1 295 ? 9.515 5.475 -19.722 1.00 91.25 295 ASN A CA 1
ATOM 2302 C C . ASN A 1 295 ? 9.051 4.096 -20.214 1.00 91.25 295 ASN A C 1
ATOM 2304 O O . ASN A 1 295 ? 9.864 3.191 -20.422 1.00 91.25 295 ASN A O 1
ATOM 2308 N N . VAL A 1 296 ? 7.751 3.948 -20.450 1.00 93.00 296 VAL A N 1
ATOM 2309 C CA . VAL A 1 296 ? 7.175 2.815 -21.186 1.00 93.00 296 VAL A CA 1
ATOM 2310 C C . VAL A 1 296 ? 6.978 3.164 -22.668 1.00 93.00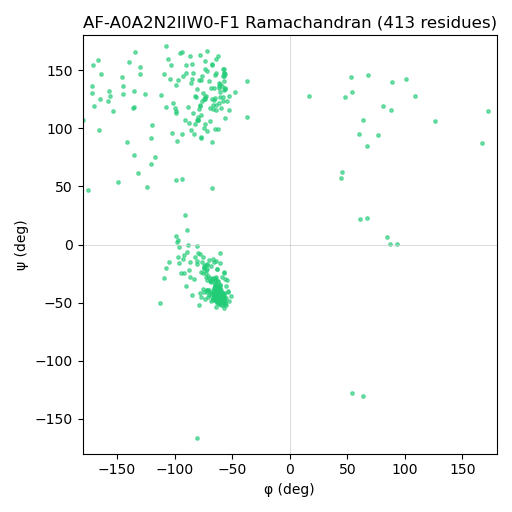 296 VAL A C 1
ATOM 2312 O O . VAL A 1 296 ? 7.037 4.340 -23.038 1.00 93.00 296 VAL A O 1
ATOM 2315 N N . PRO A 1 297 ? 6.750 2.168 -23.547 1.00 93.38 297 PRO A N 1
ATOM 2316 C CA . PRO A 1 297 ? 6.388 2.427 -24.938 1.00 93.38 297 PRO A CA 1
ATOM 2317 C C . PRO A 1 297 ? 5.269 3.466 -25.077 1.00 93.38 297 PRO A C 1
ATOM 2319 O O . PRO A 1 297 ? 4.233 3.343 -24.426 1.00 93.38 297 PRO A O 1
ATOM 2322 N N . GLN A 1 298 ? 5.471 4.454 -25.956 1.00 91.38 298 GLN A N 1
ATOM 2323 C CA . GLN A 1 298 ? 4.568 5.592 -26.204 1.00 91.38 298 GLN A CA 1
ATOM 2324 C C . GLN A 1 298 ? 4.441 6.588 -25.043 1.00 91.38 298 GLN A C 1
ATOM 2326 O O . GLN A 1 298 ? 3.441 7.290 -24.947 1.00 91.38 298 GLN A O 1
ATOM 2331 N N . ASP A 1 299 ? 5.416 6.664 -24.139 1.00 92.88 299 ASP A N 1
ATOM 2332 C CA . ASP A 1 299 ? 5.504 7.806 -23.226 1.00 92.88 299 ASP A CA 1
ATOM 2333 C C . ASP A 1 299 ? 6.095 9.018 -23.939 1.00 92.88 299 ASP A C 1
ATOM 2335 O O . ASP A 1 299 ? 7.248 8.996 -24.375 1.00 92.88 299 ASP A O 1
ATOM 2339 N N . HIS A 1 300 ? 5.321 10.100 -23.988 1.00 92.94 300 HIS A N 1
ATOM 2340 C CA . HIS A 1 300 ? 5.758 11.386 -24.528 1.00 92.94 300 HIS A CA 1
ATOM 2341 C C . HIS A 1 300 ? 5.368 12.546 -23.624 1.00 92.94 300 HIS A C 1
ATOM 2343 O O . HIS A 1 300 ? 4.540 12.417 -22.726 1.00 92.94 300 HIS A O 1
ATOM 2349 N N . ASP A 1 301 ? 5.958 13.712 -23.870 1.00 91.50 301 ASP A N 1
ATOM 2350 C CA . ASP A 1 301 ? 5.538 14.937 -23.201 1.00 91.50 301 ASP A CA 1
ATOM 2351 C C . ASP A 1 301 ? 4.171 15.449 -23.706 1.00 91.50 301 ASP A C 1
ATOM 2353 O O . ASP A 1 301 ? 3.619 15.022 -24.727 1.00 91.50 301 ASP A O 1
ATOM 2357 N N . ALA A 1 302 ? 3.595 16.395 -22.961 1.00 89.69 302 ALA A N 1
ATOM 2358 C CA . ALA A 1 302 ? 2.295 16.969 -23.293 1.00 89.69 302 ALA A CA 1
ATOM 2359 C C . ALA A 1 302 ? 2.296 17.698 -24.651 1.00 89.69 302 ALA A C 1
ATOM 2361 O O . ALA A 1 302 ? 1.280 17.682 -25.354 1.00 89.69 302 ALA A O 1
ATOM 2362 N N . ASP A 1 303 ? 3.417 18.311 -25.039 1.00 90.38 303 ASP A N 1
ATOM 2363 C CA . ASP A 1 303 ? 3.540 19.074 -26.283 1.00 90.38 303 ASP A CA 1
ATOM 2364 C C . ASP A 1 303 ? 3.507 18.151 -27.504 1.00 90.38 303 ASP A C 1
ATOM 2366 O O . ASP A 1 303 ? 2.842 18.459 -28.504 1.00 90.38 303 ASP A O 1
ATOM 2370 N N . TYR A 1 304 ? 4.147 16.985 -27.406 1.00 91.69 304 TYR A N 1
ATOM 2371 C CA . TYR A 1 304 ? 4.057 15.922 -28.394 1.00 91.69 304 TYR A CA 1
ATOM 2372 C C . TYR A 1 304 ? 2.598 15.520 -28.609 1.00 91.69 304 TYR A C 1
ATOM 2374 O O . TYR A 1 304 ? 2.120 15.556 -29.747 1.00 91.69 304 TYR A O 1
ATOM 2382 N N . TRP A 1 305 ? 1.852 15.226 -27.537 1.00 90.56 305 TRP A N 1
ATOM 2383 C CA . TRP A 1 305 ? 0.456 14.793 -27.646 1.00 90.56 305 TRP A CA 1
ATOM 2384 C C . TRP A 1 305 ? -0.497 15.891 -28.120 1.00 90.56 305 TRP A C 1
ATOM 2386 O O . TRP A 1 305 ? -1.479 15.602 -28.810 1.00 90.56 305 TRP A O 1
ATOM 2396 N N . VAL A 1 306 ? -0.226 17.158 -27.800 1.00 90.38 306 VAL A N 1
ATOM 2397 C CA . VAL A 1 306 ? -0.945 18.301 -28.389 1.00 90.38 306 VAL A CA 1
ATOM 2398 C C . VAL A 1 306 ? -0.688 18.360 -29.896 1.00 90.38 306 VAL A C 1
ATOM 2400 O O . VAL A 1 306 ? -1.630 18.449 -30.687 1.00 90.38 306 VAL A O 1
ATOM 2403 N N . GLY A 1 307 ? 0.575 18.257 -30.316 1.00 88.81 307 GLY A N 1
ATOM 2404 C CA . GLY A 1 307 ? 0.954 18.217 -31.726 1.00 88.81 307 GLY A CA 1
ATOM 2405 C C . GLY A 1 307 ? 0.334 17.034 -32.470 1.00 88.81 307 GLY A C 1
ATOM 2406 O O . GLY A 1 307 ? -0.170 17.206 -33.582 1.00 88.81 307 GLY A O 1
ATOM 2407 N N . TRP A 1 308 ? 0.316 15.860 -31.840 1.00 89.56 308 TRP A N 1
ATOM 2408 C CA . TRP A 1 308 ? -0.309 14.646 -32.353 1.00 89.56 308 TRP A CA 1
ATOM 2409 C C . TRP A 1 308 ? -1.813 14.845 -32.566 1.00 89.56 308 TRP A C 1
ATOM 2411 O O . TRP A 1 308 ? -2.285 14.635 -33.678 1.00 89.56 308 TRP A O 1
ATOM 2421 N N . ARG A 1 309 ? -2.548 15.388 -31.584 1.00 89.38 309 ARG A N 1
ATOM 2422 C CA . ARG A 1 309 ? -3.994 15.679 -31.710 1.00 89.38 309 ARG A CA 1
ATOM 2423 C C . ARG A 1 309 ? -4.317 16.697 -32.803 1.00 89.38 309 ARG A C 1
ATOM 2425 O O . ARG A 1 309 ? -5.366 16.620 -33.430 1.00 89.38 309 ARG A O 1
ATOM 2432 N N . HIS A 1 310 ? -3.424 17.650 -33.067 1.00 88.75 310 HIS A N 1
ATOM 2433 C CA . HIS A 1 310 ? -3.592 18.573 -34.193 1.00 88.75 310 HIS A CA 1
ATOM 2434 C C . HIS A 1 310 ? -3.364 17.913 -35.556 1.00 88.75 310 HIS A C 1
ATOM 2436 O O . HIS A 1 310 ? -3.955 18.354 -36.542 1.00 88.75 310 HIS A O 1
ATOM 2442 N N . ARG A 1 311 ? -2.490 16.901 -35.628 1.00 84.94 311 ARG A N 1
ATOM 2443 C CA . ARG A 1 311 ? -2.280 16.103 -36.846 1.00 84.94 311 ARG A CA 1
ATOM 2444 C C . ARG A 1 311 ? -3.424 15.118 -37.067 1.00 84.94 311 ARG A C 1
ATOM 2446 O O . ARG A 1 311 ? -3.855 14.964 -38.206 1.00 84.94 311 ARG A O 1
ATOM 2453 N N . PHE A 1 312 ? -3.925 14.535 -35.981 1.00 87.38 312 PHE A N 1
ATOM 2454 C CA . PHE A 1 312 ? -4.962 13.513 -35.975 1.00 87.38 312 PHE A CA 1
ATOM 2455 C C . PHE A 1 312 ? -6.203 13.970 -35.182 1.00 87.38 312 PHE A C 1
ATOM 2457 O O . PHE A 1 312 ? -6.457 13.474 -34.083 1.00 87.38 312 PHE A O 1
ATOM 2464 N N . PRO A 1 313 ? -6.967 14.962 -35.683 1.00 86.19 313 PRO A N 1
ATOM 2465 C CA . PRO A 1 313 ? -8.095 15.538 -34.948 1.00 86.19 313 PRO A CA 1
ATOM 2466 C C . PRO A 1 313 ? -9.329 14.630 -34.892 1.00 86.19 313 PRO A C 1
ATOM 2468 O O . PRO A 1 313 ? -10.219 14.878 -34.080 1.00 86.19 313 PRO A O 1
ATOM 2471 N N . SER A 1 314 ? -9.419 13.618 -35.759 1.00 84.69 314 SER A N 1
ATOM 2472 C CA . SER A 1 314 ? -10.560 12.700 -35.817 1.00 84.69 314 SER A CA 1
ATOM 2473 C C . SER A 1 314 ? -10.115 11.253 -36.060 1.00 84.69 314 SER A C 1
ATOM 2475 O O . SER A 1 314 ? -9.037 11.039 -36.622 1.00 84.69 314 SER A O 1
ATOM 2477 N N . PRO A 1 315 ? -10.917 10.241 -35.690 1.00 80.88 315 PRO A N 1
ATOM 2478 C CA . PRO A 1 315 ? -10.575 8.841 -35.943 1.00 80.88 315 PRO A CA 1
ATOM 2479 C C . PRO A 1 315 ? -10.290 8.537 -37.422 1.00 80.88 315 PRO A C 1
ATOM 2481 O O . PRO A 1 315 ? -9.379 7.776 -37.728 1.00 80.88 315 PRO A O 1
ATOM 2484 N N . GLU A 1 316 ? -10.992 9.183 -38.358 1.00 82.06 316 GLU A N 1
ATOM 2485 C CA . GLU A 1 316 ? -10.776 8.996 -39.800 1.00 82.06 316 GLU A CA 1
ATOM 2486 C C . GLU A 1 316 ? -9.393 9.484 -40.244 1.00 82.06 316 GLU A C 1
ATOM 2488 O O . GLU A 1 316 ? -8.818 8.955 -41.193 1.00 82.06 316 GLU A O 1
ATOM 2493 N N . SER A 1 317 ? -8.834 10.481 -39.551 1.00 77.94 317 SER A N 1
ATOM 2494 C CA . SER A 1 317 ? -7.499 11.000 -39.857 1.00 77.94 317 SER A CA 1
ATOM 2495 C C . SER A 1 317 ? -6.370 10.041 -39.476 1.00 77.94 317 SER A C 1
ATOM 2497 O O . SER A 1 317 ? -5.279 10.179 -40.018 1.00 77.94 317 SER A O 1
ATOM 2499 N N . LEU A 1 318 ? -6.634 9.049 -38.615 1.00 76.69 318 LEU A N 1
ATOM 2500 C CA . LEU A 1 318 ? -5.684 7.977 -38.293 1.00 76.69 318 LEU A CA 1
ATOM 2501 C C . LEU A 1 318 ? -5.532 6.966 -39.439 1.00 76.69 318 LEU A C 1
ATOM 2503 O O . LEU A 1 318 ? -4.519 6.280 -39.514 1.00 76.69 318 LEU A O 1
ATOM 2507 N N . ALA A 1 319 ? -6.524 6.880 -40.332 1.00 73.06 319 ALA A N 1
ATOM 2508 C CA . ALA A 1 319 ? -6.514 5.984 -41.489 1.00 73.06 319 ALA A CA 1
ATOM 2509 C C . ALA A 1 319 ? -5.949 6.635 -42.768 1.00 73.06 319 ALA A C 1
ATOM 2511 O O . ALA A 1 319 ? -5.778 5.951 -43.775 1.00 73.06 319 ALA A O 1
ATOM 2512 N N . GLY A 1 320 ? -5.706 7.951 -42.758 1.00 62.38 320 GLY A N 1
ATOM 2513 C CA . GLY A 1 320 ? -5.195 8.704 -43.905 1.00 62.38 320 GLY A CA 1
ATOM 2514 C C . GLY A 1 320 ? -3.708 9.035 -43.783 1.00 62.38 320 GLY A C 1
ATOM 2515 O O . GLY A 1 320 ? -3.183 9.161 -42.679 1.00 62.38 320 GLY A O 1
ATOM 2516 N N . ASP A 1 321 ? -3.035 9.234 -44.921 1.00 59.22 321 ASP A N 1
ATOM 2517 C CA . ASP A 1 321 ? -1.624 9.629 -44.936 1.00 59.22 321 ASP A CA 1
ATOM 2518 C C . ASP A 1 321 ? -1.398 10.926 -44.130 1.00 59.22 321 ASP A C 1
ATOM 2520 O O . ASP A 1 321 ? -2.154 11.900 -44.291 1.00 59.22 321 ASP A O 1
ATOM 2524 N N . PRO A 1 322 ? -0.360 10.984 -43.273 1.00 58.78 322 PRO A N 1
ATOM 2525 C CA . PRO A 1 322 ? -0.106 12.139 -42.423 1.00 58.78 322 PRO A CA 1
ATOM 2526 C C . PRO A 1 322 ? 0.104 13.396 -43.274 1.00 58.78 322 PRO A C 1
ATOM 2528 O O . PRO A 1 322 ? 1.052 13.505 -44.054 1.00 58.78 322 PRO A O 1
ATOM 2531 N N . LYS A 1 323 ? -0.783 14.388 -43.121 1.00 59.28 323 LYS A N 1
ATOM 2532 C CA . LYS A 1 323 ? -0.691 15.639 -43.886 1.00 59.28 323 LYS A CA 1
ATOM 2533 C C . LYS A 1 323 ? 0.557 16.429 -43.457 1.00 59.28 323 LYS A C 1
ATOM 2535 O O . LYS A 1 323 ? 0.690 16.752 -42.272 1.00 59.28 323 LYS A O 1
ATOM 2540 N N . PRO A 1 324 ? 1.453 16.807 -44.387 1.00 55.69 324 PRO A N 1
ATOM 2541 C CA . PRO A 1 324 ? 2.637 17.584 -44.049 1.00 55.69 324 PRO A CA 1
ATOM 2542 C C . PRO A 1 324 ? 2.247 18.986 -43.563 1.00 55.69 324 PRO A C 1
ATOM 2544 O O . PRO A 1 324 ? 1.428 19.678 -44.173 1.00 55.69 324 PRO A O 1
ATOM 2547 N N . ARG A 1 325 ? 2.865 19.442 -42.467 1.00 58.12 325 ARG A N 1
ATOM 2548 C CA . ARG A 1 325 ? 2.800 20.851 -42.053 1.00 58.12 325 ARG A CA 1
ATOM 2549 C C . ARG A 1 325 ? 3.776 21.668 -42.901 1.00 58.12 325 ARG A C 1
ATOM 2551 O O . ARG A 1 325 ? 4.891 21.233 -43.172 1.00 58.12 325 ARG A O 1
ATOM 2558 N N . ARG A 1 326 ? 3.387 22.889 -43.288 1.00 53.31 326 ARG A N 1
ATOM 2559 C CA . ARG A 1 326 ? 4.272 23.832 -44.000 1.00 53.31 326 ARG A CA 1
ATOM 2560 C C . ARG A 1 326 ? 5.586 24.007 -43.219 1.00 53.31 326 ARG A C 1
ATOM 2562 O O . ARG A 1 326 ? 5.564 24.519 -42.105 1.00 53.31 326 ARG A O 1
ATOM 2569 N N . GLY A 1 327 ? 6.707 23.584 -43.808 1.00 59.91 327 GLY A N 1
ATOM 2570 C CA . GLY A 1 327 ? 8.058 23.778 -43.261 1.00 59.91 327 GLY A CA 1
ATOM 2571 C C . GLY A 1 327 ? 8.629 22.639 -42.402 1.00 59.91 327 GLY A C 1
ATOM 2572 O O . GLY A 1 327 ? 9.767 22.762 -41.961 1.00 59.91 327 GLY A O 1
ATOM 2573 N N . ARG A 1 328 ? 7.907 21.529 -42.183 1.00 56.22 328 ARG A N 1
ATOM 2574 C CA . ARG A 1 328 ? 8.467 20.308 -41.570 1.00 56.22 328 ARG A CA 1
ATOM 2575 C C . ARG A 1 328 ? 8.014 19.065 -42.348 1.00 56.22 328 ARG A C 1
ATOM 2577 O O . ARG A 1 328 ? 6.816 18.958 -42.616 1.00 56.22 328 ARG A O 1
ATOM 2584 N N . PRO A 1 329 ? 8.926 18.138 -42.701 1.00 53.56 329 PRO A N 1
ATOM 2585 C CA . PRO A 1 329 ? 8.525 16.860 -43.275 1.00 53.56 329 PRO A CA 1
ATOM 2586 C C . PRO A 1 329 ? 7.589 16.126 -42.308 1.00 53.56 329 PRO A C 1
ATOM 2588 O O . PRO A 1 329 ? 7.715 16.265 -41.088 1.00 53.56 329 PRO A O 1
ATOM 2591 N N . ALA A 1 330 ? 6.617 15.394 -42.856 1.00 56.88 330 ALA A N 1
ATOM 2592 C CA . ALA A 1 330 ? 5.810 14.492 -42.047 1.00 56.88 330 ALA A CA 1
ATOM 2593 C C . ALA A 1 330 ? 6.743 13.426 -41.435 1.00 56.88 330 ALA A C 1
ATOM 2595 O O . ALA A 1 330 ? 7.632 12.953 -42.147 1.00 56.88 330 ALA A O 1
ATOM 2596 N N . PRO A 1 331 ? 6.591 13.082 -40.142 1.00 57.41 331 PRO A N 1
ATOM 2597 C CA . PRO A 1 331 ? 7.269 11.915 -39.584 1.00 57.41 331 PRO A CA 1
ATOM 2598 C C . PRO A 1 331 ? 6.872 10.671 -40.390 1.00 57.41 331 PRO A C 1
ATOM 2600 O O . PRO A 1 331 ? 5.779 10.643 -40.969 1.00 57.41 331 PRO A O 1
ATOM 2603 N N . ALA A 1 332 ? 7.758 9.675 -40.469 1.00 55.03 332 ALA A N 1
ATOM 2604 C CA . ALA A 1 332 ? 7.441 8.438 -41.172 1.00 55.03 332 ALA A CA 1
ATOM 2605 C C . ALA A 1 332 ? 6.176 7.799 -40.554 1.00 55.03 332 ALA A C 1
ATOM 2607 O O . ALA A 1 332 ? 5.904 8.016 -39.372 1.00 55.03 332 ALA A O 1
ATOM 2608 N N . PRO A 1 333 ? 5.369 7.034 -41.313 1.00 55.34 333 PRO A N 1
ATOM 2609 C CA . PRO A 1 333 ? 4.142 6.415 -40.794 1.00 55.34 333 PRO A CA 1
ATOM 2610 C C . PRO A 1 333 ? 4.370 5.554 -39.539 1.00 55.34 333 PRO A C 1
ATOM 2612 O O . PRO A 1 333 ? 3.505 5.484 -38.671 1.00 55.34 333 PRO A O 1
ATOM 2615 N N . GLU A 1 334 ? 5.554 4.950 -39.427 1.00 55.72 334 GLU A N 1
ATOM 2616 C CA . GLU A 1 334 ? 6.031 4.188 -38.266 1.00 55.72 334 GLU A CA 1
ATOM 2617 C C . GLU A 1 334 ? 6.310 5.058 -37.023 1.00 55.72 334 GLU A C 1
ATOM 2619 O O . GLU A 1 334 ? 6.078 4.613 -35.903 1.00 55.72 334 GLU A O 1
ATOM 2624 N N . ASP A 1 335 ? 6.674 6.329 -37.208 1.00 63.53 335 ASP A N 1
ATOM 2625 C CA . ASP A 1 335 ? 6.932 7.307 -36.138 1.00 63.53 335 ASP A CA 1
ATOM 2626 C C . ASP A 1 335 ? 5.670 8.084 -35.715 1.00 63.53 335 ASP A C 1
ATOM 2628 O O . ASP A 1 335 ? 5.696 8.917 -34.804 1.00 63.53 335 ASP A O 1
ATOM 2632 N N . ALA A 1 336 ? 4.555 7.885 -36.424 1.00 68.75 336 ALA A N 1
ATOM 2633 C CA . ALA A 1 336 ? 3.336 8.665 -36.239 1.00 68.75 336 ALA A CA 1
ATOM 2634 C C . ALA A 1 336 ? 2.489 8.213 -35.036 1.00 68.75 336 ALA A C 1
ATOM 2636 O O . ALA A 1 336 ? 1.509 8.886 -34.712 1.00 68.75 336 ALA A O 1
ATOM 2637 N N . GLU A 1 337 ? 2.858 7.100 -34.391 1.00 84.50 337 GLU A N 1
ATOM 2638 C CA . GLU A 1 337 ? 2.154 6.500 -33.252 1.00 84.50 337 GLU A CA 1
ATOM 2639 C C . GLU A 1 337 ? 0.640 6.451 -33.459 1.00 84.50 337 GLU A C 1
ATOM 2641 O O . GLU A 1 337 ? -0.143 7.014 -32.694 1.00 84.50 337 GLU A O 1
ATOM 2646 N N . ILE A 1 338 ? 0.233 5.806 -34.551 1.00 86.12 338 ILE A N 1
ATOM 2647 C CA . ILE A 1 338 ? -1.172 5.620 -34.952 1.00 86.12 338 ILE A CA 1
ATOM 2648 C C . ILE A 1 338 ? -1.749 4.268 -34.512 1.00 86.12 338 ILE A C 1
ATOM 2650 O O . ILE A 1 338 ? -2.915 3.974 -34.764 1.00 86.12 338 ILE A O 1
ATOM 2654 N N . SER A 1 339 ? -0.931 3.431 -33.875 1.00 88.19 339 SER A N 1
ATOM 2655 C CA . SER A 1 339 ? -1.337 2.143 -33.321 1.00 88.19 339 SER A CA 1
ATOM 2656 C C . SER A 1 339 ? -0.858 2.016 -31.881 1.00 88.19 339 SER A C 1
ATOM 2658 O O . SER A 1 339 ? 0.130 2.636 -31.486 1.00 88.19 339 SER A O 1
ATOM 2660 N N . TYR A 1 340 ? -1.586 1.229 -31.094 1.00 91.75 340 TYR A N 1
ATOM 2661 C CA . TYR A 1 340 ? -1.239 0.961 -29.707 1.00 91.75 340 TYR A CA 1
ATOM 2662 C C . TYR A 1 340 ? -0.038 0.011 -29.623 1.00 91.75 340 TYR A C 1
ATOM 2664 O O . TYR A 1 340 ? -0.087 -1.101 -30.154 1.00 91.75 340 TYR A O 1
ATOM 2672 N N . ALA A 1 341 ? 1.010 0.427 -28.916 1.00 93.19 341 ALA A N 1
ATOM 2673 C CA . ALA A 1 341 ? 2.132 -0.422 -28.548 1.00 93.19 341 ALA A CA 1
ATOM 2674 C C . ALA A 1 341 ? 1.946 -0.902 -27.104 1.00 93.19 341 ALA A C 1
ATOM 2676 O O . ALA A 1 341 ? 1.997 -0.121 -26.155 1.00 93.19 341 ALA A O 1
ATOM 2677 N N . ASN A 1 342 ? 1.726 -2.206 -26.943 1.00 93.62 342 ASN A N 1
ATOM 2678 C CA . ASN A 1 342 ? 1.501 -2.809 -25.637 1.00 93.62 342 ASN A CA 1
ATOM 2679 C C . ASN A 1 342 ? 2.792 -2.785 -24.782 1.00 93.62 342 ASN A C 1
ATOM 2681 O O . ASN A 1 342 ? 3.759 -3.453 -25.157 1.00 93.62 342 ASN A O 1
ATOM 2685 N N . PRO A 1 343 ? 2.820 -2.087 -23.626 1.00 95.00 343 PRO A N 1
ATOM 2686 C CA . PRO A 1 343 ? 3.963 -2.105 -22.713 1.00 95.00 343 PRO A CA 1
ATOM 2687 C C . PRO A 1 343 ? 4.114 -3.446 -21.967 1.00 95.00 343 PRO A C 1
ATOM 2689 O O . PRO A 1 343 ? 5.181 -3.745 -21.446 1.00 95.00 343 PRO A O 1
ATOM 2692 N N . PHE A 1 344 ? 3.073 -4.281 -21.934 1.00 96.06 344 PHE A N 1
ATOM 2693 C CA . PHE A 1 344 ? 3.013 -5.546 -21.199 1.00 96.06 344 PHE A CA 1
ATOM 2694 C C . PHE A 1 344 ? 2.853 -6.741 -22.151 1.00 96.06 344 PHE A C 1
ATOM 2696 O O . PHE A 1 344 ? 1.752 -7.298 -22.276 1.00 96.06 344 PHE A O 1
ATOM 2703 N N . PRO A 1 345 ? 3.924 -7.147 -22.857 1.00 94.75 345 PRO A N 1
ATOM 2704 C CA . PRO A 1 345 ? 3.857 -8.257 -23.800 1.00 94.75 345 PRO A CA 1
ATOM 2705 C C . PRO A 1 345 ? 3.495 -9.580 -23.107 1.00 94.75 345 PRO A C 1
ATOM 2707 O O . PRO A 1 345 ? 3.666 -9.761 -21.902 1.00 94.75 345 PRO A O 1
ATOM 2710 N N . ASP A 1 346 ? 3.044 -10.565 -23.886 1.00 93.12 346 ASP A N 1
ATOM 2711 C CA . ASP A 1 346 ? 2.738 -11.914 -23.376 1.00 93.12 346 ASP A CA 1
ATOM 2712 C C . ASP A 1 346 ? 3.957 -12.657 -22.826 1.00 93.12 346 ASP A C 1
ATOM 2714 O O . ASP A 1 346 ? 3.813 -13.623 -22.086 1.00 93.12 346 ASP A O 1
ATOM 2718 N N . THR A 1 347 ? 5.158 -12.165 -23.125 1.00 95.75 347 THR A N 1
ATOM 2719 C CA . THR A 1 347 ? 6.419 -12.674 -22.583 1.00 95.75 347 THR A CA 1
ATOM 2720 C C . THR A 1 347 ? 6.728 -12.166 -21.173 1.00 95.75 347 THR A C 1
ATOM 2722 O O . THR A 1 347 ? 7.771 -12.532 -20.636 1.00 95.75 347 THR A O 1
ATOM 2725 N N . CYS A 1 348 ? 5.887 -11.316 -20.571 1.00 96.38 348 CYS A N 1
ATOM 2726 C CA . CYS A 1 348 ? 6.065 -10.862 -19.193 1.00 96.38 348 CYS A CA 1
ATOM 2727 C C . CYS A 1 348 ? 6.099 -12.040 -18.213 1.00 96.38 348 CYS A C 1
ATOM 2729 O O . CYS A 1 348 ? 5.174 -12.849 -18.159 1.00 96.38 348 CYS A O 1
ATOM 2731 N N . THR A 1 349 ? 7.148 -12.090 -17.396 1.00 95.75 349 THR A N 1
ATOM 2732 C CA . THR A 1 349 ? 7.279 -13.045 -16.295 1.00 95.75 349 THR A CA 1
ATOM 2733 C C . THR A 1 349 ? 7.194 -12.300 -14.973 1.00 95.75 349 THR A C 1
ATOM 2735 O O . THR A 1 349 ? 7.931 -11.334 -14.767 1.00 95.75 349 THR A O 1
ATOM 2738 N N . HIS A 1 350 ? 6.334 -12.755 -14.068 1.00 95.12 350 HIS A N 1
ATOM 2739 C CA . HIS A 1 350 ? 6.268 -12.201 -12.721 1.00 95.12 350 HIS A CA 1
ATOM 2740 C C . HIS A 1 350 ? 7.403 -12.735 -11.841 1.00 95.12 350 HIS A C 1
ATOM 2742 O O . HIS A 1 350 ? 8.024 -13.762 -12.129 1.00 95.12 350 HIS A O 1
ATOM 2748 N N . LEU A 1 351 ? 7.651 -12.046 -10.731 1.00 94.94 351 LEU A N 1
ATOM 2749 C CA . LEU A 1 351 ? 8.596 -12.474 -9.716 1.00 94.94 351 LEU A CA 1
ATOM 2750 C C . LEU A 1 351 ? 8.175 -13.835 -9.141 1.00 94.94 351 LEU A C 1
ATOM 2752 O O . LEU A 1 351 ? 6.985 -14.092 -8.917 1.00 94.94 351 LEU A O 1
ATOM 2756 N N . LYS A 1 352 ? 9.157 -14.718 -8.932 1.00 91.88 352 LYS A N 1
ATOM 2757 C CA . LYS A 1 352 ? 8.926 -16.067 -8.408 1.00 91.88 352 LYS A CA 1
ATOM 2758 C C . LYS A 1 352 ? 8.298 -15.991 -7.012 1.00 91.88 352 LYS A C 1
ATOM 2760 O O . LYS A 1 352 ? 8.700 -15.169 -6.194 1.00 91.88 352 LYS A O 1
ATOM 2765 N N . GLN A 1 353 ? 7.329 -16.866 -6.768 1.00 90.75 353 GLN A N 1
ATOM 2766 C CA . GLN A 1 353 ? 6.650 -17.036 -5.485 1.00 90.75 353 GLN A CA 1
ATOM 2767 C C . GLN A 1 353 ? 6.649 -18.516 -5.112 1.00 90.75 353 GLN A C 1
ATOM 2769 O O . GLN A 1 353 ? 6.562 -19.374 -5.995 1.00 90.75 353 GLN A O 1
ATOM 2774 N N . ASP A 1 354 ? 6.728 -18.802 -3.817 1.00 87.38 354 ASP A N 1
ATOM 2775 C CA . ASP A 1 354 ? 6.603 -20.158 -3.292 1.00 87.38 354 ASP A CA 1
ATOM 2776 C C . ASP A 1 354 ? 5.114 -20.497 -3.138 1.00 87.38 354 ASP A C 1
ATOM 2778 O O . ASP A 1 354 ? 4.456 -20.134 -2.161 1.00 87.38 354 ASP A O 1
ATOM 2782 N N . LEU A 1 355 ? 4.570 -21.152 -4.163 1.00 86.69 355 LEU A N 1
ATOM 2783 C CA . LEU A 1 355 ? 3.161 -21.535 -4.265 1.00 86.69 355 LEU A CA 1
ATOM 2784 C C . LEU A 1 355 ? 3.025 -23.048 -4.115 1.00 86.69 355 LEU A C 1
ATOM 2786 O O . LEU A 1 355 ? 3.896 -23.802 -4.564 1.00 86.69 355 LEU A O 1
ATOM 2790 N N . LYS A 1 356 ? 1.925 -23.509 -3.515 1.00 84.56 356 LYS A N 1
ATOM 2791 C CA . LYS A 1 356 ? 1.574 -24.930 -3.604 1.00 84.56 356 LYS A CA 1
ATOM 2792 C C . LYS A 1 356 ? 1.047 -25.238 -5.003 1.00 84.56 356 LYS A C 1
ATOM 2794 O O . LYS A 1 356 ? 0.586 -24.357 -5.725 1.00 84.56 356 LYS A O 1
ATOM 2799 N N . GLU A 1 357 ? 1.118 -26.505 -5.392 1.00 82.50 357 GLU A N 1
ATOM 2800 C CA . GLU A 1 357 ? 0.609 -26.950 -6.688 1.00 82.50 357 GLU A CA 1
ATOM 2801 C C . GLU A 1 357 ? -0.886 -26.613 -6.827 1.00 82.50 357 GLU A C 1
ATOM 2803 O O . GLU A 1 357 ? -1.696 -26.999 -5.984 1.00 82.50 357 GLU A O 1
ATOM 2808 N N . GLY A 1 358 ? -1.237 -25.867 -7.878 1.00 81.44 358 GLY A N 1
ATOM 2809 C CA . GLY A 1 358 ? -2.605 -25.409 -8.143 1.00 81.44 358 GLY A CA 1
ATOM 2810 C C . GLY A 1 358 ? -3.014 -24.092 -7.469 1.00 81.44 358 GLY A C 1
ATOM 2811 O O . GLY A 1 358 ? -4.149 -23.668 -7.666 1.00 81.44 358 GLY A O 1
ATOM 2812 N N . GLU A 1 359 ? -2.136 -23.437 -6.702 1.00 83.31 359 GLU A N 1
ATOM 2813 C CA . GLU A 1 359 ? -2.396 -22.093 -6.165 1.00 83.31 359 GLU A CA 1
ATOM 2814 C C . GLU A 1 359 ? -2.012 -21.000 -7.178 1.00 83.31 359 GLU A C 1
ATOM 2816 O O . GLU A 1 359 ? -0.968 -21.074 -7.833 1.00 83.31 359 GLU A O 1
ATOM 2821 N N . ASP A 1 360 ? -2.845 -19.960 -7.278 1.00 84.69 360 ASP A N 1
ATOM 2822 C CA . ASP A 1 360 ? -2.526 -18.761 -8.056 1.00 84.69 360 ASP A CA 1
ATOM 2823 C C . ASP A 1 360 ? -1.464 -17.905 -7.335 1.00 84.69 360 ASP A C 1
ATOM 2825 O O . ASP A 1 360 ? -1.397 -17.889 -6.099 1.00 84.69 360 ASP A O 1
ATOM 2829 N N . PRO A 1 361 ? -0.633 -17.139 -8.069 1.00 89.50 361 PRO A N 1
ATOM 2830 C CA . PRO A 1 361 ? 0.305 -16.209 -7.452 1.00 89.50 361 PRO A CA 1
ATOM 2831 C C . PRO A 1 361 ? -0.418 -15.128 -6.636 1.00 89.50 361 PRO A C 1
ATOM 2833 O O . PRO A 1 361 ? -1.183 -14.336 -7.189 1.00 89.50 361 PRO A O 1
ATOM 2836 N N . ARG A 1 362 ? -0.103 -15.032 -5.337 1.00 89.69 362 ARG A N 1
ATOM 2837 C CA . ARG A 1 362 ? -0.852 -14.221 -4.353 1.00 89.69 362 ARG A CA 1
ATOM 2838 C C . ARG A 1 362 ? -1.028 -12.757 -4.752 1.00 89.69 362 ARG A C 1
ATOM 2840 O O . ARG A 1 362 ? -2.089 -12.189 -4.537 1.00 89.69 362 ARG A O 1
ATOM 2847 N N . TYR A 1 363 ? 0.016 -12.148 -5.314 1.00 93.56 363 TYR A N 1
ATOM 2848 C CA . TYR A 1 363 ? 0.056 -10.700 -5.561 1.00 93.56 363 TYR A CA 1
ATOM 2849 C C . TYR A 1 363 ? -0.146 -10.306 -7.028 1.00 93.56 363 TYR A C 1
ATOM 2851 O O . TYR A 1 363 ? -0.363 -9.138 -7.327 1.00 93.56 363 TYR A O 1
ATOM 2859 N N . VAL A 1 364 ? -0.040 -11.244 -7.975 1.00 94.50 364 VAL A N 1
ATOM 2860 C CA . VAL A 1 364 ? 0.114 -10.888 -9.400 1.00 94.50 364 VAL A CA 1
ATOM 2861 C C . VAL A 1 364 ? -1.172 -10.309 -9.977 1.00 94.50 364 VAL A C 1
ATOM 2863 O O . VAL A 1 364 ? -1.124 -9.285 -10.657 1.00 94.50 364 VAL A O 1
ATOM 2866 N N . ALA A 1 365 ? -2.317 -10.931 -9.691 1.00 93.50 365 ALA A N 1
ATOM 2867 C CA . ALA A 1 365 ? -3.604 -10.460 -10.192 1.00 93.50 365 ALA A CA 1
ATOM 2868 C C . ALA A 1 365 ? -3.941 -9.061 -9.657 1.00 93.50 365 ALA A C 1
ATOM 2870 O O . ALA A 1 365 ? -4.279 -8.169 -10.436 1.00 93.50 365 ALA A O 1
ATOM 2871 N N . GLU A 1 366 ? -3.791 -8.838 -8.349 1.00 93.69 366 GLU A N 1
ATOM 2872 C CA . GLU A 1 366 ? -4.051 -7.529 -7.744 1.00 93.69 366 GLU A CA 1
ATOM 2873 C C . GLU A 1 366 ? -3.102 -6.456 -8.278 1.00 93.69 366 GLU A C 1
ATOM 2875 O O . GLU A 1 366 ? -3.546 -5.366 -8.623 1.00 93.69 366 GLU A O 1
ATOM 2880 N N . VAL A 1 367 ? -1.808 -6.752 -8.406 1.00 97.00 367 VAL A N 1
ATOM 2881 C CA . VAL A 1 367 ? -0.837 -5.766 -8.895 1.00 97.00 367 VAL A CA 1
ATOM 2882 C C . VAL A 1 367 ? -1.120 -5.380 -10.347 1.00 97.00 367 VAL A C 1
ATOM 2884 O O . VAL A 1 367 ? -1.068 -4.198 -10.680 1.00 97.00 367 VAL A O 1
ATOM 2887 N N . TRP A 1 368 ? -1.499 -6.332 -11.205 1.00 96.88 368 TRP A N 1
ATOM 2888 C CA . TRP A 1 368 ? -1.981 -6.002 -12.549 1.00 96.88 368 TRP A CA 1
ATOM 2889 C C . TRP A 1 368 ? -3.221 -5.110 -12.521 1.00 96.88 368 TRP A C 1
ATOM 2891 O O . TRP A 1 368 ? -3.307 -4.158 -13.295 1.00 96.88 368 TRP A O 1
ATOM 2901 N N . TRP A 1 369 ? -4.158 -5.388 -11.614 1.00 95.38 369 TRP A N 1
ATOM 2902 C CA . TRP A 1 369 ? -5.340 -4.554 -11.439 1.00 95.38 369 TRP A CA 1
ATOM 2903 C C . TRP A 1 369 ? -4.966 -3.135 -10.984 1.00 95.38 369 TRP A C 1
ATOM 2905 O O . TRP A 1 369 ? -5.448 -2.178 -11.576 1.00 95.38 369 TRP A O 1
ATOM 2915 N N . LYS A 1 370 ? -4.034 -2.976 -10.034 1.00 95.25 370 LYS A N 1
ATOM 2916 C CA . LYS A 1 370 ? -3.516 -1.669 -9.580 1.00 95.25 370 LYS A CA 1
ATOM 2917 C C . LYS A 1 370 ? -2.819 -0.874 -10.682 1.00 95.25 370 LYS A C 1
ATOM 2919 O O . LYS A 1 370 ? -2.961 0.345 -10.745 1.00 95.25 370 LYS A O 1
ATOM 2924 N N . ILE A 1 371 ? -2.074 -1.548 -11.558 1.00 96.19 371 ILE A N 1
ATOM 2925 C CA . ILE A 1 371 ? -1.483 -0.918 -12.746 1.00 96.19 371 ILE A CA 1
ATOM 2926 C C . ILE A 1 371 ? -2.594 -0.424 -13.684 1.00 96.19 371 ILE A C 1
ATOM 2928 O O . ILE A 1 371 ? -2.530 0.700 -14.179 1.00 96.19 371 ILE A O 1
ATOM 2932 N N . GLY A 1 372 ? -3.627 -1.242 -13.911 1.00 95.00 372 GLY A N 1
ATOM 2933 C CA . GLY A 1 372 ? -4.782 -0.862 -14.726 1.00 95.00 372 GLY A CA 1
ATOM 2934 C C . GLY A 1 372 ? -5.548 0.328 -14.152 1.00 95.00 372 GLY A C 1
ATOM 2935 O O . GLY A 1 372 ? -5.812 1.283 -14.878 1.00 95.00 372 GLY A O 1
ATOM 2936 N N . ASP A 1 373 ? -5.814 0.294 -12.845 1.00 93.31 373 ASP A N 1
ATOM 2937 C CA . ASP A 1 373 ? -6.490 1.348 -12.085 1.00 93.31 373 ASP A CA 1
ATOM 2938 C C . ASP A 1 373 ? -5.752 2.678 -12.208 1.00 93.31 373 ASP A C 1
ATOM 2940 O O . ASP A 1 373 ? -6.351 3.693 -12.537 1.00 93.31 373 ASP A O 1
ATOM 2944 N N . TRP A 1 374 ? -4.424 2.664 -12.094 1.00 92.69 374 TRP A N 1
ATOM 2945 C CA . TRP A 1 374 ? -3.621 3.862 -12.308 1.00 92.69 374 TRP A CA 1
ATOM 2946 C C . TRP A 1 374 ? -3.764 4.437 -13.722 1.00 92.69 374 TRP A C 1
ATOM 2948 O O . TRP A 1 374 ? -4.005 5.633 -13.879 1.00 92.69 374 TRP A O 1
ATOM 2958 N N . TYR A 1 375 ? -3.663 3.606 -14.764 1.00 93.19 375 TYR A N 1
ATOM 2959 C CA . TYR A 1 375 ? -3.853 4.081 -16.138 1.00 93.19 375 TYR A CA 1
ATOM 2960 C C . TYR A 1 375 ? -5.274 4.598 -16.399 1.00 93.19 375 TYR A C 1
ATOM 2962 O O . TYR A 1 375 ? -5.452 5.488 -17.234 1.00 93.19 375 TYR A O 1
ATOM 2970 N N . PHE A 1 376 ? -6.270 4.038 -15.713 1.00 93.12 376 PHE A N 1
ATOM 2971 C CA . PHE A 1 376 ? -7.673 4.403 -15.860 1.00 93.12 376 PHE A CA 1
ATOM 2972 C C . PHE A 1 376 ? -8.033 5.695 -15.110 1.00 93.12 376 PHE A C 1
ATOM 2974 O O . PHE A 1 376 ? -8.607 6.605 -15.710 1.00 93.12 376 PHE A O 1
ATOM 2981 N N . ASP A 1 377 ? -7.694 5.782 -13.823 1.00 89.06 377 ASP A N 1
ATOM 2982 C CA . ASP A 1 377 ? -8.113 6.862 -12.926 1.00 89.06 377 ASP A CA 1
ATOM 2983 C C . ASP A 1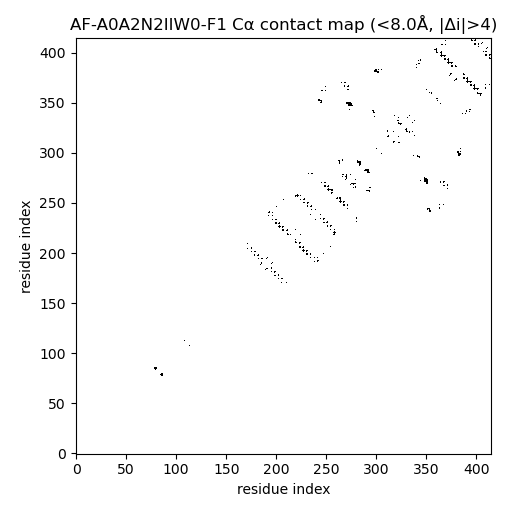 377 ? -7.201 8.092 -12.998 1.00 89.06 377 ASP A C 1
ATOM 2985 O O . ASP A 1 377 ? -7.700 9.218 -13.061 1.00 89.06 377 ASP A O 1
ATOM 2989 N N . GLU A 1 378 ? -5.877 7.903 -13.027 1.00 81.44 378 GLU A N 1
ATOM 2990 C CA . GLU A 1 378 ? -4.926 9.026 -13.053 1.00 81.44 378 GLU A CA 1
ATOM 2991 C C . GLU A 1 378 ? -4.755 9.616 -14.458 1.00 81.44 378 GLU A C 1
ATOM 2993 O O . GLU A 1 378 ? -4.229 10.720 -14.604 1.00 81.44 378 GLU A O 1
ATOM 2998 N N . ALA A 1 379 ? -5.224 8.899 -15.490 1.00 73.25 379 ALA A N 1
ATOM 2999 C CA . ALA A 1 379 ? -5.129 9.278 -16.897 1.00 73.25 379 ALA A CA 1
ATOM 3000 C C . ALA A 1 379 ? -3.722 9.792 -17.253 1.00 73.25 379 ALA A C 1
ATOM 3002 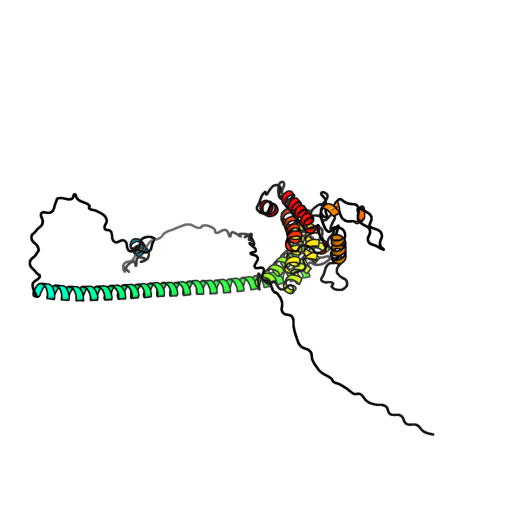O O . ALA A 1 379 ? -3.558 10.958 -17.624 1.00 73.25 379 ALA A O 1
ATOM 3003 N N . ASP A 1 380 ? -2.724 8.905 -17.108 1.00 80.25 380 ASP A N 1
ATOM 3004 C CA . ASP A 1 380 ? -1.298 9.188 -17.313 1.00 80.25 380 ASP A CA 1
ATOM 3005 C C . ASP A 1 380 ? -1.079 10.152 -18.495 1.00 80.25 380 ASP A C 1
ATOM 3007 O O . ASP A 1 380 ? -1.276 9.769 -19.658 1.00 80.25 380 ASP A O 1
ATOM 3011 N N . PRO A 1 381 ? -0.666 11.409 -18.234 1.00 82.75 381 PRO A N 1
ATOM 3012 C CA . PRO A 1 381 ? -0.536 12.408 -19.283 1.00 82.75 381 PRO A CA 1
ATOM 3013 C C . PRO A 1 381 ? 0.528 12.019 -20.314 1.00 82.75 381 PRO A C 1
ATOM 3015 O O . PRO A 1 381 ? 0.476 12.517 -21.442 1.00 82.75 381 PRO A O 1
ATOM 3018 N N . LYS A 1 382 ? 1.462 11.124 -19.954 1.00 90.31 382 LYS A N 1
ATOM 3019 C CA . LYS A 1 382 ? 2.500 10.625 -20.858 1.00 90.31 382 LYS A CA 1
ATOM 3020 C C . LYS A 1 382 ? 1.962 9.617 -21.867 1.00 90.31 382 LYS A C 1
ATOM 3022 O O . LYS A 1 382 ? 2.521 9.527 -22.954 1.00 90.31 382 LYS A O 1
ATOM 3027 N N . ALA A 1 383 ? 0.862 8.928 -21.560 1.00 90.12 383 ALA A N 1
ATOM 3028 C CA . ALA A 1 383 ? 0.248 7.921 -22.428 1.00 90.12 383 ALA A CA 1
ATOM 3029 C C . ALA A 1 383 ? -0.635 8.514 -23.543 1.00 90.12 383 ALA A C 1
ATOM 3031 O O . ALA A 1 383 ? -1.002 7.815 -24.493 1.00 90.12 383 ALA A O 1
ATOM 3032 N N . GLY A 1 384 ? -1.032 9.785 -23.415 1.00 89.38 384 GLY A N 1
ATOM 3033 C CA . GLY A 1 384 ? -1.875 10.476 -24.388 1.00 89.38 384 GLY A CA 1
ATOM 3034 C C . GLY A 1 384 ? -3.179 9.719 -24.700 1.00 89.38 384 GLY A C 1
ATOM 3035 O O . GLY A 1 384 ? -3.921 9.383 -23.777 1.00 89.38 384 GLY A O 1
ATOM 3036 N N . PRO A 1 385 ? -3.508 9.452 -25.982 1.00 90.12 385 PRO A N 1
ATOM 3037 C CA . PRO A 1 385 ? -4.739 8.754 -26.359 1.00 90.12 385 PRO A CA 1
ATOM 3038 C C . PRO A 1 385 ? -4.751 7.265 -25.970 1.00 90.12 385 PRO A C 1
ATOM 3040 O O . PRO A 1 385 ? -5.813 6.648 -26.009 1.00 90.12 385 PRO A O 1
ATOM 3043 N N . TYR A 1 386 ? -3.607 6.686 -25.590 1.00 92.44 386 TYR A N 1
ATOM 3044 C CA . TYR A 1 386 ? -3.455 5.250 -25.343 1.00 92.44 386 TYR A CA 1
ATOM 3045 C C . TYR A 1 386 ? -3.572 4.848 -23.865 1.00 92.44 386 TYR A C 1
ATOM 3047 O O . TYR A 1 386 ? -3.430 3.665 -23.551 1.00 92.44 386 TYR A O 1
ATOM 3055 N N . ALA A 1 387 ? -3.866 5.786 -22.954 1.00 92.62 387 ALA A N 1
ATOM 3056 C CA . ALA A 1 387 ? -4.006 5.502 -21.520 1.00 92.62 387 ALA A CA 1
ATOM 3057 C C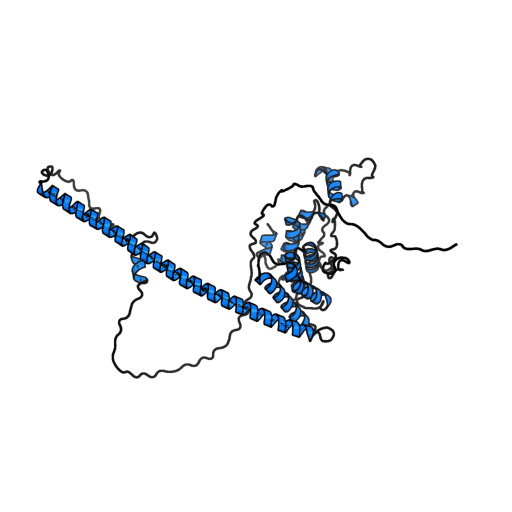 . ALA A 1 387 ? -5.001 4.355 -21.245 1.00 92.62 387 ALA A C 1
ATOM 3059 O O . ALA A 1 387 ? -4.662 3.373 -20.586 1.00 92.62 387 ALA A O 1
ATOM 3060 N N . PHE A 1 388 ? -6.190 4.398 -21.856 1.00 93.38 388 PHE A N 1
ATOM 3061 C CA . PHE A 1 388 ? -7.197 3.347 -21.683 1.00 93.38 388 PHE A CA 1
ATOM 3062 C C . PHE A 1 388 ? -6.797 2.011 -22.317 1.00 93.38 388 PHE A C 1
ATOM 3064 O O . PHE A 1 388 ? -7.133 0.961 -21.779 1.00 93.38 388 PHE A O 1
ATOM 3071 N N . ASN A 1 389 ? -6.039 2.010 -23.419 1.00 94.88 389 ASN A N 1
ATOM 3072 C CA . ASN A 1 389 ? -5.512 0.767 -23.990 1.00 94.88 389 ASN A CA 1
ATOM 3073 C C . ASN A 1 389 ? -4.522 0.086 -23.030 1.00 94.88 389 ASN A C 1
ATOM 3075 O O . ASN A 1 389 ? -4.542 -1.141 -22.897 1.00 94.88 389 ASN A O 1
ATOM 3079 N N . ARG A 1 390 ? -3.698 0.872 -22.3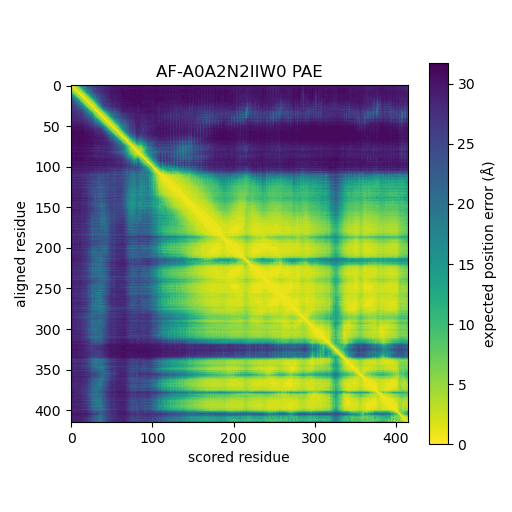21 1.00 95.25 390 ARG A N 1
ATOM 3080 C CA . ARG A 1 390 ? -2.813 0.363 -21.261 1.00 95.25 390 ARG A CA 1
ATOM 3081 C C . ARG A 1 390 ? -3.608 -0.191 -20.082 1.00 95.25 390 ARG A C 1
ATOM 3083 O O . ARG A 1 390 ? -3.305 -1.299 -19.644 1.00 95.25 390 ARG A O 1
ATOM 3090 N N . ALA A 1 391 ? -4.651 0.516 -19.642 1.00 95.44 391 ALA A N 1
ATOM 3091 C CA . ALA A 1 391 ? -5.542 0.043 -18.582 1.00 95.44 391 ALA A CA 1
ATOM 3092 C C . ALA A 1 391 ? -6.185 -1.308 -18.939 1.00 95.44 391 ALA A C 1
ATOM 3094 O O . ALA A 1 391 ? -6.046 -2.277 -18.197 1.00 95.44 391 ALA A O 1
ATOM 3095 N N . VAL A 1 392 ? -6.797 -1.407 -20.126 1.00 95.12 392 VAL A N 1
ATOM 3096 C CA . VAL A 1 392 ? -7.434 -2.639 -20.628 1.00 95.12 392 VAL A CA 1
ATOM 3097 C C . VAL A 1 392 ? -6.442 -3.798 -20.667 1.00 95.12 392 VAL A C 1
ATOM 3099 O O . VAL A 1 392 ? -6.763 -4.896 -20.217 1.00 95.12 392 VAL A O 1
ATOM 3102 N N . THR A 1 393 ? -5.229 -3.562 -21.168 1.00 96.12 393 THR A N 1
ATOM 3103 C CA . THR A 1 393 ? -4.201 -4.606 -21.225 1.00 96.12 393 THR A CA 1
ATOM 3104 C C . THR A 1 393 ? -3.818 -5.078 -19.820 1.00 96.12 393 THR A C 1
ATOM 3106 O O . THR A 1 393 ? -3.759 -6.281 -19.573 1.00 96.12 393 THR A O 1
ATOM 3109 N N . ALA A 1 394 ? -3.619 -4.160 -18.871 1.00 96.31 394 ALA A N 1
ATOM 3110 C CA . ALA A 1 394 ? -3.313 -4.514 -17.488 1.00 96.31 394 ALA A CA 1
ATOM 3111 C C . ALA A 1 394 ? -4.461 -5.300 -16.820 1.00 96.31 394 ALA A C 1
ATOM 3113 O O . ALA A 1 394 ? -4.212 -6.337 -16.205 1.00 96.31 394 ALA A O 1
ATOM 3114 N N . TYR A 1 395 ? -5.723 -4.906 -17.018 1.00 95.38 395 TYR A N 1
ATOM 3115 C CA . TYR A 1 395 ? -6.876 -5.662 -16.512 1.00 95.38 395 TYR A CA 1
ATOM 3116 C C . TYR A 1 395 ? -6.998 -7.056 -17.140 1.00 95.38 395 TYR A C 1
ATOM 3118 O O . TYR A 1 395 ? -7.271 -8.030 -16.440 1.00 95.38 395 TYR A O 1
ATOM 3126 N N . GLN A 1 396 ? -6.716 -7.201 -18.439 1.00 94.25 396 GLN A N 1
ATOM 3127 C CA . GLN A 1 396 ? -6.657 -8.514 -19.092 1.00 94.25 396 GLN A CA 1
ATOM 3128 C C . GLN A 1 396 ? -5.579 -9.412 -18.479 1.00 94.25 396 GLN A C 1
ATOM 3130 O O . GLN A 1 396 ? -5.818 -10.605 -18.269 1.00 94.25 396 GLN A O 1
ATOM 3135 N N . LYS A 1 397 ? -4.411 -8.851 -18.146 1.00 94.69 397 LYS A N 1
ATOM 3136 C CA . LYS A 1 397 ? -3.351 -9.574 -17.431 1.00 94.69 397 LYS A CA 1
ATOM 3137 C C . LYS A 1 397 ? -3.770 -9.948 -16.010 1.00 94.69 397 LYS A C 1
ATOM 3139 O O . LYS A 1 397 ? -3.495 -11.070 -15.595 1.00 94.69 397 LYS A O 1
ATOM 3144 N N . SER A 1 398 ? -4.494 -9.072 -15.310 1.00 93.31 398 SER A N 1
ATOM 3145 C CA . SER A 1 398 ? -5.060 -9.363 -13.986 1.00 93.31 398 SER A CA 1
ATOM 3146 C C . SER A 1 398 ? -6.014 -10.558 -14.028 1.00 93.31 398 SER A C 1
ATOM 3148 O O . SER A 1 398 ? -5.804 -11.544 -13.322 1.00 93.31 398 SER A O 1
ATOM 3150 N N . MET A 1 399 ? -6.994 -10.531 -14.937 1.00 90.00 399 MET A N 1
ATOM 3151 C CA . MET A 1 399 ? -7.939 -11.637 -15.131 1.00 90.00 399 MET A CA 1
ATOM 3152 C C . MET A 1 399 ? -7.236 -12.937 -15.530 1.00 90.00 399 MET A C 1
ATOM 3154 O O . MET A 1 399 ? -7.634 -14.013 -15.095 1.00 90.00 399 MET A O 1
ATOM 3158 N N . SER A 1 400 ? -6.183 -12.843 -16.345 1.00 89.38 400 SER A N 1
ATOM 3159 C CA . SER A 1 400 ? -5.393 -14.004 -16.771 1.00 89.38 400 SER A CA 1
ATOM 3160 C C . SER A 1 400 ? -4.522 -14.581 -15.657 1.00 89.38 400 SER A C 1
ATOM 3162 O O . SER A 1 400 ? -4.108 -15.728 -15.780 1.00 89.38 400 SER A O 1
ATOM 3164 N N . ALA A 1 401 ? -4.213 -13.812 -14.612 1.00 88.06 401 ALA A N 1
ATOM 3165 C CA . ALA A 1 401 ? -3.446 -14.269 -13.455 1.00 88.06 401 ALA A CA 1
ATOM 3166 C C . ALA A 1 401 ? -4.331 -14.900 -12.363 1.00 88.06 401 ALA A C 1
ATOM 3168 O O . ALA A 1 401 ? -3.832 -15.695 -11.575 1.00 88.06 401 ALA A O 1
ATOM 3169 N N . ALA A 1 402 ? -5.628 -14.579 -12.334 1.00 83.25 402 ALA A N 1
ATOM 3170 C CA . ALA A 1 402 ? -6.624 -15.123 -11.406 1.00 83.25 402 ALA A CA 1
ATOM 3171 C C . ALA A 1 402 ? -7.360 -16.343 -12.009 1.00 83.25 402 ALA A C 1
ATOM 3173 O O . ALA A 1 402 ? -8.580 -16.320 -12.201 1.00 83.25 402 ALA A O 1
ATOM 3174 N N . GLN A 1 403 ? -6.614 -17.377 -12.419 1.00 70.50 403 GLN A N 1
ATOM 3175 C CA . GLN A 1 403 ? -7.167 -18.501 -13.193 1.00 70.50 403 GLN A CA 1
ATOM 3176 C C . GLN A 1 403 ? -7.936 -19.506 -12.333 1.00 70.50 403 GLN A C 1
ATOM 3178 O O . GLN A 1 403 ? -8.992 -19.986 -12.756 1.00 70.50 403 GLN A O 1
ATOM 3183 N N . ASN A 1 404 ? -7.415 -19.830 -11.149 1.00 63.78 404 ASN A N 1
ATOM 3184 C CA . ASN A 1 404 ? -8.000 -20.808 -10.235 1.00 63.78 404 ASN A CA 1
ATOM 3185 C C . ASN A 1 404 ? -8.979 -20.139 -9.267 1.00 63.78 404 ASN A C 1
ATOM 3187 O O . ASN A 1 404 ? -10.044 -20.687 -8.972 1.00 63.78 404 ASN A O 1
ATOM 3191 N N . GLU A 1 405 ? -8.680 -18.910 -8.852 1.00 60.22 405 GLU A N 1
ATOM 3192 C CA . GLU A 1 405 ? -9.594 -18.067 -8.098 1.00 60.22 405 GLU A CA 1
ATOM 3193 C C . GLU A 1 405 ? -10.300 -17.081 -9.034 1.00 60.22 405 GLU A C 1
ATOM 3195 O O . GLU A 1 405 ? -9.906 -15.923 -9.164 1.00 60.22 405 GLU A O 1
ATOM 3200 N N . LYS A 1 406 ? -11.447 -17.485 -9.604 1.00 61.16 406 LYS A N 1
ATOM 3201 C CA . LYS A 1 406 ? -12.469 -16.534 -10.102 1.00 61.16 406 LYS A CA 1
ATOM 3202 C C . LYS A 1 406 ? -13.114 -15.766 -8.934 1.00 61.16 406 LYS A C 1
ATOM 3204 O O . LYS A 1 406 ? -14.334 -15.744 -8.778 1.00 61.16 406 LYS A O 1
ATOM 3209 N N . GLY A 1 407 ? -12.282 -15.227 -8.051 1.00 60.34 407 GLY A N 1
ATOM 3210 C CA . GLY A 1 407 ? -12.648 -14.477 -6.869 1.00 60.34 407 GLY A CA 1
ATOM 3211 C C . GLY A 1 407 ? -12.995 -13.033 -7.208 1.00 60.34 407 GLY A C 1
ATOM 3212 O O . GLY A 1 407 ? -13.176 -12.650 -8.365 1.00 60.34 407 GLY A O 1
ATOM 3213 N N . VAL A 1 408 ? -13.072 -12.209 -6.164 1.00 64.06 408 VAL A N 1
ATOM 3214 C CA . VAL A 1 408 ? -13.491 -10.802 -6.249 1.00 64.06 408 VAL A CA 1
ATOM 3215 C C . VAL A 1 408 ? -12.674 -10.021 -7.286 1.00 64.06 408 VAL A C 1
ATOM 3217 O O . VAL A 1 408 ? -13.253 -9.258 -8.052 1.00 64.06 408 VAL A O 1
ATOM 3220 N N . LEU A 1 409 ? -11.361 -10.261 -7.381 1.00 68.19 409 LEU A N 1
ATOM 3221 C CA . LEU A 1 409 ? -10.472 -9.553 -8.312 1.00 68.19 409 LEU A CA 1
ATOM 3222 C C . LEU A 1 409 ? -10.792 -9.816 -9.789 1.00 68.19 409 LEU A C 1
ATOM 3224 O O . LEU A 1 409 ? -10.719 -8.889 -10.595 1.00 68.19 409 LEU A O 1
ATOM 3228 N N . TYR A 1 410 ? -11.200 -11.038 -10.147 1.00 71.88 410 TYR A N 1
ATOM 3229 C CA . TYR A 1 410 ? -11.635 -11.351 -11.511 1.00 71.88 410 TYR A CA 1
ATOM 3230 C C . TYR A 1 410 ? -12.885 -10.543 -11.878 1.00 71.88 410 TYR A C 1
ATOM 3232 O O . TYR A 1 410 ? -12.959 -9.955 -12.953 1.00 71.88 410 TYR A O 1
ATOM 3240 N N . GLY A 1 411 ? -13.851 -10.477 -10.955 1.00 67.25 411 GLY A N 1
ATOM 3241 C CA . GLY A 1 411 ? -15.072 -9.695 -11.136 1.00 67.25 411 GLY A CA 1
ATOM 3242 C C . GLY A 1 411 ? -14.795 -8.197 -11.244 1.00 67.25 411 GLY A C 1
ATOM 3243 O O . GLY A 1 411 ? -15.287 -7.560 -12.166 1.00 67.25 411 GLY A O 1
ATOM 3244 N N . VAL A 1 412 ? -13.978 -7.644 -10.344 1.00 73.81 412 VAL A N 1
ATOM 3245 C CA . VAL A 1 412 ? -13.638 -6.210 -10.339 1.00 73.81 412 VAL A CA 1
ATOM 3246 C C . VAL A 1 412 ? -12.847 -5.810 -11.586 1.00 73.81 412 VAL A C 1
ATOM 3248 O O . VAL A 1 412 ? -13.056 -4.717 -12.086 1.00 73.81 412 VAL A O 1
ATOM 3251 N N . SER A 1 413 ? -11.998 -6.688 -12.126 1.00 70.19 413 SER A N 1
ATOM 3252 C CA . SER A 1 413 ? -11.230 -6.406 -13.351 1.00 70.19 413 SER A CA 1
ATOM 3253 C C . SER A 1 413 ? -12.051 -6.503 -14.644 1.00 70.19 413 SER A C 1
ATOM 3255 O O . SER A 1 413 ? -11.572 -6.091 -15.698 1.00 70.19 413 SER A O 1
ATOM 3257 N N . MET A 1 414 ? -13.244 -7.107 -14.595 1.00 66.81 414 MET A N 1
ATOM 3258 C CA . MET A 1 414 ? -14.154 -7.205 -15.743 1.00 66.81 414 MET A CA 1
ATOM 3259 C C . MET A 1 414 ? -15.001 -5.936 -15.926 1.00 66.81 414 MET A C 1
ATOM 3261 O O . MET A 1 414 ? -15.415 -5.654 -17.053 1.00 66.81 414 MET A O 1
ATOM 3265 N N . TYR A 1 415 ? -15.295 -5.229 -14.831 1.00 59.50 415 TYR A N 1
ATOM 3266 C CA . TYR A 1 415 ? -15.993 -3.940 -14.849 1.00 59.50 415 TYR A CA 1
ATOM 3267 C C . TYR A 1 415 ? -15.051 -2.823 -15.283 1.00 59.50 415 TYR A C 1
ATOM 3269 O O . TYR A 1 415 ? -15.541 -1.932 -16.016 1.00 59.50 415 TYR A O 1
#